Protein AF-A0A815AXB2-F1 (afdb_monomer)

Secondary structure (DSSP, 8-state):
-HHHHHHHHHHHHHHHS---TT---SHHHHHHHHHHHHHHHHH-TTS-HHHHHHHHHHHHHGGGS-GGGHHHHHHHHHHHSTT---PPPP-HHHHHHHHHHHHHH-S---HHHHHHHHHHHHHHHH-SEEEEES-TTSS-----SS-EEEEE-TTTS-TTTS--------S-EEEEEES---HHHHHHHHHHHSTT-EEE-TTS-EEEPPTTEEEEEEE--SS----THHHHHHHHHHT-S-HHHHHHHHHHHHHHHHHHHHHHHT-EETTEE-PPPPBSS---HHHHHHHHHHHHHHHHHHHHS-SSPPPHHHHHHHHHHHHHHHTTTTB-HHHHHHHHHHHHHHHT------------HHHHHHHHHHHHHHHHHTT------S-TTSSHHHHHHHHHTTS-TTTEEEEEEEE-TT--HHHHHHHHHHHSEEEETTEEESSTT-EEEEEEEE--HHHHHHHHTTS---SHHHHHS---TTSTT----HHHHHHHHHHHHT--TTT--SHHHHHHHHHHHHIIIIITT--SHHHHHHHHHHHHHHHHTS---HHHHHHHH-S---EE--TTTT-TTS----EE--SHHHHHTTHHHHHHHHHHSS-------TT-

Structure (mmCIF, N/CA/C/O backbone):
data_AF-A0A815AXB2-F1
#
_entry.id   AF-A0A815AXB2-F1
#
loop_
_atom_site.group_PDB
_atom_site.id
_atom_site.type_symbol
_atom_site.label_atom_id
_atom_site.label_alt_id
_atom_site.label_comp_id
_atom_site.label_asym_id
_atom_site.label_entity_id
_atom_site.label_seq_id
_atom_site.pdbx_PDB_ins_code
_atom_site.Cartn_x
_atom_site.Cartn_y
_atom_site.Cartn_z
_atom_site.occupancy
_atom_site.B_iso_or_equiv
_atom_site.auth_seq_id
_atom_site.auth_comp_id
_atom_site.auth_asym_id
_atom_site.auth_atom_id
_atom_site.pdbx_PDB_model_num
ATOM 1 N N . MET A 1 1 ? -34.261 25.890 31.839 1.00 73.88 1 MET A N 1
ATOM 2 C CA . MET A 1 1 ? -32.844 26.081 32.242 1.00 73.88 1 MET A CA 1
ATOM 3 C C . MET A 1 1 ? -31.914 25.102 31.520 1.00 73.88 1 MET A C 1
ATOM 5 O O . MET A 1 1 ? -30.954 25.550 30.906 1.00 73.88 1 MET A O 1
ATOM 9 N N . LEU A 1 2 ? -32.239 23.803 31.500 1.00 84.81 2 LEU A N 1
ATOM 10 C CA . LEU A 1 2 ? -31.461 22.742 30.835 1.00 84.81 2 LEU A CA 1
ATOM 11 C C . LEU A 1 2 ? -31.264 22.936 29.321 1.00 84.81 2 LEU A C 1
ATOM 13 O O . LEU A 1 2 ? -30.147 22.811 28.832 1.00 84.81 2 LEU A O 1
ATOM 17 N N . ALA A 1 3 ? -32.306 23.352 28.594 1.00 85.06 3 ALA A N 1
ATOM 18 C CA . ALA A 1 3 ? -32.197 23.638 27.160 1.00 85.06 3 ALA A CA 1
ATOM 19 C C . ALA A 1 3 ? -31.128 24.702 26.844 1.00 85.06 3 ALA A C 1
ATOM 21 O O . ALA A 1 3 ? -30.351 24.528 25.912 1.00 85.06 3 ALA A O 1
ATOM 22 N N . LYS A 1 4 ? -31.024 25.763 27.666 1.00 87.69 4 LYS A N 1
ATOM 23 C CA . LYS A 1 4 ? -29.979 26.790 27.512 1.00 87.69 4 LYS A CA 1
ATOM 24 C C . LYS A 1 4 ? -28.586 26.185 27.696 1.00 87.69 4 LYS A C 1
ATOM 26 O O . LYS A 1 4 ? -27.727 26.422 26.853 1.00 87.69 4 LYS A O 1
ATOM 31 N N . LYS A 1 5 ? -28.386 25.363 28.736 1.00 87.44 5 LYS A N 1
ATOM 32 C CA . LYS A 1 5 ? -27.112 24.660 28.977 1.00 87.44 5 LYS A CA 1
ATOM 33 C C . LYS A 1 5 ? -26.714 23.795 27.779 1.00 87.44 5 LYS A C 1
ATOM 35 O O . LYS A 1 5 ? -25.599 23.909 27.294 1.00 87.44 5 LYS A O 1
ATOM 40 N N . MET A 1 6 ? -27.650 23.017 27.242 1.00 87.06 6 MET A N 1
ATOM 41 C CA . MET A 1 6 ? -27.425 22.153 26.080 1.00 87.06 6 MET A CA 1
ATOM 42 C C . MET A 1 6 ? -27.113 22.941 24.796 1.00 87.06 6 MET A C 1
ATOM 44 O O . MET A 1 6 ? -26.194 22.588 24.063 1.00 87.06 6 MET A O 1
ATOM 48 N N . THR A 1 7 ? -27.817 24.045 24.528 1.00 87.75 7 THR A N 1
ATOM 49 C CA . THR A 1 7 ? -27.507 24.895 23.363 1.00 87.75 7 THR A CA 1
ATOM 50 C C . THR A 1 7 ? -26.158 25.601 23.491 1.00 87.75 7 THR A C 1
ATOM 52 O O . THR A 1 7 ? -25.432 25.714 22.505 1.00 87.75 7 THR A O 1
ATOM 55 N N . VAL A 1 8 ? -25.800 26.049 24.700 1.00 89.94 8 VAL A N 1
ATOM 56 C CA . VAL A 1 8 ? -24.498 26.672 24.979 1.00 89.94 8 VAL A CA 1
ATOM 57 C C . VAL A 1 8 ? -23.384 25.638 24.846 1.00 89.94 8 VAL A C 1
ATOM 59 O O . VAL A 1 8 ? -22.384 25.929 24.202 1.00 89.94 8 VAL A O 1
ATOM 62 N N . PHE A 1 9 ? -23.592 24.420 25.350 1.00 90.44 9 PHE A N 1
ATOM 63 C CA . PHE A 1 9 ? -22.663 23.301 25.210 1.00 90.44 9 PHE A CA 1
ATOM 64 C C . PHE A 1 9 ? -22.271 23.057 23.747 1.00 90.44 9 PHE A C 1
ATOM 66 O O . PHE A 1 9 ? -21.090 23.075 23.405 1.00 90.44 9 PHE A O 1
ATOM 73 N N . TYR A 1 10 ? -23.260 22.894 22.864 1.00 90.69 10 TYR A N 1
ATOM 74 C CA . TYR A 1 10 ? -23.002 22.647 21.445 1.00 90.69 10 TYR A CA 1
ATOM 75 C C . TYR A 1 10 ? -22.410 23.860 20.720 1.00 90.69 10 TYR A C 1
ATOM 77 O O . TYR A 1 10 ? -21.593 23.692 19.814 1.00 90.69 10 TYR A O 1
ATOM 85 N N . LYS A 1 11 ? -22.776 25.081 21.129 1.00 89.94 11 LYS A N 1
ATOM 86 C CA . LYS A 1 11 ? -22.159 26.302 20.603 1.00 89.94 11 LYS A CA 1
ATOM 87 C C . LYS A 1 11 ? -20.668 26.365 20.955 1.00 89.94 11 LYS A C 1
ATOM 89 O O . LYS A 1 11 ? -19.858 26.531 20.050 1.00 89.94 11 LYS A O 1
ATOM 94 N N . LEU A 1 12 ? -20.324 26.186 22.232 1.00 91.12 12 LEU A N 1
ATOM 95 C CA . LEU A 1 12 ? -18.940 26.218 22.713 1.00 91.12 12 LEU A CA 1
ATOM 96 C C . LEU A 1 12 ? -18.115 25.071 22.129 1.00 91.12 12 LEU A C 1
ATOM 98 O O . LEU A 1 12 ? -17.002 25.302 21.675 1.00 91.12 12 LEU A O 1
ATOM 102 N N . SER A 1 13 ? -18.684 23.866 22.046 1.00 90.25 13 SER A N 1
ATOM 103 C CA . SER A 1 13 ? -18.014 22.712 21.431 1.00 90.25 13 SER A CA 1
ATOM 104 C C . SER A 1 13 ? -17.645 22.981 19.971 1.00 90.25 13 SER A C 1
ATOM 106 O O . SER A 1 13 ? -16.549 22.652 19.539 1.00 90.25 13 SER A O 1
ATOM 108 N N . ARG A 1 14 ? -18.524 23.649 19.212 1.00 88.12 14 ARG A N 1
ATOM 109 C CA . ARG A 1 14 ? -18.251 24.032 17.819 1.00 88.12 14 ARG A CA 1
ATOM 110 C C . ARG A 1 14 ? -17.184 25.125 17.683 1.00 88.12 14 ARG A C 1
ATOM 112 O O . ARG A 1 14 ? -16.558 25.225 16.633 1.00 88.12 14 ARG A O 1
ATOM 119 N N . GLU A 1 15 ? -17.037 25.980 18.690 1.00 90.12 15 GLU A N 1
ATOM 120 C CA . GLU A 1 15 ? -16.106 27.116 18.679 1.00 90.12 15 GLU A CA 1
ATOM 121 C C . GLU A 1 15 ? -14.716 26.748 19.222 1.00 90.12 15 GLU A C 1
ATOM 123 O O . GLU A 1 15 ? -13.731 27.316 18.757 1.00 90.12 15 GLU A O 1
ATOM 128 N N . GLN A 1 16 ? -14.635 25.817 20.179 1.00 90.56 16 GLN A N 1
ATOM 129 C CA . GLN A 1 16 ? -13.403 25.501 20.913 1.00 90.56 16 GLN A CA 1
ATOM 130 C C . GLN A 1 16 ? -12.750 24.171 20.526 1.00 90.56 16 GLN A C 1
ATOM 132 O O . GLN A 1 16 ? -11.535 24.055 20.657 1.00 90.56 16 GLN A O 1
ATOM 137 N N . LEU A 1 17 ? -13.520 23.173 20.079 1.00 89.50 17 LEU A N 1
ATOM 138 C CA . LEU A 1 17 ? -12.947 21.891 19.656 1.00 89.50 17 LEU A CA 1
ATOM 139 C C . LEU A 1 17 ? -12.358 21.994 18.246 1.00 89.50 17 LEU A C 1
ATOM 141 O O . LEU A 1 17 ? -12.715 22.884 17.462 1.00 89.50 17 LEU A O 1
ATOM 145 N N . SER A 1 18 ? -11.469 21.061 17.906 1.00 86.94 18 SER A N 1
ATOM 146 C CA . SER A 1 18 ? -10.884 21.003 16.570 1.00 86.94 18 SER A CA 1
ATOM 147 C C . SER A 1 18 ? -11.952 20.809 15.479 1.00 86.94 18 SER A C 1
ATOM 149 O O . SER A 1 18 ? -13.034 20.256 15.691 1.00 86.94 18 SER A O 1
ATOM 151 N N . LYS A 1 19 ? -11.671 21.304 14.268 1.00 82.12 19 LYS A N 1
ATOM 152 C CA . LYS A 1 19 ? -12.599 21.190 13.136 1.00 82.12 19 LYS A CA 1
ATOM 153 C C . LYS A 1 19 ? -12.444 19.830 12.469 1.00 82.12 19 LYS A C 1
ATOM 155 O O . LYS A 1 19 ? -11.664 19.697 11.530 1.00 82.12 19 LYS A O 1
ATOM 160 N N . GLN A 1 20 ? -13.220 18.855 12.927 1.00 78.62 20 GLN A N 1
ATOM 161 C CA . GLN A 1 20 ? -13.267 17.526 12.323 1.00 78.62 20 GLN A CA 1
ATOM 162 C C . GLN A 1 20 ? -14.526 17.332 11.461 1.00 78.62 20 GLN A C 1
ATOM 164 O O . GLN A 1 20 ? -15.608 17.776 11.854 1.00 78.62 20 GLN A O 1
ATOM 169 N N . PRO A 1 21 ? -14.448 16.624 10.317 1.00 70.12 21 PRO A N 1
ATOM 170 C CA . PRO A 1 21 ? -15.610 16.415 9.443 1.00 70.12 21 PRO A CA 1
ATOM 171 C C . PRO A 1 21 ? -16.724 15.569 10.073 1.00 70.12 21 PRO A C 1
ATOM 173 O O . PRO A 1 21 ? -17.886 15.705 9.704 1.00 70.12 21 PRO A O 1
ATOM 176 N N . HIS A 1 22 ? -16.377 14.702 11.027 1.00 76.00 22 HIS A N 1
ATOM 177 C CA . HIS A 1 22 ? -17.322 13.825 11.720 1.00 76.00 22 HIS A CA 1
ATOM 178 C C . HIS A 1 22 ? -17.972 14.479 12.951 1.00 76.00 22 HIS A C 1
ATOM 180 O O . HIS A 1 22 ? -18.881 13.896 13.545 1.00 76.00 22 HIS A O 1
ATOM 186 N N . TYR A 1 23 ? -17.558 15.690 13.344 1.00 82.81 23 TYR A N 1
ATOM 187 C CA . TYR A 1 23 ? -18.155 16.377 14.488 1.00 82.81 23 TYR A CA 1
ATOM 188 C C . TYR A 1 23 ? -19.562 16.868 14.148 1.00 82.81 23 TYR A C 1
ATOM 190 O O . TYR A 1 23 ? -19.768 17.777 13.342 1.00 82.81 23 TYR A O 1
ATOM 198 N N . ALA A 1 24 ? -20.555 16.265 14.801 1.00 75.31 24 ALA A N 1
ATOM 199 C CA . ALA A 1 24 ? -21.962 16.538 14.558 1.00 75.31 24 ALA A CA 1
ATOM 200 C C . ALA A 1 24 ? -22.583 17.339 15.712 1.00 75.31 24 ALA A C 1
ATOM 202 O O . ALA A 1 24 ? -22.971 16.789 16.739 1.00 75.31 24 ALA A O 1
ATOM 203 N N . PHE A 1 25 ? -22.763 18.644 15.503 1.00 83.00 25 PHE A N 1
ATOM 204 C CA . PHE A 1 25 ? -23.399 19.554 16.472 1.00 83.00 25 PHE A CA 1
ATOM 205 C C . PHE A 1 25 ? -24.795 20.042 16.028 1.00 83.00 25 PHE A C 1
ATOM 207 O O . PHE A 1 25 ? -25.294 21.063 16.498 1.00 83.00 25 PHE A O 1
ATOM 214 N N . GLY A 1 26 ? -25.417 19.346 15.069 1.00 78.44 26 GLY A N 1
ATOM 215 C CA . GLY A 1 26 ? -26.718 19.705 14.490 1.00 78.44 26 GLY A CA 1
ATOM 216 C C . GLY A 1 26 ? -27.934 19.132 15.234 1.00 78.44 26 GLY A C 1
ATOM 217 O O . GLY A 1 26 ? -27.819 18.382 16.202 1.00 78.44 26 GLY A O 1
ATOM 218 N N . LEU A 1 27 ? -29.137 19.420 14.720 1.00 78.12 27 LEU A N 1
ATOM 219 C CA . LEU A 1 27 ? -30.420 19.001 15.317 1.00 78.12 27 LEU A CA 1
ATOM 220 C C . LEU A 1 27 ? -30.579 17.478 15.482 1.00 78.12 27 LEU A C 1
ATOM 222 O O . LEU A 1 27 ? -31.227 17.028 16.424 1.00 78.12 27 LEU A O 1
ATOM 226 N N . ARG A 1 28 ? -29.966 16.666 14.611 1.00 74.12 28 ARG A N 1
ATOM 227 C CA . ARG A 1 28 ? -30.000 15.195 14.731 1.00 74.12 28 ARG A CA 1
ATOM 228 C C . ARG A 1 28 ? -29.199 14.682 15.932 1.00 74.12 28 ARG A C 1
ATOM 230 O O . ARG A 1 28 ? -29.639 13.750 16.607 1.00 74.12 28 ARG A O 1
ATOM 237 N N . ALA A 1 29 ? -28.060 15.310 16.227 1.00 75.88 29 ALA A N 1
ATOM 238 C CA . ALA A 1 29 ? -27.267 14.993 17.413 1.00 75.88 29 ALA A CA 1
ATOM 239 C C . ALA A 1 29 ? -28.039 15.372 18.685 1.00 75.88 29 ALA A C 1
ATOM 241 O O . ALA A 1 29 ? -28.182 14.548 19.584 1.00 75.88 29 ALA A O 1
ATOM 242 N N . LEU A 1 30 ? -28.661 16.558 18.689 1.00 82.75 30 LEU A N 1
ATOM 243 C CA . LEU A 1 30 ? -29.539 17.007 19.775 1.00 82.75 30 LEU A CA 1
ATOM 244 C C . LEU A 1 30 ? -30.690 16.019 20.032 1.00 82.75 30 LEU A C 1
ATOM 246 O O . LEU A 1 30 ? -30.922 15.645 21.179 1.00 82.75 30 LEU A O 1
ATOM 250 N N . LYS A 1 31 ? -31.377 15.543 18.981 1.00 82.38 31 LYS A N 1
ATOM 251 C CA . LYS A 1 31 ? -32.434 14.521 19.106 1.00 82.38 31 LYS A CA 1
ATOM 252 C C . LYS A 1 31 ? -31.901 13.235 19.748 1.00 82.38 31 LYS A C 1
ATOM 254 O O . LYS A 1 31 ? -32.555 12.696 20.632 1.00 82.38 31 LYS A O 1
ATOM 259 N N . SER A 1 32 ? -30.718 12.773 19.338 1.00 80.94 32 SER A N 1
ATOM 260 C CA . SER A 1 32 ? -30.103 11.552 19.886 1.00 80.94 32 SER A CA 1
ATOM 261 C C . SER A 1 32 ? -29.843 11.672 21.390 1.00 80.94 32 SER A C 1
ATOM 263 O O . SER A 1 32 ? -30.155 10.751 22.139 1.00 80.94 32 SER A O 1
ATOM 265 N N . VAL A 1 33 ? -29.339 12.830 21.837 1.00 86.19 33 VAL A N 1
ATOM 266 C CA . VAL A 1 33 ? -29.108 13.114 23.264 1.00 86.19 33 VAL A CA 1
ATOM 267 C C . VAL A 1 33 ? -30.401 13.062 24.063 1.00 86.19 33 VAL A C 1
ATOM 269 O O . VAL A 1 33 ? -30.428 12.464 25.134 1.00 86.19 33 VAL A O 1
ATOM 272 N N . LEU A 1 34 ? -31.482 13.641 23.541 1.00 87.38 34 LEU A N 1
ATOM 273 C CA . LEU A 1 34 ? -32.773 13.637 24.232 1.00 87.38 34 LEU A CA 1
ATOM 274 C C . LEU A 1 34 ? -33.382 12.238 24.329 1.00 87.38 34 LEU A C 1
ATOM 276 O O . LEU A 1 34 ? -33.945 11.904 25.365 1.00 87.38 34 LEU A O 1
ATOM 280 N N . VAL A 1 35 ? -33.250 11.421 23.281 1.00 83.88 35 VAL A N 1
ATOM 281 C CA . VAL A 1 35 ? -33.740 10.034 23.292 1.00 83.88 35 VAL A CA 1
ATOM 282 C C . VAL A 1 35 ? -32.999 9.209 24.347 1.00 83.88 35 VAL A C 1
ATOM 284 O O . VAL A 1 35 ? -33.642 8.526 25.139 1.00 83.88 35 VAL A O 1
ATOM 287 N N . MET A 1 36 ? -31.669 9.327 24.423 1.00 82.19 36 MET A N 1
ATOM 288 C CA . MET A 1 36 ? -30.889 8.637 25.457 1.00 82.19 36 MET A CA 1
ATOM 289 C C . MET A 1 36 ? -31.200 9.165 26.861 1.00 82.19 36 MET A C 1
ATOM 291 O O . MET A 1 36 ? -31.308 8.381 27.799 1.00 82.19 36 MET A O 1
ATOM 295 N N . ALA A 1 37 ? -31.370 10.480 27.022 1.00 86.69 37 ALA A N 1
ATOM 296 C CA . ALA A 1 37 ? -31.748 11.068 28.303 1.00 86.69 37 ALA A CA 1
ATOM 297 C C . ALA A 1 37 ? -33.120 10.561 28.785 1.00 86.69 37 ALA A C 1
ATOM 299 O O . ALA A 1 37 ? -33.270 10.263 29.968 1.00 86.69 37 ALA A O 1
ATOM 300 N N . ASP A 1 38 ? -34.101 10.420 27.886 1.00 85.75 38 ASP A N 1
ATOM 301 C CA . ASP A 1 38 ? -35.414 9.840 28.204 1.00 85.75 38 ASP A CA 1
ATOM 302 C C . ASP A 1 38 ? -35.285 8.371 28.636 1.00 85.75 38 ASP A C 1
ATOM 304 O O . ASP A 1 38 ? -35.817 7.980 29.673 1.00 85.75 38 ASP A O 1
ATOM 308 N N . GLU A 1 39 ? -34.509 7.562 27.910 1.00 81.69 39 GLU A N 1
ATOM 309 C CA . GLU A 1 39 ? -34.268 6.160 28.272 1.00 81.69 39 GLU A CA 1
ATOM 310 C C . GLU A 1 39 ? -33.572 6.021 29.637 1.00 81.69 39 GLU A C 1
ATOM 312 O O . GLU A 1 39 ? -34.043 5.269 30.493 1.00 81.69 39 GLU A O 1
ATOM 317 N N . LEU A 1 40 ? -32.526 6.817 29.890 1.00 82.31 40 LEU A N 1
ATOM 318 C CA . LEU A 1 40 ? -31.821 6.864 31.176 1.00 82.31 40 LEU A CA 1
ATOM 319 C C . LEU A 1 40 ? -32.738 7.308 32.324 1.00 82.31 40 LEU A C 1
ATOM 321 O O . LEU A 1 40 ? -32.665 6.768 33.431 1.00 82.31 40 LEU A O 1
ATOM 325 N N . LYS A 1 41 ? -33.624 8.280 32.076 1.00 86.00 41 LYS A N 1
ATOM 326 C CA . LYS A 1 41 ? -34.592 8.746 33.077 1.00 86.00 41 LYS A CA 1
ATOM 327 C C . LYS A 1 41 ? -35.649 7.684 33.373 1.00 86.00 41 LYS A C 1
ATOM 329 O O . LYS A 1 41 ? -36.051 7.544 34.526 1.00 86.00 41 LYS A O 1
ATOM 334 N N . ARG A 1 42 ? -36.066 6.904 32.370 1.00 84.75 42 ARG A N 1
ATOM 335 C CA . ARG A 1 42 ? -36.996 5.776 32.548 1.00 84.75 42 ARG A CA 1
ATOM 336 C C . ARG A 1 42 ? -36.359 4.610 33.302 1.00 84.75 42 ARG A C 1
ATOM 338 O O . ARG A 1 42 ? -37.032 4.010 34.134 1.00 84.75 42 ARG A O 1
ATOM 345 N N . SER A 1 43 ? -35.086 4.300 33.048 1.00 78.44 43 SER A N 1
ATOM 346 C CA . SER A 1 43 ? -34.367 3.237 33.769 1.00 78.44 43 SER A CA 1
ATOM 347 C C . SER A 1 43 ? -34.001 3.625 35.202 1.00 78.44 43 SER A C 1
ATOM 349 O O . SER A 1 43 ? -33.773 2.759 36.044 1.00 78.44 43 SER A O 1
ATOM 351 N N . SER A 1 44 ? -33.897 4.923 35.488 1.00 80.94 44 SER A N 1
ATOM 352 C CA . SER A 1 44 ? -33.436 5.442 36.777 1.00 80.94 44 SER A CA 1
ATOM 353 C C . SER A 1 44 ? -34.211 6.704 37.154 1.00 80.94 44 SER A C 1
ATOM 355 O O . SER A 1 44 ? -33.695 7.822 37.106 1.00 80.94 44 SER A O 1
ATOM 357 N N . ALA A 1 45 ? -35.475 6.511 37.543 1.00 81.44 45 ALA A N 1
ATOM 358 C CA . ALA A 1 45 ? -36.419 7.596 37.818 1.00 81.44 45 ALA A CA 1
ATOM 359 C C . ALA A 1 45 ? -35.948 8.565 38.919 1.00 81.44 45 ALA A C 1
ATOM 361 O O . ALA A 1 45 ? -36.261 9.756 38.859 1.00 81.44 45 ALA A O 1
ATOM 362 N N . GLU A 1 46 ? -35.156 8.083 39.879 1.00 85.19 46 GLU A N 1
ATOM 363 C CA . GLU A 1 46 ? -34.664 8.861 41.025 1.00 85.19 46 GLU A CA 1
ATOM 364 C C . GLU A 1 46 ? -33.516 9.824 40.682 1.00 85.19 46 GLU A C 1
ATOM 366 O O . GLU A 1 46 ? -33.235 10.741 41.453 1.00 85.19 46 GLU A O 1
ATOM 371 N N . LEU A 1 47 ? -32.862 9.670 39.523 1.00 83.75 47 LEU A N 1
ATOM 372 C CA . LEU A 1 47 ? -31.738 10.532 39.157 1.00 83.75 47 LEU A CA 1
ATOM 373 C C . LEU A 1 47 ? -32.207 11.959 38.817 1.00 83.75 47 LEU A C 1
ATOM 375 O O . LEU A 1 47 ? -33.170 12.121 38.057 1.00 83.75 47 LEU A O 1
ATOM 379 N N . PRO A 1 48 ? -31.514 13.004 39.302 1.00 88.12 48 PRO A N 1
ATOM 380 C CA . PRO A 1 48 ? -31.764 14.386 38.897 1.00 88.12 48 PRO A CA 1
ATOM 381 C C . PRO A 1 48 ? -31.681 14.578 37.373 1.00 88.12 48 PRO A C 1
ATOM 383 O O . PRO A 1 48 ? -30.812 14.011 36.710 1.00 88.12 48 PRO A O 1
ATOM 386 N N . GLU A 1 49 ? -32.585 15.375 36.794 1.00 88.44 49 GLU A N 1
ATOM 387 C CA . GLU A 1 49 ? -32.658 15.578 35.333 1.00 88.44 49 GLU A CA 1
ATOM 388 C C . GLU A 1 49 ? -31.396 16.225 34.746 1.00 88.44 49 GLU A C 1
ATOM 390 O O . GLU A 1 49 ? -31.017 15.945 33.609 1.00 88.44 49 GLU A O 1
ATOM 395 N N . ASP A 1 50 ? -30.730 17.086 35.513 1.00 88.31 50 ASP A N 1
ATOM 396 C CA . ASP A 1 50 ? -29.459 17.705 35.143 1.00 88.31 50 ASP A CA 1
ATOM 397 C C . ASP A 1 50 ? -28.313 16.690 35.093 1.00 88.31 50 ASP A C 1
ATOM 399 O O . ASP A 1 50 ? -27.516 16.737 34.155 1.00 88.31 50 ASP A O 1
ATOM 403 N N . LEU A 1 51 ? -28.271 15.739 36.028 1.00 87.94 51 LEU A N 1
ATOM 404 C CA . LEU A 1 51 ? -27.320 14.627 36.012 1.00 87.94 51 LEU A CA 1
ATOM 405 C C . LEU A 1 51 ? -27.589 13.672 34.839 1.00 87.94 51 LEU A C 1
ATOM 407 O O . LEU A 1 51 ? -26.647 13.249 34.166 1.00 87.94 51 LEU A O 1
ATOM 411 N N . VAL A 1 52 ? -28.861 13.374 34.549 1.00 88.50 52 VAL A N 1
ATOM 412 C CA . VAL A 1 52 ? -29.252 12.561 33.383 1.00 88.50 52 VAL A CA 1
ATOM 413 C C . VAL A 1 52 ? -28.843 13.245 32.078 1.00 88.50 52 VAL A C 1
ATOM 415 O O . VAL A 1 52 ? -28.265 12.601 31.201 1.00 88.50 52 VAL A O 1
ATOM 418 N N . LEU A 1 53 ? -29.075 14.555 31.954 1.00 89.19 53 LEU A N 1
ATOM 419 C CA . LEU A 1 53 ? -28.688 15.312 30.764 1.00 89.19 53 LEU A CA 1
ATOM 420 C C . LEU A 1 53 ? -27.167 15.407 30.607 1.00 89.19 53 LEU A C 1
ATOM 422 O O . LEU A 1 53 ? -26.660 15.198 29.506 1.00 89.19 53 LEU A O 1
ATOM 426 N N . MET A 1 54 ? -26.441 15.715 31.685 1.00 88.88 54 MET A N 1
ATOM 427 C CA . MET A 1 54 ? -24.974 15.745 31.693 1.00 88.88 54 MET A CA 1
ATOM 428 C C . MET A 1 54 ? -24.412 14.405 31.214 1.00 88.88 54 MET A C 1
ATOM 430 O O . MET A 1 54 ? -23.506 14.367 30.380 1.00 88.88 54 MET A O 1
ATOM 434 N N . ARG A 1 55 ? -24.991 13.305 31.702 1.00 86.44 55 ARG A N 1
ATOM 435 C CA . ARG A 1 55 ? -24.598 11.953 31.328 1.00 86.44 55 ARG A CA 1
ATOM 436 C C . ARG A 1 55 ? -24.881 11.645 29.860 1.00 86.44 55 ARG A C 1
ATOM 438 O O . ARG A 1 55 ? -23.971 11.228 29.155 1.00 86.44 55 ARG A O 1
ATOM 445 N N . ALA A 1 56 ? -26.094 11.915 29.381 1.00 87.44 56 ALA A N 1
ATOM 446 C CA . ALA A 1 56 ? -26.450 11.703 27.978 1.00 87.44 56 ALA A CA 1
ATOM 447 C C . ALA A 1 56 ? -25.571 12.537 27.027 1.00 87.44 56 ALA A C 1
ATOM 449 O O . ALA A 1 56 ? -25.143 12.047 25.983 1.00 87.44 56 ALA A O 1
ATOM 450 N N . LEU A 1 57 ? -25.249 13.785 27.397 1.00 88.50 57 LEU A N 1
ATOM 451 C CA . LEU A 1 57 ? -24.319 14.633 26.644 1.00 88.50 57 LEU A CA 1
ATOM 452 C C . LEU A 1 57 ? -22.905 14.050 26.618 1.00 88.50 57 LEU A C 1
ATOM 454 O O . LEU A 1 57 ? -22.266 14.065 25.565 1.00 88.50 57 LEU A O 1
ATOM 458 N N . ARG A 1 58 ? -22.419 13.534 27.750 1.00 87.56 58 ARG A N 1
ATOM 459 C CA . ARG A 1 58 ? -21.104 12.897 27.836 1.00 87.56 58 ARG A CA 1
ATOM 460 C C . ARG A 1 58 ? -21.033 11.653 26.954 1.00 87.56 58 ARG A C 1
ATOM 462 O O . ARG A 1 58 ? -20.176 11.580 26.077 1.00 87.56 58 ARG A O 1
ATOM 469 N N . ASP A 1 59 ? -21.940 10.712 27.179 1.00 83.44 59 ASP A N 1
ATOM 470 C CA . ASP A 1 59 ? -21.848 9.351 26.648 1.00 83.44 59 ASP A CA 1
ATOM 471 C C . ASP A 1 59 ? -22.094 9.315 25.121 1.00 83.44 59 ASP A C 1
ATOM 473 O O . ASP A 1 59 ? -21.449 8.542 24.419 1.00 83.44 59 ASP A O 1
ATOM 477 N N . ILE A 1 60 ? -22.929 10.210 24.565 1.00 83.00 60 ILE A N 1
ATOM 478 C CA . ILE A 1 60 ? -23.149 10.300 23.103 1.00 83.00 60 ILE A CA 1
ATOM 479 C C . ILE A 1 60 ? -22.017 10.997 22.354 1.00 83.00 60 ILE A C 1
ATOM 481 O O . ILE A 1 60 ? -21.734 10.643 21.209 1.00 83.00 60 ILE A O 1
ATOM 485 N N . ASN A 1 61 ? -21.415 12.033 22.939 1.00 85.25 61 ASN A N 1
ATOM 486 C CA . ASN A 1 61 ? -20.454 12.856 22.205 1.00 85.25 61 ASN A CA 1
ATOM 487 C C . ASN A 1 61 ? -19.012 12.359 22.386 1.00 85.25 61 ASN A C 1
ATOM 489 O O . ASN A 1 61 ? -18.251 12.394 21.425 1.00 85.25 61 ASN A O 1
ATOM 493 N N . MET A 1 62 ? -18.650 11.833 23.563 1.00 84.44 62 MET A N 1
ATOM 494 C CA . MET A 1 62 ? -17.278 11.404 23.872 1.00 84.44 62 MET A CA 1
ATOM 495 C C . MET A 1 62 ? -16.693 10.358 22.900 1.00 84.44 62 MET A C 1
ATOM 497 O O . MET A 1 62 ? -15.533 10.520 22.520 1.00 84.44 62 MET A O 1
ATOM 501 N N . PRO A 1 63 ? -17.446 9.348 22.412 1.00 81.06 63 PRO A N 1
ATOM 502 C CA . PRO A 1 63 ? -16.919 8.389 21.437 1.00 81.06 63 PRO A CA 1
ATOM 503 C C . PRO A 1 63 ? -16.552 9.006 20.079 1.00 81.06 63 PRO A C 1
ATOM 505 O O . PRO A 1 63 ? -15.762 8.410 19.351 1.00 81.06 63 PRO A O 1
ATOM 508 N N . ASN A 1 64 ? -17.114 10.175 19.744 1.00 81.00 64 ASN A N 1
ATOM 509 C CA . ASN A 1 64 ? -16.924 10.842 18.454 1.00 81.00 64 ASN A CA 1
ATOM 510 C C . ASN A 1 64 ? -15.746 11.828 18.437 1.00 81.00 64 ASN A C 1
ATOM 512 O O . ASN A 1 64 ? -15.481 12.386 17.380 1.00 81.00 64 ASN A O 1
ATOM 516 N N . PHE A 1 65 ? -15.088 12.103 19.568 1.00 84.50 65 PHE A N 1
ATOM 517 C CA . PHE A 1 65 ? -14.006 13.090 19.629 1.00 84.50 65 PHE A CA 1
ATOM 518 C C . PHE A 1 65 ? -12.622 12.464 19.471 1.00 84.50 65 PHE A C 1
ATOM 520 O O . PHE A 1 65 ? -12.375 11.343 19.928 1.00 84.50 65 PHE A O 1
ATOM 527 N N . VAL A 1 66 ? -11.708 13.223 18.859 1.00 81.12 66 VAL A N 1
ATOM 528 C CA . VAL A 1 66 ? -10.281 12.880 18.834 1.00 81.12 66 VAL A CA 1
ATOM 529 C C . VAL A 1 66 ? -9.685 13.008 20.234 1.00 81.12 66 VAL A C 1
ATOM 531 O O . VAL A 1 66 ? -10.196 13.751 21.075 1.00 81.12 66 VAL A O 1
ATOM 534 N N . TYR A 1 67 ? -8.601 12.278 20.492 1.00 80.25 67 TYR A N 1
ATOM 535 C CA . TYR A 1 67 ? -7.999 12.172 21.823 1.00 80.25 67 TYR A CA 1
ATOM 536 C C . TYR A 1 67 ? -7.615 13.541 22.412 1.00 80.25 67 TYR A C 1
ATOM 538 O O . TYR A 1 67 ? -7.839 13.788 23.597 1.00 80.25 67 TYR A O 1
ATOM 546 N N . GLU A 1 68 ? -7.107 14.448 21.579 1.00 81.62 68 GLU A N 1
ATOM 547 C CA . GLU A 1 68 ? -6.651 15.788 21.961 1.00 81.62 68 GLU A CA 1
ATOM 548 C C . GLU A 1 68 ? -7.794 16.707 22.421 1.00 81.62 68 GLU A C 1
ATOM 550 O O . GLU A 1 68 ? -7.582 17.588 23.252 1.00 81.62 68 GLU A O 1
ATOM 555 N N . ASP A 1 69 ? -9.010 16.484 21.918 1.00 88.06 69 ASP A N 1
ATOM 556 C CA . ASP A 1 69 ? -10.193 17.297 22.221 1.00 88.06 69 ASP A CA 1
ATOM 557 C C . ASP A 1 69 ? -10.941 16.813 23.478 1.00 88.06 69 ASP A C 1
ATOM 559 O O . ASP A 1 69 ? -11.731 17.563 24.062 1.00 88.06 69 ASP A O 1
ATOM 563 N N . VAL A 1 70 ? -10.694 15.575 23.933 1.00 87.25 70 VAL A N 1
ATOM 564 C CA . VAL A 1 70 ? -11.372 14.984 25.104 1.00 87.25 70 VAL A CA 1
ATOM 565 C C . VAL A 1 70 ? -11.191 15.826 26.379 1.00 87.25 70 VAL A C 1
ATOM 567 O O . VAL A 1 70 ? -12.197 16.061 27.058 1.00 87.25 70 VAL A O 1
ATOM 570 N N . PRO A 1 71 ? -9.986 16.328 26.727 1.00 88.50 71 PRO A N 1
ATOM 571 C CA . PRO A 1 71 ? -9.810 17.173 27.908 1.00 88.50 71 PRO A CA 1
ATOM 572 C C . PRO A 1 71 ? -10.591 18.491 27.826 1.00 88.50 71 PRO A C 1
ATOM 574 O O . PRO A 1 71 ? -11.214 18.892 28.810 1.00 88.50 71 PRO A O 1
ATOM 577 N N . LEU A 1 72 ? -10.620 19.141 26.653 1.00 90.44 72 LEU A N 1
ATOM 578 C CA . LEU A 1 72 ? -11.396 20.372 26.449 1.00 90.44 72 LEU A CA 1
ATOM 579 C C . LEU A 1 72 ? -12.895 20.106 26.609 1.00 90.44 72 LEU A C 1
ATOM 581 O O . LEU A 1 72 ? -13.591 20.846 27.305 1.00 90.44 72 LEU A O 1
ATOM 585 N N . PHE A 1 73 ? -13.390 19.020 26.016 1.00 90.81 73 PHE A N 1
ATOM 586 C CA . PHE A 1 73 ? -14.782 18.601 26.153 1.00 90.81 73 PHE A CA 1
ATOM 587 C C . PHE A 1 73 ? -15.179 18.350 27.615 1.00 90.81 73 PHE A C 1
ATOM 589 O O . PHE A 1 73 ? -16.242 18.797 28.055 1.00 90.81 73 PHE A O 1
ATOM 596 N N . GLN A 1 74 ? -14.331 17.665 28.386 1.00 89.19 74 GLN A N 1
ATOM 597 C CA . GLN A 1 74 ? -14.576 17.431 29.811 1.00 89.19 74 GLN A CA 1
ATOM 598 C C . GLN A 1 74 ? -14.598 18.740 30.612 1.00 89.19 74 GLN A C 1
ATOM 600 O O . GLN A 1 74 ? -15.459 18.893 31.480 1.00 89.19 74 GLN A O 1
ATOM 605 N N . GLY A 1 75 ? -13.720 19.694 30.282 1.00 89.62 75 GLY A N 1
ATOM 606 C CA . GLY A 1 75 ? -13.736 21.045 30.851 1.00 89.62 75 GLY A CA 1
ATOM 607 C C . GLY A 1 75 ? -15.057 21.772 30.586 1.00 89.62 75 GLY A C 1
ATOM 608 O O . GLY A 1 75 ? -15.703 22.237 31.522 1.00 89.62 75 GLY A O 1
ATOM 609 N N . LEU A 1 76 ? -15.535 21.758 29.336 1.00 91.19 76 LEU A N 1
ATOM 610 C CA . LEU A 1 76 ? -16.825 22.353 28.963 1.00 91.19 76 LEU A CA 1
ATOM 611 C C . LEU A 1 76 ? -18.001 21.743 29.740 1.00 91.19 76 LEU A C 1
ATOM 613 O O . LEU A 1 76 ? -18.899 22.463 30.183 1.00 91.19 76 LEU A O 1
ATOM 617 N N . ILE A 1 77 ? -18.013 20.419 29.916 1.00 89.75 77 ILE A N 1
ATOM 618 C CA . ILE A 1 77 ? -19.041 19.734 30.710 1.00 89.75 77 ILE A CA 1
ATOM 619 C C . ILE A 1 77 ? -18.974 20.169 32.180 1.00 89.75 77 ILE A C 1
ATOM 621 O O . ILE A 1 77 ? -20.020 20.459 32.766 1.00 89.75 77 ILE A O 1
ATOM 625 N N . ALA A 1 78 ? -17.776 20.250 32.763 1.00 88.81 78 ALA A N 1
ATOM 626 C CA . ALA A 1 78 ? -17.588 20.667 34.151 1.00 88.81 78 ALA A CA 1
ATOM 627 C C . ALA A 1 78 ? -18.057 22.113 34.396 1.00 88.81 78 ALA A C 1
ATOM 629 O O . ALA A 1 78 ? -18.728 22.372 35.397 1.00 88.81 78 ALA A O 1
ATOM 630 N N . ASP A 1 79 ? -17.799 23.025 33.456 1.00 89.81 79 ASP A N 1
ATOM 631 C CA . ASP A 1 79 ? -18.225 24.429 33.539 1.00 89.81 79 ASP A CA 1
ATOM 632 C C . ASP A 1 79 ? -19.755 24.587 33.465 1.00 89.81 79 ASP A C 1
ATOM 634 O O . ASP A 1 79 ? -20.354 25.428 34.140 1.00 89.81 79 ASP A O 1
ATOM 638 N N . LEU A 1 80 ? -20.422 23.760 32.655 1.00 88.75 80 LEU A N 1
ATOM 639 C CA . LEU A 1 80 ? -21.881 23.783 32.485 1.00 88.75 80 LEU A CA 1
ATOM 640 C C . LEU A 1 80 ? -22.642 23.070 33.616 1.00 88.75 80 LEU A C 1
ATOM 642 O O . LEU A 1 80 ? -23.810 23.399 33.894 1.00 88.75 80 LEU A O 1
ATOM 646 N N . PHE A 1 81 ? -21.998 22.105 34.271 1.00 88.69 81 PHE A N 1
ATOM 647 C CA . PHE A 1 81 ? -22.558 21.253 35.322 1.00 88.69 81 PHE A CA 1
ATOM 648 C C . PHE A 1 81 ? -21.639 21.213 36.562 1.00 88.69 81 PHE A C 1
ATOM 650 O O . PHE A 1 81 ? -21.152 20.145 36.940 1.00 88.69 81 PHE A O 1
ATOM 657 N N . PRO A 1 82 ? -21.400 22.361 37.225 1.00 85.94 82 PRO A N 1
ATOM 658 C CA . PRO A 1 82 ? -20.458 22.438 38.336 1.00 85.94 82 PRO A CA 1
ATOM 659 C C . PRO A 1 82 ? -20.937 21.608 39.534 1.00 85.94 82 PRO A C 1
ATOM 661 O O . PRO A 1 82 ? -22.108 21.652 39.908 1.00 85.94 82 PRO A O 1
ATOM 664 N N . GLY A 1 83 ? -20.019 20.861 40.152 1.00 80.69 83 GLY A N 1
ATOM 665 C CA . GLY A 1 83 ? -20.286 20.063 41.357 1.00 80.69 83 GLY A CA 1
ATOM 666 C C . GLY A 1 83 ? -20.987 18.719 41.121 1.00 80.69 83 GLY A C 1
ATOM 667 O O . GLY A 1 83 ? -21.122 17.943 42.065 1.00 80.69 83 GLY A O 1
ATOM 668 N N . LEU A 1 84 ? -21.382 18.402 39.884 1.00 82.00 84 LEU A N 1
ATOM 669 C CA . LEU A 1 84 ? -21.957 17.105 39.531 1.00 82.00 84 LEU A CA 1
ATOM 670 C C . LEU A 1 84 ? -20.846 16.121 39.146 1.00 82.00 84 LEU A C 1
ATOM 672 O O . LEU A 1 84 ? -20.072 16.360 38.220 1.00 82.00 84 LEU A O 1
ATOM 676 N N . LYS A 1 85 ? -20.766 14.988 39.851 1.00 73.38 85 LYS A N 1
ATOM 677 C CA . LYS A 1 85 ? -19.887 13.874 39.479 1.00 73.38 85 LYS A CA 1
ATOM 678 C C . LYS A 1 85 ? -20.700 12.838 38.724 1.00 73.38 85 LYS A C 1
ATOM 680 O O . LYS A 1 85 ? -21.644 12.268 39.259 1.00 73.38 85 LYS A O 1
ATOM 685 N N . CYS A 1 86 ? -20.330 12.598 37.473 1.00 68.00 86 CYS A N 1
ATOM 686 C CA . CYS A 1 86 ? -20.977 11.585 36.659 1.00 68.00 86 CYS A CA 1
ATOM 687 C C . CYS A 1 86 ? -20.198 10.273 36.780 1.00 68.00 86 CYS A C 1
ATOM 689 O O . CYS A 1 86 ? -19.183 10.082 36.107 1.00 68.00 86 CYS A O 1
ATOM 691 N N . GLU A 1 87 ? -20.655 9.377 37.650 1.00 68.50 87 GLU A N 1
ATOM 692 C CA . GLU A 1 87 ? -20.086 8.033 37.746 1.00 68.50 87 GLU A CA 1
ATOM 693 C C . GLU A 1 87 ? -20.306 7.271 36.433 1.00 68.50 87 GLU A C 1
ATOM 695 O O . GLU A 1 87 ? -21.324 7.423 35.748 1.00 68.50 87 GLU A O 1
ATOM 700 N N . ARG A 1 88 ? -19.301 6.495 36.029 1.00 68.06 88 ARG A N 1
ATOM 701 C CA . ARG A 1 88 ? -19.399 5.651 34.841 1.00 68.06 88 ARG A CA 1
ATOM 702 C C . ARG A 1 88 ? -20.192 4.403 35.205 1.00 68.06 88 ARG A C 1
ATOM 704 O O . ARG A 1 88 ? -19.928 3.797 36.239 1.00 68.06 88 ARG A O 1
ATOM 711 N N . VAL A 1 89 ? -21.147 4.014 34.363 1.00 68.00 89 VAL A N 1
ATOM 712 C CA . VAL A 1 89 ? -21.835 2.737 34.567 1.00 68.00 89 VAL A CA 1
ATOM 713 C C . VAL A 1 89 ? -20.886 1.601 34.244 1.00 68.00 89 VAL A C 1
ATOM 715 O O . VAL A 1 89 ? -20.232 1.592 33.205 1.00 68.00 89 VAL A O 1
ATOM 718 N N . THR A 1 90 ? -20.797 0.666 35.180 1.00 67.06 90 THR A N 1
ATOM 719 C CA . THR A 1 90 ? -19.998 -0.542 35.050 1.00 67.06 90 THR A CA 1
ATOM 720 C C . THR A 1 90 ? -20.883 -1.669 34.543 1.00 67.06 90 THR A C 1
ATOM 722 O O . THR A 1 90 ? -21.971 -1.916 35.068 1.00 67.06 90 THR A O 1
ATOM 725 N N . TYR A 1 91 ? -20.413 -2.384 33.524 1.00 76.06 91 TYR A N 1
ATOM 726 C CA . TYR A 1 91 ? -21.102 -3.558 33.000 1.00 76.06 91 TYR A CA 1
ATOM 727 C C . TYR A 1 91 ? -20.327 -4.797 33.424 1.00 76.06 91 TYR A C 1
ATOM 729 O O . TYR A 1 91 ? -19.716 -5.464 32.604 1.00 76.06 91 TYR A O 1
ATOM 737 N N . SER A 1 92 ? -20.346 -5.125 34.717 1.00 75.50 92 SER A N 1
ATOM 738 C CA . SER A 1 92 ? -19.453 -6.136 35.311 1.0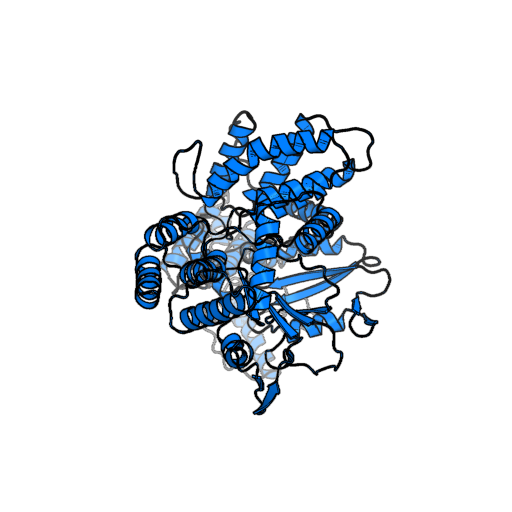0 75.50 92 SER A CA 1
ATOM 739 C C . SER A 1 92 ? -19.418 -7.484 34.573 1.00 75.50 92 SER A C 1
ATOM 741 O O . SER A 1 92 ? -18.351 -8.072 34.409 1.00 75.50 92 SER A O 1
ATOM 743 N N . GLN A 1 93 ? -20.566 -7.971 34.090 1.00 76.12 93 GLN A N 1
ATOM 744 C CA . GLN A 1 93 ? -20.643 -9.210 33.305 1.00 76.12 93 GLN A CA 1
ATOM 745 C C . GLN A 1 93 ? -20.088 -9.046 31.881 1.00 76.12 93 GLN A C 1
ATOM 747 O O . GLN A 1 93 ? -19.407 -9.942 31.386 1.00 76.12 93 GLN A O 1
ATOM 752 N N . PHE A 1 94 ? -20.360 -7.910 31.233 1.00 76.06 94 PHE A N 1
ATOM 753 C CA . PHE A 1 94 ? -19.878 -7.611 29.885 1.00 76.06 94 PHE A CA 1
ATOM 754 C C . PHE A 1 94 ? -18.375 -7.326 29.891 1.00 76.06 94 PHE A C 1
ATOM 756 O O . PHE A 1 94 ? -17.649 -7.931 29.114 1.00 76.06 94 PHE A O 1
ATOM 763 N N . ASP A 1 95 ? -17.892 -6.512 30.829 1.00 78.94 95 ASP A N 1
ATOM 764 C CA . ASP A 1 95 ? -16.473 -6.204 31.020 1.00 78.94 95 ASP A CA 1
ATOM 765 C C . ASP A 1 95 ? -15.665 -7.482 31.251 1.00 78.94 95 ASP A C 1
ATOM 767 O O . ASP A 1 95 ? -14.601 -7.661 30.659 1.00 78.94 95 ASP A O 1
ATOM 771 N N . LYS A 1 96 ? -16.189 -8.410 32.063 1.00 80.38 96 LYS A N 1
ATOM 772 C CA . LYS A 1 96 ? -15.570 -9.723 32.260 1.00 80.38 96 LYS A CA 1
ATOM 773 C C . LYS A 1 96 ? -15.520 -10.521 30.954 1.00 80.38 96 LYS A C 1
ATOM 775 O O . LYS A 1 96 ? -14.454 -10.996 30.584 1.00 80.38 96 LYS A O 1
ATOM 780 N N . ALA A 1 97 ? -16.633 -10.616 30.226 1.00 76.94 97 ALA A N 1
ATOM 781 C CA . ALA A 1 97 ? -16.682 -11.338 28.954 1.00 76.94 97 ALA A CA 1
ATOM 782 C C . ALA A 1 97 ? -15.748 -10.734 27.887 1.00 76.94 97 ALA A C 1
ATOM 784 O O . ALA A 1 97 ? -15.101 -11.471 27.141 1.00 76.94 97 ALA A O 1
ATOM 785 N N . VAL A 1 98 ? -15.641 -9.403 27.829 1.00 76.00 98 VAL A N 1
ATOM 786 C CA . VAL A 1 98 ? -14.720 -8.683 26.939 1.00 76.00 98 VAL A CA 1
ATOM 787 C C . VAL A 1 98 ? -13.274 -8.976 27.325 1.00 76.00 98 VAL A C 1
ATOM 789 O O . VAL A 1 98 ? -12.484 -9.323 26.452 1.00 76.00 98 VAL A O 1
ATOM 792 N N . ARG A 1 99 ? -12.926 -8.919 28.616 1.00 80.56 99 ARG A N 1
ATOM 793 C CA . ARG A 1 99 ? -11.581 -9.262 29.114 1.00 80.56 99 ARG A CA 1
ATOM 794 C C . ARG A 1 99 ? -11.205 -10.706 28.812 1.00 80.56 99 ARG A C 1
ATOM 796 O O . ARG A 1 99 ? -10.105 -10.944 28.320 1.00 80.56 99 ARG A O 1
ATOM 803 N N . ASP A 1 100 ? -12.110 -11.647 29.054 1.00 78.12 100 ASP A N 1
ATOM 804 C CA . ASP A 1 100 ? -11.894 -13.069 28.771 1.00 78.12 100 ASP A CA 1
ATOM 805 C C . ASP A 1 100 ? -11.695 -13.292 27.260 1.00 78.12 100 ASP A C 1
ATOM 807 O O . ASP A 1 100 ? -10.770 -13.988 26.838 1.00 78.12 100 ASP A O 1
ATOM 811 N N . THR A 1 101 ? -12.502 -12.623 26.428 1.00 72.25 101 THR A N 1
ATOM 812 C CA . THR A 1 101 ? -12.393 -12.682 24.962 1.00 72.25 101 THR A CA 1
ATOM 813 C C . THR A 1 101 ? -11.080 -12.088 24.467 1.00 72.25 101 THR A C 1
ATOM 815 O O . THR A 1 101 ? -10.376 -12.741 23.696 1.00 72.25 101 THR A O 1
ATOM 818 N N . ILE A 1 102 ? -10.728 -10.879 24.916 1.00 70.56 102 ILE A N 1
ATOM 819 C CA . ILE A 1 102 ? -9.475 -10.219 24.538 1.00 70.56 102 ILE A CA 1
ATOM 820 C C . ILE A 1 102 ? -8.314 -11.115 24.932 1.00 70.56 102 ILE A C 1
ATOM 822 O O . ILE A 1 102 ? -7.505 -11.406 24.068 1.00 70.56 102 ILE A O 1
ATOM 826 N N . THR A 1 103 ? -8.306 -11.647 26.156 1.00 72.69 103 THR A N 1
ATOM 827 C CA . THR A 1 103 ? -7.258 -12.552 26.648 1.00 72.69 103 THR A CA 1
ATOM 828 C C . THR A 1 103 ? -7.151 -13.824 25.803 1.00 72.69 103 THR A C 1
ATOM 830 O O . THR A 1 103 ? -6.049 -14.275 25.506 1.00 72.69 103 THR A O 1
ATOM 833 N N . SER A 1 104 ? -8.283 -14.395 25.372 1.00 69.19 104 SER A N 1
ATOM 834 C CA . SER A 1 104 ? -8.302 -15.584 24.505 1.00 69.19 104 SER A CA 1
ATOM 835 C C . SER A 1 104 ? -7.787 -15.315 23.084 1.00 69.19 104 SER A C 1
ATOM 837 O O . SER A 1 104 ? -7.222 -16.204 22.451 1.00 69.19 104 SER A O 1
ATOM 839 N N . MET A 1 105 ? -7.973 -14.095 22.569 1.00 58.78 105 MET A N 1
ATOM 840 C CA . MET A 1 105 ? -7.555 -13.709 21.217 1.00 58.78 105 MET A CA 1
ATOM 841 C C . MET A 1 105 ? -6.136 -13.134 21.192 1.00 58.78 105 MET A C 1
ATOM 843 O O . MET A 1 105 ? -5.391 -13.318 20.224 1.00 58.78 105 MET A O 1
ATOM 847 N N . HIS A 1 106 ? -5.784 -12.372 22.221 1.00 60.06 106 HIS A N 1
ATOM 848 C CA . HIS A 1 106 ? -4.600 -11.541 22.369 1.00 60.06 106 HIS A CA 1
ATOM 849 C C . HIS A 1 106 ? -4.130 -11.663 23.828 1.00 60.06 106 HIS A C 1
ATOM 851 O O . HIS A 1 106 ? -4.842 -11.288 24.748 1.00 60.06 106 HIS A O 1
ATOM 857 N N . ASN A 1 107 ? -2.906 -12.136 24.071 1.00 53.91 107 ASN A N 1
ATOM 858 C CA . ASN A 1 107 ? -2.367 -12.329 25.431 1.00 53.91 107 ASN A CA 1
ATOM 859 C C . ASN A 1 107 ? -2.152 -11.019 26.235 1.00 53.91 107 ASN A C 1
ATOM 861 O O . ASN A 1 107 ? -1.455 -11.031 27.249 1.00 53.91 107 ASN A O 1
ATOM 865 N N . VAL A 1 108 ? -2.683 -9.878 25.777 1.00 62.84 108 VAL A N 1
ATOM 866 C CA . VAL A 1 108 ? -2.489 -8.552 26.374 1.00 62.84 108 VAL A CA 1
ATOM 867 C C . VAL A 1 108 ? -3.805 -7.788 26.388 1.00 62.84 108 VAL A C 1
ATOM 869 O O . VAL A 1 108 ? -4.460 -7.644 25.358 1.00 62.84 108 VAL A O 1
ATOM 872 N N . ILE A 1 109 ? -4.158 -7.286 27.570 1.00 67.12 109 ILE A N 1
ATOM 873 C CA . ILE A 1 109 ? -5.338 -6.460 27.806 1.00 67.12 109 ILE A CA 1
ATOM 874 C C . ILE A 1 109 ? -4.924 -4.987 27.753 1.00 67.12 109 ILE A C 1
ATOM 876 O O . ILE A 1 109 ? -4.036 -4.572 28.496 1.00 67.12 109 ILE A O 1
ATOM 880 N N . ASP A 1 110 ? -5.589 -4.207 26.904 1.00 71.38 110 ASP A N 1
ATOM 881 C CA . ASP A 1 110 ? -5.519 -2.745 26.902 1.00 71.38 110 ASP A CA 1
ATOM 882 C C . ASP A 1 110 ? -6.837 -2.178 27.455 1.00 71.38 110 ASP A C 1
ATOM 884 O O . ASP A 1 110 ? -7.912 -2.410 26.899 1.00 71.38 110 ASP A O 1
ATOM 888 N N . GLU A 1 111 ? -6.767 -1.442 28.565 1.00 76.44 111 GLU A N 1
ATOM 889 C CA . GLU A 1 111 ? -7.939 -0.821 29.200 1.00 76.44 111 GLU A CA 1
ATOM 890 C C . GLU A 1 111 ? -8.622 0.194 28.272 1.00 76.44 111 GLU A C 1
ATOM 892 O O . GLU A 1 111 ? -9.849 0.291 28.255 1.00 76.44 111 GLU A O 1
ATOM 897 N N . VAL A 1 112 ? -7.853 0.886 27.423 1.00 74.62 112 VAL A N 1
ATOM 898 C CA . VAL A 1 112 ? -8.406 1.815 26.426 1.00 74.62 112 VAL A CA 1
ATOM 899 C C . VAL A 1 112 ? -9.227 1.053 25.386 1.00 74.62 112 VAL A C 1
ATOM 901 O O . VAL A 1 112 ? -10.280 1.518 24.945 1.00 74.62 112 VAL A O 1
ATOM 904 N N . GLN A 1 113 ? -8.780 -0.148 25.014 1.00 73.25 113 GLN A N 1
ATOM 905 C CA . GLN A 1 113 ? -9.503 -1.011 24.085 1.00 73.25 113 GLN A CA 1
ATOM 906 C C . GLN A 1 113 ? -10.811 -1.521 24.696 1.00 73.25 113 GLN A C 1
ATOM 908 O O . GLN A 1 113 ? -11.841 -1.496 24.021 1.00 73.25 113 GLN A O 1
ATOM 913 N N . ILE A 1 114 ? -10.801 -1.927 25.970 1.00 76.75 114 ILE A N 1
ATOM 914 C CA . ILE A 1 114 ? -12.027 -2.310 26.691 1.00 76.75 114 ILE A CA 1
ATOM 915 C C . ILE A 1 114 ? -13.006 -1.137 26.710 1.00 76.75 114 ILE A C 1
ATOM 917 O O . ILE A 1 114 ? -14.177 -1.303 26.366 1.00 76.75 114 ILE A O 1
ATOM 921 N N . ASP A 1 115 ? -12.519 0.061 27.025 1.00 78.38 115 ASP A N 1
ATOM 922 C CA . ASP A 1 115 ? -13.341 1.265 27.056 1.00 78.38 115 ASP A CA 1
ATOM 923 C C . ASP A 1 115 ? -13.998 1.563 25.712 1.00 78.38 115 ASP A C 1
ATOM 925 O O . ASP A 1 115 ? -15.182 1.906 25.669 1.00 78.38 115 ASP A O 1
ATOM 929 N N . LYS A 1 116 ? -13.275 1.370 24.606 1.00 77.88 116 LYS A N 1
ATOM 930 C CA . LYS A 1 116 ? -13.824 1.521 23.254 1.00 77.88 116 LYS A CA 1
ATOM 931 C C . LYS A 1 116 ? -14.860 0.451 22.909 1.00 77.88 116 LYS A C 1
ATOM 933 O O . LYS A 1 116 ? -15.862 0.777 22.273 1.00 77.88 116 LYS A O 1
ATOM 938 N N . VAL A 1 117 ? -14.680 -0.792 23.357 1.00 77.50 117 VAL A N 1
ATOM 939 C CA . VAL A 1 117 ? -15.683 -1.859 23.174 1.00 77.50 117 VAL A CA 1
ATOM 940 C C . VAL A 1 117 ? -16.959 -1.554 23.963 1.00 77.50 117 VAL A C 1
ATOM 942 O O . VAL A 1 117 ? -18.059 -1.729 23.437 1.00 77.50 117 VAL A O 1
ATOM 945 N N . VAL A 1 118 ? -16.838 -1.031 25.186 1.00 78.81 118 VAL A N 1
ATOM 946 C CA . VAL A 1 118 ? -17.990 -0.578 25.985 1.00 78.81 118 VAL A CA 1
ATOM 947 C C . VAL A 1 118 ? -18.695 0.600 25.308 1.00 78.81 118 VAL A C 1
ATOM 949 O O . VAL A 1 118 ? -19.912 0.563 25.148 1.00 78.81 118 VAL A O 1
ATOM 952 N N . GLN A 1 119 ? -17.952 1.599 24.817 1.00 78.81 119 GLN A N 1
ATOM 953 C CA . GLN A 1 119 ? -18.525 2.726 24.063 1.00 78.81 119 GLN A CA 1
ATOM 954 C C . GLN A 1 119 ? -19.279 2.258 22.812 1.00 78.81 119 GLN A C 1
ATOM 956 O O . GLN A 1 119 ? -20.367 2.757 22.505 1.00 78.81 119 GLN A O 1
ATOM 961 N N . LEU A 1 120 ? -18.726 1.278 22.090 1.00 78.81 120 LEU A N 1
ATOM 962 C CA . LEU A 1 120 ? -19.390 0.674 20.940 1.00 78.81 120 LEU A CA 1
ATOM 963 C C . LEU A 1 120 ? -20.684 -0.030 21.365 1.00 78.81 120 LEU A C 1
ATOM 965 O O . LEU A 1 120 ? -21.723 0.184 20.741 1.00 78.81 120 LEU A O 1
ATOM 969 N N . TYR A 1 121 ? -20.642 -0.818 22.441 1.00 77.12 121 TYR A N 1
ATOM 970 C CA . TYR A 1 121 ? -21.816 -1.494 22.988 1.00 77.12 121 TYR A CA 1
ATOM 971 C C . TYR A 1 121 ? -22.931 -0.498 23.338 1.00 77.12 121 TYR A C 1
ATOM 973 O O . TYR A 1 121 ? -24.043 -0.636 22.826 1.00 77.12 121 TYR A O 1
ATOM 981 N N . GLU A 1 122 ? -22.624 0.557 24.095 1.00 75.62 122 GLU A N 1
ATOM 982 C CA . GLU A 1 122 ? -23.578 1.613 24.466 1.00 75.62 122 GLU A CA 1
ATOM 983 C C . GLU A 1 122 ? -24.158 2.327 23.237 1.00 75.62 122 GLU A C 1
ATOM 985 O O . GLU A 1 122 ? -25.369 2.549 23.135 1.00 75.62 122 GLU A O 1
ATOM 990 N N . THR A 1 123 ? -23.317 2.608 22.240 1.00 77.19 123 THR A N 1
ATOM 991 C CA . THR A 1 123 ? -23.766 3.198 20.972 1.00 77.19 123 THR A CA 1
ATOM 992 C C . THR A 1 123 ? -24.732 2.262 20.241 1.00 77.19 123 THR A C 1
ATOM 994 O O . THR A 1 123 ? -25.748 2.715 19.716 1.00 77.19 123 THR A O 1
ATOM 997 N N . THR A 1 124 ? -24.484 0.947 20.255 1.00 72.56 124 THR A N 1
ATOM 998 C CA . THR A 1 124 ? -25.378 -0.043 19.623 1.00 72.56 124 THR A CA 1
ATOM 999 C C . THR A 1 124 ? -26.687 -0.294 20.379 1.00 72.56 124 THR A C 1
ATOM 1001 O O . THR A 1 124 ? -27.579 -0.963 19.845 1.00 72.56 124 THR A O 1
ATOM 1004 N N . MET A 1 125 ? -26.826 0.202 21.613 1.00 70.19 125 MET A N 1
ATOM 1005 C CA . MET A 1 125 ? -28.110 0.203 22.322 1.00 70.19 125 MET A CA 1
ATOM 1006 C C . MET A 1 125 ? -29.028 1.308 21.790 1.00 70.19 125 MET A C 1
ATOM 1008 O O . MET A 1 125 ? -30.220 1.076 21.615 1.00 70.19 125 MET A O 1
ATOM 1012 N N . THR A 1 126 ? -28.464 2.474 21.461 1.00 69.88 126 THR A N 1
ATOM 1013 C CA . THR A 1 126 ? -29.232 3.642 20.994 1.00 69.88 126 THR A CA 1
ATOM 1014 C C . THR A 1 126 ? -29.379 3.710 19.473 1.00 69.88 126 THR A C 1
ATOM 1016 O O . THR A 1 126 ? -30.363 4.258 18.974 1.00 69.88 126 THR A O 1
ATOM 1019 N N . ARG A 1 127 ? -28.428 3.153 18.713 1.00 74.62 127 ARG A N 1
ATOM 1020 C CA . ARG A 1 127 ? -28.413 3.178 17.242 1.00 74.62 127 ARG A CA 1
ATOM 1021 C C . ARG A 1 127 ? -28.220 1.779 16.669 1.00 74.62 127 ARG A C 1
ATOM 1023 O O . ARG A 1 127 ? -27.392 1.008 17.139 1.00 74.62 127 ARG A O 1
ATOM 1030 N N . HIS A 1 128 ? -28.956 1.452 15.605 1.00 77.81 128 HIS A N 1
ATOM 1031 C CA . HIS A 1 128 ? -28.766 0.189 14.875 1.00 77.81 128 HIS A CA 1
ATOM 1032 C C . HIS A 1 128 ? -27.674 0.272 13.805 1.00 77.81 128 HIS A C 1
ATOM 1034 O O . HIS A 1 128 ? -27.308 -0.760 13.255 1.00 77.81 128 HIS A O 1
ATOM 1040 N N . SER A 1 129 ? -27.183 1.470 13.490 1.00 79.94 129 SER A N 1
ATOM 1041 C CA . SER A 1 129 ? -26.127 1.712 12.510 1.00 79.94 129 SER A CA 1
ATOM 1042 C C . SER A 1 129 ? -24.982 2.463 13.179 1.00 79.94 129 SER A C 1
ATOM 1044 O O . SER A 1 129 ? -25.179 3.590 13.641 1.00 79.94 129 SER A O 1
ATOM 1046 N N . THR A 1 130 ? -23.800 1.851 13.222 1.00 79.12 130 THR A N 1
ATOM 1047 C CA . THR A 1 130 ? -22.621 2.407 13.900 1.00 79.12 130 THR A CA 1
ATOM 1048 C C . THR A 1 130 ? -21.401 2.337 12.994 1.00 79.12 130 THR A C 1
ATOM 1050 O O . THR A 1 130 ? -21.231 1.381 12.243 1.00 79.12 130 THR A O 1
ATOM 1053 N N . MET A 1 131 ? -20.539 3.346 13.071 1.00 76.81 131 MET A N 1
ATOM 1054 C CA . MET A 1 131 ? -19.294 3.409 12.316 1.00 76.81 131 MET A CA 1
ATOM 1055 C C . MET A 1 131 ? -18.116 3.413 13.287 1.00 76.81 131 MET A C 1
ATOM 1057 O O . MET A 1 131 ? -18.094 4.196 14.234 1.00 76.81 131 MET A O 1
ATOM 1061 N N . VAL A 1 132 ? -17.162 2.521 13.055 1.00 75.81 132 VAL A N 1
ATOM 1062 C CA . VAL A 1 132 ? -15.871 2.468 13.733 1.00 75.81 132 VAL A CA 1
ATOM 1063 C C . VAL A 1 132 ? -14.864 3.083 12.775 1.00 75.81 132 VAL A C 1
ATOM 1065 O O . VAL A 1 132 ? -14.521 2.495 11.749 1.00 75.81 132 VAL A O 1
ATOM 1068 N N . VAL A 1 133 ? -14.446 4.304 13.095 1.00 72.00 133 VAL A N 1
ATOM 1069 C CA . VAL A 1 133 ? -13.494 5.071 12.292 1.00 72.00 133 VAL A CA 1
ATOM 1070 C C . VAL A 1 133 ? -12.122 4.942 12.930 1.00 72.00 133 VAL A C 1
ATOM 1072 O O . VAL A 1 133 ? -11.942 5.264 14.105 1.00 72.00 133 VAL A O 1
ATOM 1075 N N . GLY A 1 134 ? -11.157 4.451 12.165 1.00 64.44 134 GLY A N 1
ATOM 1076 C CA . GLY A 1 134 ? -9.796 4.265 12.641 1.00 64.44 134 GLY A CA 1
ATOM 1077 C C . GLY A 1 134 ? -8.931 3.542 11.614 1.00 64.44 134 GLY A C 1
ATOM 1078 O O . GLY A 1 134 ? -9.445 2.951 10.667 1.00 64.44 134 GLY A O 1
ATOM 1079 N N . PRO A 1 135 ? -7.607 3.548 11.804 1.00 54.34 135 PRO A N 1
ATOM 1080 C CA . PRO A 1 135 ? -6.691 2.982 10.839 1.00 54.34 135 PRO A CA 1
ATOM 1081 C C . PRO A 1 135 ? -6.897 1.467 10.806 1.00 54.34 135 PRO A C 1
ATOM 1083 O O . PRO A 1 135 ? -6.959 0.803 11.850 1.00 54.34 135 PRO A O 1
ATOM 1086 N N . THR A 1 136 ? -6.994 0.912 9.600 1.00 50.47 136 THR A N 1
ATOM 1087 C CA . THR A 1 136 ? -7.214 -0.520 9.391 1.00 50.47 136 THR A CA 1
ATOM 1088 C C . THR A 1 136 ? -6.168 -1.343 10.144 1.00 50.47 136 THR A C 1
ATOM 1090 O O . THR A 1 136 ? -4.966 -1.152 9.961 1.00 50.47 136 THR A O 1
ATOM 1093 N N . GLY A 1 137 ? -6.620 -2.280 10.982 1.00 49.66 137 GLY A N 1
ATOM 1094 C CA . GLY A 1 137 ? -5.744 -3.147 11.780 1.00 49.66 137 GLY A CA 1
ATOM 1095 C C . GLY A 1 137 ? -5.488 -2.689 13.223 1.00 49.66 137 GLY A C 1
ATOM 1096 O O . GLY A 1 137 ? -4.809 -3.406 13.956 1.00 49.66 137 GLY A O 1
ATOM 1097 N N . GLY A 1 138 ? -6.076 -1.573 13.673 1.00 50.03 138 GLY A N 1
ATOM 1098 C CA . GLY A 1 138 ? -6.018 -1.094 15.066 1.00 50.03 138 GLY A CA 1
ATOM 1099 C C . GLY A 1 138 ? -6.766 -1.945 16.111 1.00 50.03 138 GLY A C 1
ATOM 1100 O O . GLY A 1 138 ? -6.883 -1.527 17.256 1.00 50.03 138 GLY A O 1
ATOM 1101 N N . GLY A 1 139 ? -7.264 -3.136 15.749 1.00 49.78 139 GLY A N 1
ATOM 1102 C CA . GLY A 1 139 ? -7.952 -4.046 16.677 1.00 49.78 139 GLY A CA 1
ATOM 1103 C C . GLY A 1 139 ? -9.487 -4.000 16.647 1.00 49.78 139 GLY A C 1
ATOM 1104 O O . GLY A 1 139 ? -10.114 -4.480 17.584 1.00 49.78 139 GLY A O 1
ATOM 1105 N N . ASN A 1 140 ? -10.103 -3.496 15.574 1.00 48.19 140 ASN A N 1
ATOM 1106 C CA . ASN A 1 140 ? -11.561 -3.301 15.446 1.00 48.19 140 ASN A CA 1
ATOM 1107 C C . ASN A 1 140 ? -12.422 -4.590 15.405 1.00 48.19 140 ASN A C 1
ATOM 1109 O O . ASN A 1 140 ? -13.648 -4.511 15.371 1.00 48.19 140 ASN A O 1
ATOM 1113 N N . ARG A 1 141 ? -11.827 -5.793 15.430 1.00 45.91 141 ARG A N 1
ATOM 1114 C CA . ARG A 1 141 ? -12.542 -7.084 15.309 1.00 45.91 141 ARG A CA 1
ATOM 1115 C C . ARG A 1 141 ? -12.802 -7.765 16.658 1.00 45.91 141 ARG A C 1
ATOM 1117 O O . ARG A 1 141 ? -12.404 -8.909 16.857 1.00 45.91 141 ARG A O 1
ATOM 1124 N N . LEU A 1 142 ? -13.462 -7.077 17.588 1.00 46.50 142 LEU A N 1
ATOM 1125 C CA . LEU A 1 142 ? -13.704 -7.590 18.946 1.00 46.50 142 LEU A CA 1
ATOM 1126 C C . LEU A 1 142 ? -15.173 -7.488 19.368 1.00 46.50 142 LEU A C 1
ATOM 1128 O O . LEU A 1 142 ? -15.519 -6.712 20.251 1.00 46.50 142 LEU A O 1
ATOM 1132 N N . MET A 1 143 ? -16.043 -8.317 18.783 1.00 43.12 143 MET A N 1
ATOM 1133 C CA . MET A 1 143 ? -17.341 -8.637 19.393 1.00 43.12 143 MET A CA 1
ATOM 1134 C C . MET A 1 143 ? -17.609 -10.141 19.294 1.00 43.12 143 MET A C 1
ATOM 1136 O O . MET A 1 143 ? -17.908 -10.649 18.218 1.00 43.12 143 MET A O 1
ATOM 1140 N N . ASN A 1 144 ? -17.495 -10.848 20.424 1.00 34.88 144 ASN A N 1
ATOM 1141 C CA . ASN A 1 144 ? -17.658 -12.304 20.526 1.00 34.88 144 ASN A CA 1
ATOM 1142 C C . ASN A 1 144 ? -18.833 -12.683 21.453 1.00 34.88 144 ASN A C 1
ATOM 1144 O O . ASN A 1 144 ? -18.730 -13.543 22.323 1.00 34.88 144 ASN A O 1
ATOM 1148 N N . LEU A 1 145 ? -19.972 -12.010 21.279 1.00 39.03 145 LEU A N 1
ATOM 1149 C CA . LEU A 1 145 ? -21.267 -12.545 21.717 1.00 39.03 145 LEU A CA 1
ATOM 1150 C C . LEU A 1 145 ? -21.758 -13.563 20.665 1.00 39.03 145 LEU A C 1
ATOM 1152 O O . LEU A 1 145 ? -21.320 -13.461 19.515 1.00 39.03 145 LEU A O 1
ATOM 1156 N N . PRO A 1 146 ? -22.665 -14.513 20.985 1.00 39.41 146 PRO A N 1
ATOM 1157 C CA . PRO A 1 146 ? -23.256 -15.438 20.011 1.00 39.41 146 PRO A CA 1
ATOM 1158 C C . PRO A 1 146 ? -24.092 -14.666 18.980 1.00 39.41 146 PRO A C 1
ATOM 1160 O O . PRO A 1 146 ? -25.311 -14.531 19.083 1.00 39.41 146 PRO A O 1
ATOM 1163 N N . THR A 1 147 ? -23.401 -14.117 17.990 1.00 51.00 147 THR A N 1
ATOM 1164 C CA . THR A 1 147 ? -23.927 -13.164 17.023 1.00 51.00 147 THR A CA 1
ATOM 1165 C C . THR A 1 147 ? -23.413 -13.557 15.657 1.00 51.00 147 THR A C 1
ATOM 1167 O O . THR A 1 147 ? -22.217 -13.769 15.470 1.00 51.00 147 THR A O 1
ATOM 1170 N N . LYS A 1 148 ? -24.316 -13.676 14.684 1.00 49.50 148 LYS A N 1
ATOM 1171 C CA . LYS A 1 148 ? -23.909 -13.940 13.302 1.00 49.50 148 LYS A CA 1
ATOM 1172 C C . LYS A 1 148 ? -23.417 -12.635 12.684 1.00 49.50 148 LYS A C 1
ATOM 1174 O O . LYS A 1 148 ? -24.200 -11.691 12.550 1.00 49.50 148 LYS A O 1
ATOM 1179 N N . LEU A 1 149 ? -22.131 -12.602 12.348 1.00 53.22 149 LEU A N 1
ATOM 1180 C CA . LEU A 1 149 ? -21.462 -11.503 11.661 1.00 53.22 149 LEU A CA 1
ATOM 1181 C C . LEU A 1 149 ? -21.362 -11.826 10.167 1.00 53.22 149 LEU A C 1
ATOM 1183 O O . LEU A 1 149 ? -20.830 -12.872 9.799 1.00 53.22 149 LEU A O 1
ATOM 1187 N N . TYR A 1 150 ? -21.858 -10.929 9.320 1.00 57.41 150 TYR A N 1
ATOM 1188 C CA . TYR A 1 150 ? -21.688 -10.998 7.870 1.00 57.41 150 TYR A CA 1
ATOM 1189 C C . TYR A 1 150 ? -20.743 -9.879 7.440 1.00 57.41 150 TYR A C 1
ATOM 1191 O O . TYR A 1 150 ? -21.146 -8.719 7.450 1.00 57.41 150 TYR A O 1
ATOM 1199 N N . THR A 1 151 ? -19.495 -10.216 7.111 1.00 51.81 151 THR A N 1
ATOM 1200 C CA . THR A 1 151 ? -18.504 -9.249 6.617 1.00 51.81 151 THR A CA 1
ATOM 1201 C C . THR A 1 151 ? -18.645 -9.091 5.108 1.00 51.81 151 THR A C 1
ATOM 1203 O O . THR A 1 151 ? -18.578 -10.073 4.372 1.00 51.81 151 THR A O 1
ATOM 1206 N N . LEU A 1 152 ? -18.836 -7.857 4.659 1.00 58.06 152 LEU A N 1
ATOM 1207 C CA . LEU A 1 152 ? -18.950 -7.463 3.262 1.00 58.06 152 LEU A CA 1
ATOM 1208 C C . LEU A 1 152 ? -17.993 -6.300 3.022 1.00 58.06 152 LEU A C 1
ATOM 1210 O O . LEU A 1 152 ? -17.986 -5.350 3.795 1.00 58.06 152 LEU A O 1
ATOM 1214 N N . ASN A 1 153 ? -17.227 -6.332 1.941 1.00 56.41 153 ASN A N 1
ATOM 1215 C CA . ASN A 1 153 ? -16.547 -5.134 1.470 1.00 56.41 153 ASN A CA 1
ATOM 1216 C C . ASN A 1 153 ? -17.418 -4.498 0.376 1.00 56.41 153 ASN A C 1
ATOM 1218 O O . ASN A 1 153 ? -17.623 -5.117 -0.672 1.00 56.41 153 ASN A O 1
ATOM 1222 N N . PRO A 1 154 ? -17.952 -3.281 0.588 1.00 52.62 154 PRO A N 1
ATOM 1223 C CA . PRO A 1 154 ? -18.854 -2.644 -0.369 1.00 52.62 154 PRO A CA 1
ATOM 1224 C C . PRO A 1 154 ? -18.180 -2.305 -1.709 1.00 52.62 154 PRO A C 1
ATOM 1226 O O . PRO A 1 154 ? -18.886 -2.016 -2.671 1.00 52.62 154 PRO A O 1
ATOM 1229 N N . ARG A 1 155 ? -16.839 -2.344 -1.791 1.00 50.75 155 ARG A N 1
ATOM 1230 C CA . ARG A 1 155 ? -16.069 -2.109 -3.025 1.00 50.75 155 ARG A CA 1
ATOM 1231 C C . ARG A 1 155 ? -15.734 -3.382 -3.808 1.00 50.75 155 ARG A C 1
ATOM 1233 O O . ARG A 1 155 ? -15.338 -3.273 -4.966 1.00 50.75 155 ARG A O 1
ATOM 1240 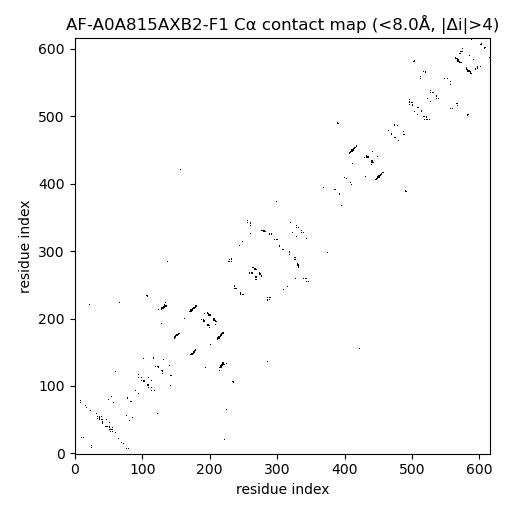N N . ASP A 1 156 ? -15.896 -4.563 -3.210 1.00 45.81 156 ASP A N 1
ATOM 1241 C CA . ASP A 1 156 ? -15.541 -5.835 -3.861 1.00 45.81 156 ASP A CA 1
ATOM 1242 C C . ASP A 1 156 ? -16.615 -6.308 -4.855 1.00 45.81 156 ASP A C 1
ATOM 1244 O O . ASP A 1 156 ? -16.332 -7.112 -5.740 1.00 45.81 156 ASP A O 1
ATOM 1248 N N . CYS A 1 157 ? -17.838 -5.784 -4.742 1.00 51.81 157 CYS A N 1
ATOM 1249 C CA . CYS A 1 157 ? -18.992 -6.155 -5.561 1.00 51.81 157 CYS A CA 1
ATOM 1250 C C . CYS A 1 157 ? -19.575 -4.914 -6.249 1.00 51.81 157 CYS A C 1
ATOM 1252 O O . CYS A 1 157 ? -19.418 -3.790 -5.767 1.00 51.81 157 CYS A O 1
ATOM 1254 N N . SER A 1 158 ? -20.301 -5.094 -7.353 1.00 50.28 158 SER A N 1
ATOM 1255 C CA . SER A 1 158 ? -21.083 -3.988 -7.917 1.00 50.28 158 SER A CA 1
ATOM 1256 C C . SER A 1 158 ? -22.207 -3.562 -6.954 1.00 50.28 158 SER A C 1
ATOM 1258 O O . SER A 1 158 ? -22.740 -4.381 -6.203 1.00 50.28 158 SER A O 1
ATOM 1260 N N . VAL A 1 159 ? -22.635 -2.290 -7.005 1.00 45.81 159 VAL A N 1
ATOM 1261 C CA . VAL A 1 159 ? -23.746 -1.768 -6.170 1.00 45.81 159 VAL A CA 1
ATOM 1262 C C . VAL A 1 159 ? -25.030 -2.599 -6.340 1.00 45.81 159 VAL A C 1
ATOM 1264 O O . VAL A 1 159 ? -25.846 -2.677 -5.430 1.00 45.81 159 VAL A O 1
ATOM 1267 N N . ILE A 1 160 ? -25.205 -3.254 -7.491 1.00 44.97 160 ILE A N 1
ATOM 1268 C CA . ILE A 1 160 ? -26.381 -4.070 -7.815 1.00 44.97 160 ILE A CA 1
ATOM 1269 C C . ILE A 1 160 ? -26.339 -5.436 -7.102 1.00 44.97 160 ILE A C 1
ATOM 1271 O O . ILE A 1 160 ? -27.386 -5.929 -6.687 1.00 44.97 160 ILE A O 1
ATOM 1275 N N . GLU A 1 161 ? -25.156 -6.029 -6.915 1.00 46.56 161 GLU A N 1
ATOM 1276 C CA . GLU A 1 161 ? -24.973 -7.349 -6.282 1.00 46.56 161 GLU A CA 1
ATOM 1277 C C . GLU A 1 161 ? -24.915 -7.293 -4.751 1.00 46.56 161 GLU A C 1
ATOM 1279 O O . GLU A 1 161 ? -25.200 -8.292 -4.092 1.00 46.56 161 GLU A O 1
ATOM 1284 N N . LEU A 1 162 ? -24.606 -6.126 -4.173 1.00 49.34 162 LEU A N 1
ATOM 1285 C CA . LEU A 1 162 ? -24.550 -5.927 -2.718 1.00 49.34 162 LEU A CA 1
ATOM 1286 C C . LEU A 1 162 ? -25.897 -6.232 -2.023 1.00 49.34 162 LEU A C 1
ATOM 1288 O O . LEU A 1 162 ? -25.944 -6.554 -0.835 1.00 49.34 162 LEU A O 1
ATOM 1292 N N . TYR A 1 163 ? -27.010 -6.157 -2.757 1.00 49.88 163 TYR A N 1
ATOM 1293 C CA . TYR A 1 163 ? -28.360 -6.331 -2.226 1.00 49.88 163 TYR A CA 1
ATOM 1294 C C . TYR A 1 163 ? -28.877 -7.772 -2.419 1.00 49.88 163 TYR A C 1
ATOM 1296 O O . TYR A 1 163 ? -29.512 -8.098 -3.419 1.00 49.88 163 TYR A O 1
ATOM 1304 N N . GLY A 1 164 ? -28.609 -8.642 -1.437 1.00 46.62 164 GLY A N 1
ATOM 1305 C CA . GLY A 1 164 ? -29.034 -10.054 -1.409 1.00 46.62 164 GLY A CA 1
ATOM 1306 C C . GLY A 1 164 ? -30.447 -10.338 -0.849 1.00 46.62 164 GLY A C 1
ATOM 1307 O O . GLY A 1 164 ? -31.281 -9.446 -0.690 1.00 46.62 164 GLY A O 1
ATOM 1308 N N . PHE A 1 165 ? -30.722 -11.616 -0.535 1.00 38.28 165 PHE A N 1
ATOM 1309 C CA . PHE A 1 165 ? -32.018 -12.124 -0.039 1.00 38.28 165 PHE A CA 1
ATOM 1310 C C . PHE A 1 165 ? -32.063 -12.301 1.493 1.00 38.28 165 PHE A C 1
ATOM 1312 O O . PHE A 1 165 ? -31.054 -12.593 2.129 1.00 38.28 165 PHE A O 1
ATOM 1319 N N . LEU A 1 166 ? -33.258 -12.149 2.082 1.00 38.22 166 LEU A N 1
ATOM 1320 C CA . LEU A 1 166 ? -33.496 -12.198 3.531 1.00 38.22 166 LEU A CA 1
ATOM 1321 C C . LEU A 1 166 ? -33.801 -13.630 4.018 1.00 38.22 166 LEU A C 1
ATOM 1323 O O . LEU A 1 166 ? -34.631 -14.312 3.426 1.00 38.22 166 LEU A O 1
ATOM 1327 N N . ASP A 1 167 ? -33.192 -14.037 5.134 1.00 39.41 167 ASP A N 1
ATOM 1328 C CA . ASP A 1 167 ? -33.449 -15.299 5.850 1.00 39.41 167 ASP A CA 1
ATOM 1329 C C . ASP A 1 167 ? -33.992 -15.014 7.271 1.00 39.41 167 ASP A C 1
ATOM 1331 O O . ASP A 1 167 ? -33.610 -14.022 7.896 1.00 39.41 167 ASP A O 1
ATOM 1335 N N . THR A 1 168 ? -34.900 -15.850 7.784 1.00 41.38 168 THR A N 1
ATOM 1336 C CA . THR A 1 168 ? -35.933 -15.471 8.778 1.00 41.38 168 THR A CA 1
ATOM 1337 C C . THR A 1 168 ? -35.654 -15.844 10.247 1.00 41.38 168 THR A C 1
ATOM 1339 O O . THR A 1 168 ? -36.593 -15.995 11.026 1.00 41.38 168 THR A O 1
ATOM 1342 N N . THR A 1 169 ? -34.402 -16.009 10.690 1.00 47.97 169 THR A N 1
ATOM 1343 C CA . THR A 1 169 ? -34.133 -16.421 12.095 1.00 47.97 169 THR A CA 1
ATOM 1344 C C . THR A 1 169 ? -34.067 -15.250 13.088 1.00 47.97 169 THR A C 1
ATOM 1346 O O . THR A 1 169 ? -33.545 -14.195 12.751 1.00 47.97 169 THR A O 1
ATOM 1349 N N . THR A 1 170 ? -34.414 -15.487 14.357 1.00 47.03 170 THR A N 1
ATOM 1350 C CA . THR A 1 170 ? -34.620 -14.482 15.425 1.00 47.03 170 THR A CA 1
ATOM 1351 C C . THR A 1 170 ? -33.390 -14.047 16.252 1.00 47.03 170 THR A C 1
ATOM 1353 O O . THR A 1 170 ? -33.549 -13.299 17.215 1.00 47.03 170 THR A O 1
ATOM 1356 N N . GLN A 1 171 ? -32.165 -14.477 15.927 1.00 53.69 171 GLN A N 1
ATOM 1357 C CA . GLN A 1 171 ? -30.942 -14.049 16.639 1.00 53.69 171 GLN A CA 1
ATOM 1358 C C . GLN A 1 171 ? -30.489 -12.636 16.229 1.00 53.69 171 GLN A C 1
ATOM 1360 O O . GLN A 1 171 ? -30.726 -12.221 15.096 1.00 53.69 171 GLN A O 1
ATOM 1365 N N . ARG A 1 172 ? -29.792 -11.908 17.121 1.00 59.50 172 ARG A N 1
ATOM 1366 C CA . ARG A 1 172 ? -29.174 -10.611 16.783 1.00 59.50 172 ARG A CA 1
ATOM 1367 C C . ARG A 1 172 ? -28.120 -10.829 15.686 1.00 59.50 172 ARG A C 1
ATOM 1369 O O . ARG A 1 172 ? -27.317 -11.758 15.776 1.00 59.50 172 ARG A O 1
ATOM 1376 N N . ARG A 1 173 ? -28.160 -10.025 14.621 1.00 68.38 173 ARG A N 1
ATOM 1377 C CA . ARG A 1 173 ? -27.292 -10.156 13.434 1.00 68.38 173 ARG A CA 1
ATOM 1378 C C . ARG A 1 173 ? -26.568 -8.838 13.179 1.00 68.38 173 ARG A C 1
ATOM 1380 O O . ARG A 1 173 ? -27.213 -7.791 13.161 1.00 68.38 173 ARG A O 1
ATOM 1387 N N . TYR A 1 174 ? -25.260 -8.901 12.951 1.00 70.06 174 TYR A N 1
ATOM 1388 C CA . TYR A 1 174 ? -24.459 -7.751 12.531 1.00 70.06 174 TYR A CA 1
ATOM 1389 C C . TYR A 1 174 ? -24.067 -7.905 11.062 1.00 70.06 174 TYR A C 1
ATOM 1391 O O . TYR A 1 174 ? -23.556 -8.949 10.653 1.00 70.06 174 TYR A O 1
ATOM 1399 N N . ILE A 1 175 ? -24.303 -6.860 10.276 1.00 73.19 175 ILE A N 1
ATOM 1400 C CA . ILE A 1 175 ? -23.777 -6.718 8.917 1.00 73.19 175 ILE A CA 1
ATOM 1401 C C . ILE A 1 175 ? -22.592 -5.762 9.020 1.00 73.19 175 ILE A C 1
ATOM 1403 O O . ILE A 1 175 ? -22.789 -4.586 9.321 1.00 73.19 175 ILE A O 1
ATOM 1407 N N . LEU A 1 176 ? -21.380 -6.279 8.843 1.00 67.31 176 LEU A N 1
ATOM 1408 C CA . LEU A 1 176 ? -20.143 -5.508 8.890 1.00 67.31 176 LEU A CA 1
ATOM 1409 C C . LEU A 1 176 ? -19.726 -5.131 7.471 1.00 67.31 176 LEU A C 1
ATOM 1411 O O . LEU A 1 176 ? -19.444 -6.009 6.662 1.00 67.31 176 LEU A O 1
ATOM 1415 N N . TYR A 1 177 ? -19.655 -3.836 7.201 1.00 67.75 177 TYR A N 1
ATOM 1416 C CA . TYR A 1 177 ? -19.084 -3.269 5.991 1.00 67.75 177 TYR A CA 1
ATOM 1417 C C . TYR A 1 177 ? -17.618 -2.910 6.261 1.00 67.75 177 TYR A C 1
ATOM 1419 O O . TYR A 1 177 ? -17.354 -1.936 6.961 1.00 67.75 177 TYR A O 1
ATOM 1427 N N . ASP A 1 178 ? -16.688 -3.722 5.759 1.00 59.66 178 ASP A N 1
ATOM 1428 C CA . ASP A 1 178 ? -15.233 -3.564 5.916 1.00 59.66 178 ASP A CA 1
ATOM 1429 C C . ASP A 1 178 ? -14.675 -2.889 4.655 1.00 59.66 178 ASP A C 1
ATOM 1431 O O . ASP A 1 178 ? -14.525 -3.535 3.615 1.00 59.66 178 ASP A O 1
ATOM 1435 N N . GLY A 1 179 ? -14.472 -1.568 4.709 1.00 60.06 179 GLY A N 1
ATOM 1436 C CA . GLY A 1 179 ? -13.954 -0.798 3.581 1.00 60.06 179 GLY A CA 1
ATOM 1437 C C . GLY A 1 179 ? -14.376 0.670 3.570 1.00 60.06 179 GLY A C 1
ATOM 1438 O O . GLY A 1 179 ? -15.398 1.067 4.131 1.00 60.06 179 GLY A O 1
ATOM 1439 N N . ASP A 1 180 ? -13.585 1.487 2.874 1.00 60.00 180 ASP A N 1
ATOM 1440 C CA . ASP A 1 180 ? -13.818 2.925 2.801 1.00 60.00 180 ASP A CA 1
ATOM 1441 C C . ASP A 1 180 ? -15.138 3.280 2.123 1.00 60.00 180 ASP A C 1
ATOM 1443 O O . ASP A 1 180 ? -15.531 2.737 1.079 1.00 60.00 180 ASP A O 1
ATOM 1447 N N . VAL A 1 181 ? -15.778 4.289 2.698 1.00 63.31 181 VAL A N 1
ATOM 1448 C CA . VAL A 1 181 ? -17.104 4.715 2.299 1.00 63.31 181 VAL A CA 1
ATOM 1449 C C . VAL A 1 181 ? -17.056 5.735 1.171 1.00 63.31 181 VAL A C 1
ATOM 1451 O O . VAL A 1 181 ? -16.254 6.661 1.189 1.00 63.31 181 VAL A O 1
ATOM 1454 N N . ASP A 1 182 ? -17.923 5.547 0.178 1.00 59.75 182 ASP A N 1
ATOM 1455 C CA . ASP A 1 182 ? -18.104 6.451 -0.956 1.00 59.75 182 ASP A CA 1
ATOM 1456 C C . ASP A 1 182 ? -19.495 7.096 -0.866 1.00 59.75 182 ASP A C 1
ATOM 1458 O O . ASP A 1 182 ? -20.469 6.452 -0.455 1.00 59.75 182 ASP A O 1
ATOM 1462 N N . ALA A 1 183 ? -19.586 8.367 -1.260 1.00 58.16 183 ALA A N 1
ATOM 1463 C CA . ALA A 1 183 ? -20.829 9.127 -1.301 1.00 58.16 183 ALA A CA 1
ATOM 1464 C C . ALA A 1 183 ? -21.921 8.412 -2.117 1.00 58.16 183 ALA A C 1
ATOM 1466 O O . ALA A 1 183 ? -23.079 8.391 -1.698 1.00 58.16 183 ALA A O 1
ATOM 1467 N N . LEU A 1 184 ? -21.555 7.753 -3.223 1.00 59.12 184 LEU A N 1
ATOM 1468 C CA . LEU A 1 184 ? -22.519 7.158 -4.154 1.00 59.12 184 LEU A CA 1
ATOM 1469 C C . LEU A 1 184 ? -23.369 6.042 -3.525 1.00 59.12 184 LEU A C 1
ATOM 1471 O O . LEU A 1 184 ? -24.563 5.928 -3.809 1.00 59.12 184 LEU A O 1
ATOM 1475 N N . TRP A 1 185 ? -22.776 5.196 -2.678 1.00 63.56 185 TRP A N 1
ATOM 1476 C CA . TRP A 1 185 ? -23.511 4.099 -2.043 1.00 63.56 185 TRP A CA 1
ATOM 1477 C C . TRP A 1 185 ? -24.067 4.482 -0.669 1.00 63.56 185 TRP A C 1
ATOM 1479 O O . TRP A 1 185 ? -25.129 3.974 -0.296 1.00 63.56 185 TRP A O 1
ATOM 1489 N N . ILE A 1 186 ? -23.435 5.415 0.059 1.00 67.00 186 ILE A N 1
ATOM 1490 C CA . ILE A 1 186 ? -23.997 5.915 1.323 1.00 67.00 186 ILE A CA 1
ATOM 1491 C C . ILE A 1 186 ? -25.325 6.639 1.104 1.00 67.00 186 ILE A C 1
ATOM 1493 O O . ILE A 1 186 ? -26.242 6.480 1.913 1.00 67.00 186 ILE A O 1
ATOM 1497 N N . GLU A 1 187 ? -25.462 7.397 0.012 1.00 66.75 187 GLU A N 1
ATOM 1498 C CA . GLU A 1 187 ? -26.687 8.151 -0.272 1.00 66.75 187 GLU A CA 1
ATOM 1499 C C . GLU A 1 187 ? -27.913 7.236 -0.349 1.00 66.75 187 GLU A C 1
ATOM 1501 O O . GLU A 1 187 ? -28.950 7.524 0.257 1.00 66.75 187 GLU A O 1
ATOM 1506 N N . ASN A 1 188 ? -27.752 6.076 -0.988 1.00 64.06 188 ASN A N 1
ATOM 1507 C CA . ASN A 1 188 ? -28.789 5.050 -1.093 1.00 64.06 188 ASN A CA 1
ATOM 1508 C C . ASN A 1 188 ? -29.054 4.320 0.240 1.00 64.06 188 ASN A C 1
ATOM 1510 O O . ASN A 1 188 ? -30.136 3.762 0.441 1.00 64.06 188 ASN A O 1
ATOM 1514 N N . MET A 1 189 ? -28.100 4.349 1.176 1.00 70.19 189 MET A N 1
ATOM 1515 C CA . MET A 1 189 ? -28.191 3.694 2.486 1.00 70.19 189 MET A CA 1
ATOM 1516 C C . MET A 1 189 ? -28.738 4.604 3.597 1.00 70.19 189 MET A C 1
ATOM 1518 O O . MET A 1 189 ? -29.176 4.101 4.632 1.00 70.19 189 MET A O 1
ATOM 1522 N N . ASN A 1 190 ? -28.793 5.926 3.404 1.00 71.19 190 ASN A N 1
ATOM 1523 C CA . ASN A 1 190 ? -29.237 6.875 4.438 1.00 71.19 190 ASN A CA 1
ATOM 1524 C C . ASN A 1 190 ? -30.610 6.523 5.038 1.00 71.19 190 ASN A C 1
ATOM 1526 O O . ASN A 1 190 ? -30.783 6.532 6.254 1.00 71.19 190 ASN A O 1
ATOM 1530 N N . SER A 1 191 ? -31.567 6.109 4.202 1.00 74.69 191 SER A N 1
ATOM 1531 C CA . SER A 1 191 ? -32.924 5.757 4.659 1.00 74.69 191 SER A CA 1
ATOM 1532 C C . SER A 1 191 ? -32.979 4.502 5.543 1.00 74.69 191 SER A C 1
ATOM 1534 O O . SER A 1 191 ? -33.883 4.374 6.374 1.00 74.69 191 SER A O 1
ATOM 1536 N N . VAL A 1 192 ? -32.028 3.573 5.382 1.00 79.31 192 VAL A N 1
ATOM 1537 C CA . VAL A 1 192 ? -31.923 2.379 6.235 1.00 79.31 192 VAL A CA 1
ATOM 1538 C C . VAL A 1 192 ? -31.050 2.625 7.464 1.00 79.31 192 VAL A C 1
ATOM 1540 O O . VAL A 1 192 ? -31.259 1.966 8.481 1.00 79.31 192 VAL A O 1
ATOM 1543 N N . MET A 1 193 ? -30.111 3.573 7.402 1.00 77.00 193 MET A N 1
ATOM 1544 C CA . MET A 1 193 ? -29.278 3.984 8.539 1.00 77.00 193 MET A CA 1
ATOM 1545 C C . MET A 1 193 ? -30.034 4.867 9.542 1.00 77.00 193 MET A C 1
ATOM 1547 O O . MET A 1 193 ? -29.778 4.771 10.739 1.00 77.00 193 MET A O 1
ATOM 1551 N N . ASP A 1 194 ? -30.982 5.677 9.071 1.00 72.81 194 ASP A N 1
ATOM 1552 C CA . ASP A 1 194 ? -31.855 6.498 9.914 1.00 72.81 194 ASP A CA 1
ATOM 1553 C C . ASP A 1 194 ? -32.946 5.661 10.626 1.00 72.81 194 ASP A C 1
ATOM 1555 O O . ASP A 1 194 ? -33.165 4.481 10.329 1.00 72.81 194 ASP A O 1
ATOM 1559 N N . ASP A 1 195 ? -33.696 6.295 11.539 1.00 69.69 195 ASP A N 1
ATOM 1560 C CA . ASP A 1 195 ? -34.794 5.696 12.330 1.00 69.69 195 ASP A CA 1
ATOM 1561 C C . ASP A 1 195 ? -35.845 4.948 11.480 1.00 69.69 195 ASP A C 1
ATOM 1563 O O . ASP A 1 195 ? -36.556 4.068 11.972 1.00 69.69 195 ASP A O 1
ATOM 1567 N N . ASN A 1 196 ? -35.941 5.283 10.189 1.00 72.56 196 ASN A N 1
ATOM 1568 C CA . ASN A 1 196 ? -36.875 4.674 9.245 1.00 72.56 196 ASN A CA 1
ATOM 1569 C C . ASN A 1 196 ? -36.581 3.189 8.986 1.00 72.56 196 ASN A C 1
ATOM 1571 O O . ASN A 1 196 ? -37.513 2.444 8.659 1.00 72.56 196 ASN A O 1
ATOM 1575 N N . LYS A 1 197 ? -35.320 2.744 9.141 1.00 80.81 197 LYS A N 1
ATOM 1576 C CA . LYS A 1 197 ? -34.885 1.351 8.923 1.00 80.81 197 LYS A CA 1
ATOM 1577 C C . LYS A 1 197 ? -35.386 0.776 7.592 1.00 80.81 197 LYS A C 1
ATOM 1579 O O . LYS A 1 197 ? -35.743 -0.400 7.516 1.00 80.81 197 LYS A O 1
ATOM 1584 N N . LEU A 1 198 ? -35.472 1.600 6.546 1.00 83.38 198 LEU A N 1
ATOM 1585 C CA . LEU A 1 198 ? -36.089 1.234 5.273 1.00 83.38 198 LEU A CA 1
ATOM 1586 C C . LEU A 1 198 ? -35.092 1.397 4.131 1.00 83.38 198 LEU A C 1
ATOM 1588 O O . LEU A 1 198 ? -34.715 2.508 3.770 1.00 83.38 198 LEU A O 1
ATOM 1592 N N . LEU A 1 199 ? -34.700 0.277 3.535 1.00 81.25 199 LEU A N 1
ATOM 1593 C CA . LEU A 1 199 ? -33.863 0.245 2.348 1.00 81.25 199 LEU A CA 1
ATOM 1594 C C . LEU A 1 199 ? -34.743 0.299 1.098 1.00 81.25 199 LEU A C 1
ATOM 1596 O O . LEU A 1 199 ? -35.666 -0.506 0.955 1.00 81.25 199 LEU A O 1
ATOM 1600 N N . THR A 1 200 ? -34.446 1.222 0.186 1.00 78.19 200 THR A N 1
ATOM 1601 C CA . THR A 1 200 ? -35.118 1.314 -1.116 1.00 78.19 200 THR A CA 1
ATOM 1602 C C . THR A 1 200 ? -34.149 0.858 -2.195 1.00 78.19 200 THR A C 1
ATOM 1604 O O . THR A 1 200 ? -33.104 1.468 -2.387 1.00 78.19 200 THR A O 1
ATOM 1607 N N . LEU A 1 201 ? -34.482 -0.236 -2.874 1.00 74.69 201 LEU A N 1
ATOM 1608 C CA . LEU A 1 201 ? -33.683 -0.776 -3.969 1.00 74.69 201 LEU A CA 1
ATOM 1609 C C . LEU A 1 201 ? -33.935 0.004 -5.268 1.00 74.69 201 LEU A C 1
ATOM 1611 O O . LEU A 1 201 ? -35.000 0.597 -5.445 1.00 74.69 201 LEU A O 1
ATOM 1615 N N . ALA A 1 202 ? -32.995 -0.065 -6.215 1.00 67.50 202 ALA A N 1
ATOM 1616 C CA . ALA A 1 202 ? -33.097 0.606 -7.520 1.00 67.50 202 ALA A CA 1
ATOM 1617 C C . ALA A 1 202 ? -34.333 0.180 -8.341 1.00 67.50 202 ALA A C 1
ATOM 1619 O O . ALA A 1 202 ? -34.845 0.947 -9.148 1.00 67.50 202 ALA A O 1
ATOM 1620 N N . ASN A 1 203 ? -34.857 -1.026 -8.099 1.00 76.25 203 ASN A N 1
ATOM 1621 C CA . ASN A 1 203 ? -36.101 -1.521 -8.699 1.00 76.25 203 ASN A CA 1
ATOM 1622 C C . ASN A 1 203 ? -37.379 -1.030 -7.980 1.00 76.25 203 ASN A C 1
ATOM 1624 O O . ASN A 1 203 ? -38.470 -1.518 -8.265 1.00 76.25 203 ASN A O 1
ATOM 1628 N N . GLY A 1 204 ? -37.255 -0.121 -7.009 1.00 75.75 204 GLY A N 1
ATOM 1629 C CA . GLY A 1 204 ? -38.359 0.424 -6.218 1.00 75.75 204 GLY A CA 1
ATOM 1630 C C . GLY A 1 204 ? -38.830 -0.466 -5.063 1.00 75.75 204 GLY A C 1
ATOM 1631 O O . GLY A 1 204 ? -39.688 -0.045 -4.282 1.00 75.75 204 GLY A O 1
ATOM 1632 N N . LYS A 1 205 ? -38.278 -1.678 -4.898 1.00 79.44 205 LYS A N 1
ATOM 1633 C CA . LYS A 1 205 ? -38.629 -2.566 -3.782 1.00 79.44 205 LYS A CA 1
ATOM 1634 C C . LYS A 1 205 ? -38.127 -1.977 -2.467 1.00 79.44 205 LYS A C 1
ATOM 1636 O O . LYS A 1 205 ? -36.975 -1.570 -2.344 1.00 79.44 205 LYS A O 1
ATOM 1641 N N . ARG A 1 206 ? -39.000 -1.979 -1.461 1.00 81.88 206 ARG A N 1
ATOM 1642 C CA . ARG A 1 206 ? -38.712 -1.462 -0.122 1.00 81.88 206 ARG A CA 1
ATOM 1643 C C . ARG A 1 206 ? -38.531 -2.619 0.852 1.00 81.88 206 ARG A C 1
ATOM 1645 O O . ARG A 1 206 ? -39.419 -3.460 0.979 1.00 81.88 206 ARG A O 1
ATOM 1652 N N . ILE A 1 207 ? -37.390 -2.666 1.528 1.00 81.56 207 ILE A N 1
ATOM 1653 C CA . ILE A 1 207 ? -37.043 -3.700 2.506 1.00 81.56 207 ILE A CA 1
ATOM 1654 C C . ILE A 1 207 ? -36.871 -3.029 3.862 1.00 81.56 207 ILE A C 1
ATOM 1656 O O . ILE A 1 207 ? -36.027 -2.151 4.026 1.00 81.56 207 ILE A O 1
ATOM 1660 N N . ARG A 1 208 ? -37.673 -3.441 4.846 1.00 82.75 208 ARG A N 1
ATOM 1661 C CA . ARG A 1 208 ? -37.557 -2.934 6.213 1.00 82.75 208 ARG A CA 1
ATOM 1662 C C . ARG A 1 208 ? -36.592 -3.800 7.013 1.00 82.75 208 ARG A C 1
ATOM 1664 O O . ARG A 1 208 ? -36.789 -5.011 7.123 1.00 82.75 208 ARG A O 1
ATOM 1671 N N . LEU A 1 209 ? -35.570 -3.171 7.577 1.00 81.62 209 LEU A N 1
ATOM 1672 C CA . LEU A 1 209 ? -34.610 -3.811 8.460 1.00 81.62 209 LEU A CA 1
ATOM 1673 C C . LEU A 1 209 ? -35.299 -4.170 9.783 1.00 81.62 209 LEU A C 1
ATOM 1675 O O . LEU A 1 209 ? -35.976 -3.345 10.400 1.00 81.62 209 LEU A O 1
ATOM 1679 N N . GLN A 1 210 ? -35.145 -5.423 10.203 1.00 79.31 210 GLN A N 1
ATOM 1680 C CA . GLN A 1 210 ? -35.716 -5.925 11.450 1.00 79.31 210 GLN A CA 1
ATOM 1681 C C . GLN A 1 210 ? -34.947 -5.384 12.661 1.00 79.31 210 GLN A C 1
ATOM 1683 O O . GLN A 1 210 ? -33.753 -5.112 12.580 1.00 79.31 210 GLN A O 1
ATOM 1688 N N . ASN A 1 211 ? -35.610 -5.276 13.816 1.00 76.00 211 ASN A N 1
ATOM 1689 C CA . ASN A 1 211 ? -35.005 -4.696 15.024 1.00 76.00 211 ASN A CA 1
ATOM 1690 C C . ASN A 1 211 ? -33.812 -5.489 15.583 1.00 76.00 211 ASN A C 1
ATOM 1692 O O . ASN A 1 211 ? -33.007 -4.921 16.311 1.00 76.00 211 ASN A O 1
ATOM 1696 N N . HIS A 1 212 ? -33.690 -6.773 15.243 1.00 75.19 212 HIS A N 1
ATOM 1697 C CA . HIS A 1 212 ? -32.562 -7.612 15.650 1.00 75.19 212 HIS A CA 1
ATOM 1698 C C . HIS A 1 212 ? -31.344 -7.492 14.714 1.00 75.19 212 HIS A C 1
ATOM 1700 O O . HIS A 1 212 ? -30.305 -8.084 15.003 1.00 75.19 212 HIS A O 1
ATOM 1706 N N . CYS A 1 213 ? -31.445 -6.750 13.607 1.00 75.81 213 CYS A N 1
ATOM 1707 C CA . CYS A 1 213 ? -30.332 -6.509 12.693 1.00 75.81 213 CYS A CA 1
ATOM 1708 C C . CYS A 1 213 ? -29.662 -5.164 12.999 1.00 75.81 213 CYS A C 1
ATOM 1710 O O . CYS A 1 213 ? -30.340 -4.146 13.150 1.00 75.81 213 CYS A O 1
ATOM 1712 N N . ALA A 1 214 ? -28.333 -5.160 13.032 1.00 76.38 214 ALA A N 1
ATOM 1713 C CA . ALA A 1 214 ? -27.506 -3.969 13.166 1.00 76.38 214 ALA A CA 1
ATOM 1714 C C . ALA A 1 214 ? -26.471 -3.903 12.033 1.00 76.38 214 ALA A C 1
ATOM 1716 O O . ALA A 1 214 ? -26.046 -4.931 11.503 1.00 76.38 214 ALA A O 1
ATOM 1717 N N . MET A 1 215 ? -26.077 -2.691 11.662 1.00 77.69 215 MET A N 1
ATOM 1718 C CA . MET A 1 215 ? -25.062 -2.410 10.651 1.00 77.69 215 MET A CA 1
ATOM 1719 C C . MET A 1 215 ? -23.839 -1.797 11.330 1.00 77.69 215 MET A C 1
ATOM 1721 O O . MET A 1 215 ? -23.968 -0.882 12.145 1.00 77.69 215 MET A O 1
ATOM 1725 N N . LEU A 1 216 ? -22.664 -2.315 10.997 1.00 75.62 216 LEU A N 1
ATOM 1726 C CA . LEU A 1 216 ? -21.376 -1.837 11.473 1.00 75.62 216 LEU A CA 1
ATOM 1727 C C . LEU A 1 216 ? -20.531 -1.455 10.260 1.00 75.62 216 LEU A C 1
ATOM 1729 O O . LEU A 1 216 ? -20.471 -2.219 9.304 1.00 75.62 216 LEU A O 1
ATOM 1733 N N . PHE A 1 217 ? -19.891 -0.295 10.289 1.00 73.94 217 PHE A N 1
ATOM 1734 C CA . PHE A 1 217 ? -19.006 0.169 9.221 1.00 73.94 217 PHE A CA 1
ATOM 1735 C C . PHE A 1 217 ? -17.594 0.310 9.778 1.00 73.94 217 PHE A C 1
ATOM 1737 O O . PHE A 1 217 ? -17.409 1.037 10.749 1.00 73.94 217 PHE A O 1
ATOM 1744 N N . GLU A 1 218 ? -16.617 -0.369 9.189 1.00 69.69 218 GLU A N 1
ATOM 1745 C CA . GLU A 1 218 ? -15.194 -0.189 9.478 1.00 69.69 218 GLU A CA 1
ATOM 1746 C C . GLU A 1 218 ? -14.582 0.669 8.366 1.00 69.69 218 GLU A C 1
ATOM 1748 O O . GLU A 1 218 ? -14.594 0.278 7.198 1.00 69.69 218 GLU A O 1
ATOM 1753 N N . VAL A 1 219 ? -14.098 1.861 8.727 1.00 65.50 219 VAL A N 1
ATOM 1754 C CA . VAL A 1 219 ? -13.646 2.886 7.770 1.00 65.50 219 VAL A CA 1
ATOM 1755 C C . VAL A 1 219 ? -12.249 3.359 8.143 1.00 65.50 219 VAL A C 1
ATOM 1757 O O . VAL A 1 219 ? -12.004 3.696 9.305 1.00 65.50 219 VAL A O 1
ATOM 1760 N N . GLY A 1 220 ? -11.349 3.387 7.157 1.00 56.81 220 GLY A N 1
ATOM 1761 C CA . GLY A 1 220 ? -9.921 3.600 7.370 1.00 56.81 220 GLY A CA 1
ATOM 1762 C C . GLY A 1 220 ? -9.516 5.043 7.676 1.00 56.81 220 GLY A C 1
ATOM 1763 O O . GLY A 1 220 ? -8.488 5.232 8.328 1.00 56.81 220 GLY A O 1
ATOM 1764 N N . ASP A 1 221 ? -10.285 6.052 7.234 1.00 55.94 221 ASP A N 1
ATOM 1765 C CA . ASP A 1 221 ? -9.842 7.453 7.299 1.00 55.94 221 ASP A CA 1
ATOM 1766 C C . ASP A 1 221 ? -10.875 8.473 7.819 1.00 55.94 221 ASP A C 1
ATOM 1768 O O . ASP A 1 221 ? -12.006 8.565 7.337 1.00 55.94 221 ASP A O 1
ATOM 1772 N N . LEU A 1 222 ? -10.399 9.284 8.774 1.00 50.88 222 LEU A N 1
ATOM 1773 C CA . LEU A 1 222 ? -10.671 10.716 8.947 1.00 50.88 222 LEU A CA 1
ATOM 1774 C C . LEU A 1 222 ? -9.509 11.345 9.752 1.00 50.88 222 LEU A C 1
ATOM 1776 O O . LEU A 1 222 ? -9.645 11.714 10.914 1.00 50.88 222 LEU A O 1
ATOM 1780 N N . GLN A 1 223 ? -8.347 11.402 9.097 1.00 42.78 223 GLN A N 1
ATOM 1781 C CA . GLN A 1 223 ? -7.119 12.193 9.301 1.00 42.78 223 GLN A CA 1
ATOM 1782 C C . GLN A 1 223 ? -6.380 12.147 10.647 1.00 42.78 223 GLN A C 1
ATOM 1784 O O . GLN A 1 223 ? -5.210 12.526 10.681 1.00 42.78 223 GLN A O 1
ATOM 1789 N N . PHE A 1 224 ? -6.970 11.639 11.727 1.00 41.00 224 PHE A N 1
ATOM 1790 C CA . PHE A 1 224 ? -6.330 11.627 13.046 1.00 41.00 224 PHE A CA 1
ATOM 1791 C C . PHE A 1 224 ? -6.667 10.346 13.804 1.00 41.00 224 PHE A C 1
ATOM 1793 O O . PHE A 1 224 ? -7.646 10.259 14.540 1.00 41.00 224 PHE A O 1
ATOM 1800 N N . ALA A 1 225 ? -5.833 9.329 13.612 1.00 33.38 225 ALA A N 1
ATOM 1801 C CA . ALA A 1 225 ? -5.890 8.095 14.375 1.00 33.38 225 ALA A CA 1
ATOM 1802 C C . ALA A 1 225 ? -4.732 8.012 15.376 1.00 33.38 225 ALA A C 1
ATOM 1804 O O . ALA A 1 225 ? -3.568 8.145 14.996 1.00 33.38 225 ALA A O 1
ATOM 1805 N N . SER A 1 226 ? -5.054 7.736 16.643 1.00 38.34 226 SER A N 1
ATOM 1806 C CA . SER A 1 226 ? -4.087 7.542 17.730 1.00 38.34 226 SER A CA 1
ATOM 1807 C C . SER A 1 226 ? -3.139 6.356 17.486 1.00 38.34 226 SER A C 1
ATOM 1809 O O . SER A 1 226 ? -3.467 5.405 16.772 1.00 38.34 226 SER A O 1
ATOM 1811 N N . SER A 1 227 ? -1.965 6.387 18.122 1.00 39.00 227 SER A N 1
ATOM 1812 C CA . SER A 1 227 ? -0.827 5.484 17.901 1.00 39.00 227 SER A CA 1
ATOM 1813 C C . SER A 1 227 ? -1.081 4.006 18.272 1.00 39.00 227 SER A C 1
ATOM 1815 O O . SER A 1 227 ? -0.615 3.494 19.287 1.00 39.00 227 SER A O 1
ATOM 1817 N N . ALA A 1 228 ? -1.712 3.241 17.374 1.00 45.28 228 ALA A N 1
ATOM 1818 C CA . ALA A 1 228 ? -1.844 1.772 17.471 1.00 45.28 228 ALA A CA 1
ATOM 1819 C C . ALA A 1 228 ? -0.506 0.995 17.319 1.00 45.28 228 ALA A C 1
ATOM 1821 O O . ALA A 1 228 ? -0.481 -0.231 17.203 1.00 45.28 228 ALA A O 1
ATOM 1822 N N . THR A 1 229 ? 0.622 1.707 17.330 1.00 52.09 229 THR A N 1
ATOM 1823 C CA . THR A 1 229 ? 1.993 1.232 17.110 1.00 52.09 229 THR A CA 1
ATOM 1824 C C . THR A 1 229 ? 2.435 0.200 18.156 1.00 52.09 229 THR A C 1
ATOM 1826 O O . THR A 1 229 ? 2.866 -0.901 17.813 1.00 52.09 229 THR A O 1
ATOM 1829 N N . LYS A 1 230 ? 2.314 0.536 19.447 1.00 57.62 230 LYS A N 1
ATOM 1830 C CA . LYS A 1 230 ? 2.807 -0.301 20.554 1.00 57.62 230 LYS A CA 1
ATOM 1831 C C . LYS A 1 230 ? 1.963 -1.569 20.780 1.00 57.62 230 LYS A C 1
ATOM 1833 O O . LYS A 1 230 ? 2.567 -2.629 20.952 1.00 57.62 230 LYS A O 1
ATOM 1838 N N . PRO A 1 231 ? 0.616 -1.527 20.705 1.00 60.97 231 PRO A N 1
ATOM 1839 C CA . PRO A 1 231 ? -0.216 -2.723 20.854 1.00 60.97 231 PRO A CA 1
ATOM 1840 C C . PRO A 1 231 ? 0.084 -3.828 19.830 1.00 60.97 231 PRO A C 1
ATOM 1842 O O . PRO A 1 231 ? 0.136 -5.002 20.198 1.00 60.97 231 PRO A O 1
ATOM 1845 N N . TYR A 1 232 ? 0.340 -3.477 18.562 1.00 69.69 232 TYR A N 1
ATOM 1846 C CA . TYR A 1 232 ? 0.639 -4.472 17.524 1.00 69.69 232 TYR A CA 1
ATOM 1847 C C . TYR A 1 232 ? 1.974 -5.188 17.775 1.00 69.69 232 TYR A C 1
ATOM 1849 O O . TYR A 1 232 ? 2.031 -6.419 17.741 1.00 69.69 232 TYR A O 1
ATOM 1857 N N . TRP A 1 233 ? 3.034 -4.430 18.080 1.00 79.69 233 TRP A N 1
ATOM 1858 C CA . TRP A 1 233 ? 4.344 -5.000 18.408 1.00 79.69 233 TRP A CA 1
ATOM 1859 C C . TRP A 1 233 ? 4.271 -5.927 19.621 1.00 79.69 233 TRP A C 1
ATOM 1861 O O . TRP A 1 233 ? 4.769 -7.050 19.581 1.00 79.69 233 TRP A O 1
ATOM 1871 N N . VAL A 1 234 ? 3.615 -5.474 20.690 1.00 73.50 234 VAL A N 1
ATOM 1872 C CA . VAL A 1 234 ? 3.463 -6.242 21.930 1.00 73.50 234 VAL A CA 1
ATOM 1873 C C . VAL A 1 234 ? 2.690 -7.541 21.680 1.00 73.50 234 VAL A C 1
ATOM 1875 O O . VAL A 1 234 ? 3.080 -8.606 22.165 1.00 73.50 234 VAL A O 1
ATOM 1878 N N . LYS A 1 235 ? 1.628 -7.496 20.870 1.00 74.44 235 LYS A N 1
ATOM 1879 C CA . LYS A 1 235 ? 0.897 -8.699 20.454 1.00 74.44 235 LYS A CA 1
ATOM 1880 C C . LYS A 1 235 ? 1.796 -9.676 19.695 1.00 74.44 235 LYS A C 1
ATOM 1882 O O . LYS A 1 235 ? 1.778 -10.866 19.985 1.00 74.44 235 LYS A O 1
ATOM 1887 N N . TRP A 1 236 ? 2.584 -9.196 18.740 1.00 84.25 236 TRP A N 1
ATOM 1888 C CA . TRP A 1 236 ? 3.483 -10.058 17.975 1.00 84.25 236 TRP A CA 1
ATOM 1889 C C . TRP A 1 236 ? 4.620 -10.624 18.840 1.00 84.25 236 TRP A C 1
ATOM 1891 O O . TRP A 1 236 ? 4.916 -11.815 18.774 1.00 84.25 236 TRP A O 1
ATOM 1901 N N . SER A 1 237 ? 5.223 -9.812 19.712 1.00 83.94 237 SER A N 1
ATOM 1902 C CA . SER A 1 237 ? 6.336 -10.251 20.559 1.00 83.94 237 SER A CA 1
ATOM 1903 C C . SER A 1 237 ? 5.892 -11.250 21.628 1.00 83.94 237 SER A C 1
ATOM 1905 O O . SER A 1 237 ? 6.658 -12.140 21.987 1.00 83.94 237 SER A O 1
ATOM 1907 N N . THR A 1 238 ? 4.648 -11.166 22.108 1.00 80.12 238 THR A N 1
ATOM 1908 C CA . THR A 1 238 ? 4.079 -12.137 23.061 1.00 80.12 238 THR A CA 1
ATOM 1909 C C . THR A 1 238 ? 3.745 -13.492 22.441 1.00 80.12 238 THR A C 1
ATOM 1911 O O . THR A 1 238 ? 3.690 -14.468 23.185 1.00 80.12 238 THR A O 1
ATOM 1914 N N . MET A 1 239 ? 3.584 -13.577 21.116 1.00 79.94 239 MET A N 1
ATOM 1915 C CA . MET A 1 239 ? 3.431 -14.851 20.398 1.00 79.94 239 MET A CA 1
ATOM 1916 C C . MET A 1 239 ? 4.747 -15.638 20.288 1.00 79.94 239 MET A C 1
ATOM 1918 O O . MET A 1 239 ? 4.717 -16.821 19.967 1.00 79.94 239 MET A O 1
ATOM 1922 N N . ARG A 1 240 ? 5.899 -15.012 20.569 1.00 80.75 240 ARG A N 1
ATOM 1923 C CA . ARG A 1 240 ? 7.206 -15.685 20.591 1.00 80.75 240 ARG A CA 1
ATOM 1924 C C . ARG A 1 240 ? 7.338 -16.564 21.838 1.00 80.75 240 ARG A C 1
ATOM 1926 O O . ARG A 1 240 ? 7.156 -16.083 22.959 1.00 80.75 240 ARG A O 1
ATOM 1933 N N . GLU A 1 241 ? 7.728 -17.823 21.648 1.00 78.94 241 GLU A N 1
ATOM 1934 C CA . GLU A 1 241 ? 7.892 -18.800 22.737 1.00 78.94 241 GLU A CA 1
ATOM 1935 C C . GLU A 1 241 ? 9.122 -18.508 23.616 1.00 78.94 241 GLU A C 1
ATOM 1937 O O . GLU A 1 241 ? 9.066 -18.592 24.846 1.00 78.94 241 GLU A O 1
ATOM 1942 N N . LYS A 1 242 ? 10.244 -18.116 22.997 1.00 83.00 242 LYS A N 1
ATOM 1943 C CA . LYS A 1 242 ? 11.530 -17.903 23.676 1.00 83.00 242 LYS A CA 1
ATOM 1944 C C . LYS A 1 242 ? 11.544 -16.570 24.439 1.00 83.00 242 LYS A C 1
ATOM 1946 O O . LYS A 1 242 ? 11.523 -15.484 23.857 1.00 83.00 242 LYS A O 1
ATOM 1951 N N . LYS A 1 243 ? 11.633 -16.638 25.773 1.00 83.00 243 LYS A N 1
ATOM 1952 C CA . LYS A 1 243 ? 11.621 -15.453 26.657 1.00 83.00 243 LYS A CA 1
ATOM 1953 C C . LYS A 1 243 ? 12.826 -14.527 26.442 1.00 83.00 243 LYS A C 1
ATOM 1955 O O . LYS A 1 243 ? 12.654 -13.310 26.481 1.00 83.00 243 LYS A O 1
ATOM 1960 N N . GLU A 1 244 ? 14.013 -15.093 26.231 1.00 82.19 244 GLU A N 1
ATOM 1961 C CA . GLU A 1 244 ? 15.258 -14.345 25.992 1.00 82.19 244 GLU A CA 1
ATOM 1962 C C . GLU A 1 244 ? 15.201 -13.572 24.673 1.00 82.19 244 GLU A C 1
ATOM 1964 O O . GLU A 1 244 ? 15.445 -12.368 24.650 1.00 82.19 244 GLU A O 1
ATOM 1969 N N . GLU A 1 245 ? 14.764 -14.240 23.600 1.00 86.25 245 GLU A N 1
ATOM 1970 C CA . GLU A 1 245 ? 14.519 -13.622 22.295 1.00 86.25 245 GLU A CA 1
ATOM 1971 C C . GLU A 1 245 ? 13.541 -12.451 22.423 1.00 86.25 245 GLU A C 1
ATOM 1973 O O . GLU A 1 245 ? 13.832 -11.338 21.985 1.00 86.25 245 GLU A O 1
ATOM 1978 N N . ARG A 1 246 ? 12.402 -12.666 23.093 1.00 87.50 246 ARG A N 1
ATOM 1979 C CA . ARG A 1 246 ? 11.402 -11.617 23.318 1.00 87.50 246 ARG A CA 1
ATOM 1980 C C . ARG A 1 246 ? 11.979 -10.416 24.070 1.00 87.50 246 ARG A C 1
ATOM 1982 O O . ARG A 1 246 ? 11.682 -9.276 23.716 1.00 87.50 246 ARG A O 1
ATOM 1989 N N . ALA A 1 247 ? 12.788 -10.651 25.103 1.00 88.06 247 ALA A N 1
ATOM 1990 C CA . ALA A 1 247 ? 13.429 -9.578 25.861 1.00 88.06 247 ALA A CA 1
ATOM 1991 C C . ALA A 1 247 ? 14.423 -8.787 24.993 1.00 88.06 247 ALA A C 1
ATOM 1993 O O . ALA A 1 247 ? 14.405 -7.554 25.012 1.00 88.06 247 ALA A O 1
ATOM 1994 N N . CYS A 1 248 ? 15.235 -9.483 24.192 1.00 90.06 248 CYS A N 1
ATOM 1995 C CA . CYS A 1 248 ? 16.192 -8.860 23.282 1.00 90.06 248 CYS A CA 1
ATOM 1996 C C . CYS A 1 248 ? 15.487 -8.028 22.198 1.00 90.06 248 CYS A C 1
ATOM 1998 O O . CYS A 1 248 ? 15.776 -6.839 22.050 1.00 90.06 248 CYS A O 1
ATOM 2000 N N . LEU A 1 249 ? 14.487 -8.601 21.520 1.00 91.56 249 LEU A N 1
ATOM 2001 C CA . LEU A 1 249 ? 13.704 -7.911 20.492 1.00 91.56 249 LEU A CA 1
ATOM 2002 C C . LEU A 1 249 ? 12.978 -6.678 21.043 1.00 91.56 249 LEU A C 1
ATOM 2004 O O . LEU A 1 249 ? 12.957 -5.648 20.377 1.00 91.56 249 LEU A O 1
ATOM 2008 N N . ASN A 1 250 ? 12.420 -6.739 22.257 1.00 91.62 250 ASN A N 1
ATOM 2009 C CA . ASN A 1 250 ? 11.775 -5.577 22.879 1.00 91.62 250 ASN A CA 1
ATOM 2010 C C . ASN A 1 250 ? 12.769 -4.442 23.165 1.00 91.62 250 ASN A C 1
ATOM 2012 O O . ASN A 1 250 ? 12.444 -3.277 22.946 1.00 91.62 250 ASN A O 1
ATOM 2016 N N . ARG A 1 251 ? 13.991 -4.767 23.606 1.00 92.81 251 ARG A N 1
ATOM 2017 C CA . ARG A 1 251 ? 15.053 -3.769 23.799 1.00 92.81 251 ARG A CA 1
ATOM 2018 C C . ARG A 1 251 ? 15.467 -3.124 22.474 1.00 92.81 251 ARG A C 1
ATOM 2020 O O . ARG A 1 251 ? 15.626 -1.909 22.420 1.00 92.81 251 ARG A O 1
ATOM 2027 N N . LEU A 1 252 ? 15.615 -3.919 21.411 1.00 93.69 252 LEU A N 1
ATOM 2028 C CA . LEU A 1 252 ? 15.924 -3.411 20.070 1.00 93.69 252 LEU A CA 1
ATOM 2029 C C . LEU A 1 252 ? 14.780 -2.544 19.524 1.00 93.69 252 LEU A C 1
ATOM 2031 O O . LEU A 1 252 ? 15.028 -1.482 18.960 1.00 93.69 252 LEU A O 1
ATOM 2035 N N . TYR A 1 253 ? 13.529 -2.939 19.751 1.00 93.50 253 TYR A N 1
ATOM 2036 C CA . TYR A 1 253 ? 12.368 -2.155 19.342 1.00 93.50 253 TYR A CA 1
ATOM 2037 C C . TYR A 1 253 ? 12.355 -0.764 19.975 1.00 93.50 253 TYR A C 1
ATOM 2039 O O . TYR A 1 253 ? 12.300 0.220 19.245 1.00 93.50 253 TYR A O 1
ATOM 2047 N N . GLU A 1 254 ? 12.468 -0.668 21.303 1.00 92.44 254 GLU A N 1
ATOM 2048 C CA . GLU A 1 254 ? 12.481 0.625 22.009 1.00 92.44 254 GLU A CA 1
ATOM 2049 C C . GLU A 1 254 ? 13.697 1.485 21.610 1.00 92.44 254 GLU A C 1
ATOM 2051 O O . GLU A 1 254 ? 13.597 2.708 21.555 1.00 92.44 254 GLU A O 1
ATOM 2056 N N . LYS A 1 255 ? 14.829 0.855 21.260 1.00 92.75 255 LYS A N 1
ATOM 2057 C CA . LYS A 1 255 ? 16.035 1.541 20.771 1.00 92.75 255 LYS A CA 1
ATOM 2058 C C . LYS A 1 255 ? 15.853 2.156 19.378 1.00 92.75 255 LYS A C 1
ATOM 2060 O O . LYS A 1 255 ? 16.290 3.281 19.155 1.00 92.75 255 LYS A O 1
ATOM 2065 N N . TYR A 1 256 ? 15.266 1.421 18.432 1.00 94.06 256 TYR A N 1
ATOM 2066 C CA . TYR A 1 256 ? 15.261 1.813 17.016 1.00 94.06 256 TYR A CA 1
ATOM 2067 C C . TYR A 1 256 ? 13.925 2.365 16.523 1.00 94.06 256 TYR A C 1
ATOM 2069 O O . TYR A 1 256 ? 13.900 3.349 15.789 1.00 94.06 256 TYR A O 1
ATOM 2077 N N . VAL A 1 257 ? 12.807 1.731 16.869 1.00 92.56 257 VAL A N 1
ATOM 2078 C CA . VAL A 1 257 ? 11.545 1.948 16.151 1.00 92.56 257 VAL A CA 1
ATOM 2079 C C . VAL A 1 257 ? 10.913 3.309 16.459 1.00 92.56 257 VAL A C 1
ATOM 2081 O O . VAL A 1 257 ? 10.623 4.020 15.495 1.00 92.56 257 VAL A O 1
ATOM 2084 N N . PRO A 1 258 ? 10.727 3.736 17.728 1.00 90.31 258 PRO A N 1
ATOM 2085 C CA . PRO A 1 258 ? 10.137 5.043 18.013 1.00 90.31 258 PRO A CA 1
ATOM 2086 C C . PRO A 1 258 ? 10.931 6.220 17.414 1.00 90.31 258 PRO A C 1
ATOM 2088 O O . PRO A 1 258 ? 10.316 7.020 16.707 1.00 90.31 258 PRO A O 1
ATOM 2091 N N . PRO A 1 259 ? 12.272 6.311 17.574 1.00 90.50 259 PRO A N 1
ATOM 2092 C CA . PRO A 1 259 ? 13.044 7.404 16.979 1.00 90.50 259 PRO A CA 1
ATOM 2093 C C . PRO A 1 259 ? 12.976 7.430 15.447 1.00 90.50 259 PRO A C 1
ATOM 2095 O O . PRO A 1 259 ? 12.843 8.497 14.851 1.00 90.50 259 PRO A O 1
ATOM 2098 N N . LEU A 1 260 ? 13.039 6.263 14.793 1.00 92.12 260 LEU A N 1
ATOM 2099 C CA . LEU A 1 260 ? 12.984 6.182 13.331 1.00 92.12 260 LEU A CA 1
ATOM 2100 C C . LEU A 1 260 ? 11.596 6.527 12.785 1.00 92.12 260 LEU A C 1
ATOM 2102 O O . LEU A 1 260 ? 11.495 7.179 11.749 1.00 92.12 260 LEU A O 1
ATOM 2106 N N . ILE A 1 261 ? 10.526 6.131 13.474 1.00 90.38 261 ILE A N 1
ATOM 2107 C CA . ILE A 1 261 ? 9.160 6.496 13.090 1.00 90.38 261 ILE A CA 1
ATOM 2108 C C . ILE A 1 261 ? 8.931 8.007 13.229 1.00 90.38 261 ILE A C 1
ATOM 2110 O O . ILE A 1 261 ? 8.419 8.618 12.288 1.00 90.38 261 ILE A O 1
ATOM 2114 N N . SER A 1 262 ? 9.342 8.618 14.346 1.00 88.69 262 SER A N 1
ATOM 2115 C CA . SER A 1 262 ? 9.247 10.075 14.526 1.00 88.69 262 SER A CA 1
ATOM 2116 C C . SER A 1 262 ? 10.065 10.826 13.476 1.00 88.69 262 SER A C 1
ATOM 2118 O O . SER A 1 262 ? 9.583 11.802 12.907 1.00 88.69 262 SER A O 1
ATOM 2120 N N . LEU A 1 263 ? 11.248 10.332 13.102 1.00 90.31 263 LEU A N 1
ATOM 2121 C CA . LEU A 1 263 ? 12.002 10.891 11.979 1.00 90.31 263 LEU A CA 1
ATOM 2122 C C . LEU A 1 263 ? 11.212 10.814 10.658 1.00 90.31 263 LEU A C 1
ATOM 2124 O O . LEU A 1 263 ? 11.134 11.796 9.919 1.00 90.31 263 LEU A O 1
ATOM 2128 N N . ILE A 1 264 ? 10.610 9.664 10.344 1.00 89.81 264 ILE A N 1
ATOM 2129 C CA . ILE A 1 264 ? 9.923 9.474 9.060 1.00 89.81 264 ILE A CA 1
ATOM 2130 C C . ILE A 1 264 ? 8.637 10.307 8.970 1.00 89.81 264 ILE A C 1
ATOM 2132 O O . ILE A 1 264 ? 8.408 10.953 7.945 1.00 89.81 264 ILE A O 1
ATOM 2136 N N . LEU A 1 265 ? 7.789 10.278 10.002 1.00 87.00 265 LEU A N 1
ATOM 2137 C CA . LEU A 1 265 ? 6.471 10.919 9.960 1.00 87.00 265 LEU A CA 1
ATOM 2138 C C . LEU A 1 265 ? 6.474 12.371 10.437 1.00 87.00 265 LEU A C 1
ATOM 2140 O O . LEU A 1 265 ? 5.797 13.206 9.836 1.00 87.00 265 LEU A O 1
ATOM 2144 N N . GLU A 1 266 ? 7.217 12.664 11.500 1.00 85.50 266 GLU A N 1
ATOM 2145 C CA . GLU A 1 266 ? 7.196 13.962 12.185 1.00 85.50 266 GLU A CA 1
ATOM 2146 C C . GLU A 1 266 ? 8.414 14.816 11.812 1.00 85.50 266 GLU A C 1
ATOM 2148 O O . GLU A 1 266 ? 8.365 16.035 11.946 1.00 85.50 266 GLU A O 1
ATOM 2153 N N . GLY A 1 267 ? 9.486 14.206 11.292 1.00 85.88 267 GLY A N 1
ATOM 2154 C CA . GLY A 1 267 ? 10.742 14.895 10.990 1.00 85.88 267 GLY A CA 1
ATOM 2155 C C . GLY A 1 267 ? 11.564 15.222 12.235 1.00 85.88 267 GLY A C 1
ATOM 2156 O O . GLY A 1 267 ? 12.430 16.091 12.180 1.00 85.88 267 GLY A O 1
ATOM 2157 N N . THR A 1 268 ? 11.291 14.580 13.372 1.00 83.75 268 THR A N 1
ATOM 2158 C CA . THR A 1 268 ? 11.928 14.913 14.651 1.00 83.75 268 THR A CA 1
ATOM 2159 C C . THR A 1 268 ? 13.163 14.045 14.901 1.00 83.75 268 THR A C 1
ATOM 2161 O O . THR A 1 268 ? 13.086 12.819 14.840 1.00 83.75 268 THR A O 1
ATOM 2164 N N . ILE A 1 269 ? 14.296 14.675 15.231 1.00 79.25 269 ILE A N 1
ATOM 2165 C CA . ILE A 1 269 ? 15.544 14.005 15.647 1.00 79.25 269 ILE A CA 1
ATOM 2166 C C . ILE A 1 269 ? 15.951 14.569 17.007 1.00 79.25 269 ILE A C 1
ATOM 2168 O O . ILE A 1 269 ? 16.163 15.774 17.126 1.00 79.25 269 ILE A O 1
ATOM 2172 N N . ASP A 1 270 ? 16.040 13.722 18.035 1.00 74.00 270 ASP A N 1
ATOM 2173 C CA . ASP A 1 270 ? 16.442 14.106 19.401 1.00 74.00 270 ASP A CA 1
ATOM 2174 C C . ASP A 1 270 ? 15.693 15.341 19.947 1.00 74.00 270 ASP A C 1
ATOM 2176 O O . ASP A 1 270 ? 16.266 16.232 20.574 1.00 74.00 270 ASP A O 1
ATOM 2180 N N . GLY A 1 271 ? 14.391 15.431 19.653 1.00 73.00 271 GLY A N 1
ATOM 2181 C CA . GLY A 1 271 ? 13.529 16.546 20.062 1.00 73.00 271 GLY A CA 1
ATOM 2182 C C . GLY A 1 271 ? 13.665 17.823 19.223 1.00 73.00 271 GLY A C 1
ATOM 2183 O O . GLY A 1 271 ? 12.955 18.793 19.481 1.00 73.00 271 GLY A O 1
ATOM 2184 N N . LYS A 1 272 ? 14.531 17.847 18.202 1.00 80.00 272 LYS A N 1
ATOM 2185 C CA . LYS A 1 272 ? 14.611 18.945 17.230 1.00 80.00 272 LYS A CA 1
ATOM 2186 C C . LYS A 1 272 ? 13.676 18.684 16.058 1.00 80.00 272 LYS A C 1
ATOM 2188 O O . LYS A 1 272 ? 13.725 17.620 15.445 1.00 80.00 272 LYS A O 1
ATOM 2193 N N . GLN A 1 273 ? 12.860 19.682 15.734 1.00 84.81 273 GLN A N 1
ATOM 2194 C CA . GLN A 1 273 ? 11.956 19.638 14.593 1.00 84.81 273 GLN A CA 1
ATOM 2195 C C . GLN A 1 273 ? 12.734 19.864 13.291 1.00 84.81 273 GLN A C 1
ATOM 2197 O O . GLN A 1 273 ? 13.318 20.929 13.089 1.00 84.81 273 GLN A O 1
ATOM 2202 N N . GLY A 1 274 ? 12.736 18.862 12.419 1.00 82.56 274 GLY A N 1
ATOM 2203 C CA . GLY A 1 274 ? 13.233 18.932 11.050 1.00 82.56 274 GLY A CA 1
ATOM 2204 C C . GLY A 1 274 ? 12.114 18.718 10.031 1.00 82.56 274 GLY A C 1
ATOM 2205 O O . GLY A 1 274 ? 10.925 18.845 10.335 1.00 82.56 274 GLY A O 1
ATOM 2206 N N . GLU A 1 275 ? 12.505 18.394 8.800 1.00 83.94 275 GLU A N 1
ATOM 2207 C CA . GLU A 1 275 ? 11.568 18.028 7.740 1.00 83.94 275 GLU A CA 1
ATOM 2208 C C . GLU A 1 275 ? 11.257 16.529 7.773 1.00 83.94 275 GLU A C 1
ATOM 2210 O O . GLU A 1 275 ? 12.148 15.693 7.929 1.00 83.94 275 GLU A O 1
ATOM 2215 N N . LYS A 1 276 ? 9.979 16.185 7.584 1.00 88.12 276 LYS A N 1
ATOM 2216 C CA . LYS A 1 276 ? 9.538 14.792 7.451 1.00 88.12 276 LYS A CA 1
ATOM 2217 C C . LYS A 1 276 ? 10.204 14.120 6.253 1.00 88.12 276 LYS A C 1
ATOM 2219 O O . LYS A 1 276 ? 10.327 14.718 5.178 1.00 88.12 276 LYS A O 1
ATOM 2224 N N . LEU A 1 277 ? 10.572 12.851 6.402 1.00 89.38 277 LEU A N 1
ATOM 2225 C CA . LEU A 1 277 ? 11.198 12.123 5.305 1.00 89.38 277 LEU A CA 1
ATOM 2226 C C . LEU A 1 277 ? 10.205 11.865 4.170 1.00 89.38 277 LEU A C 1
ATOM 2228 O O . LEU A 1 277 ? 9.076 11.406 4.364 1.00 89.38 277 LEU A O 1
ATOM 2232 N N . LYS A 1 278 ? 10.654 12.134 2.943 1.00 85.94 278 LYS A N 1
ATOM 2233 C CA . LYS A 1 278 ? 9.829 11.944 1.752 1.00 85.94 278 LYS A CA 1
ATOM 2234 C C . LYS A 1 278 ? 9.689 10.457 1.429 1.00 85.94 278 LYS A C 1
ATOM 2236 O O . LYS A 1 278 ? 10.676 9.774 1.134 1.00 85.94 278 LYS A O 1
ATOM 2241 N N . GLN A 1 279 ? 8.446 9.985 1.440 1.00 82.12 279 GLN A N 1
ATOM 2242 C CA . GLN A 1 279 ? 8.071 8.618 1.099 1.00 82.12 279 GLN A CA 1
ATOM 2243 C C . GLN A 1 279 ? 7.571 8.521 -0.347 1.00 82.12 279 GLN A C 1
ATOM 2245 O O . GLN A 1 279 ? 6.836 9.377 -0.836 1.00 82.12 279 GLN A O 1
ATOM 2250 N N . ILE A 1 280 ? 7.928 7.423 -1.007 1.00 80.56 280 ILE A N 1
ATOM 2251 C CA . ILE A 1 280 ? 7.383 6.964 -2.282 1.00 80.56 280 ILE A CA 1
ATOM 2252 C C . ILE A 1 280 ? 5.873 6.745 -2.111 1.00 80.56 280 ILE A C 1
ATOM 2254 O O . ILE A 1 280 ? 5.092 7.227 -2.928 1.00 80.56 280 ILE A O 1
ATOM 2258 N N . ILE A 1 281 ? 5.443 6.044 -1.065 1.00 74.69 281 ILE A N 1
ATOM 2259 C CA . ILE A 1 281 ? 4.025 5.870 -0.735 1.00 74.69 281 ILE A CA 1
ATOM 2260 C C . ILE A 1 281 ? 3.808 6.207 0.728 1.00 74.69 281 ILE A C 1
ATOM 2262 O O . ILE A 1 281 ? 4.621 5.781 1.547 1.00 74.69 281 ILE A O 1
ATOM 2266 N N . PRO A 1 282 ? 2.737 6.949 1.056 1.00 74.19 282 PRO A N 1
ATOM 2267 C CA . PRO A 1 282 ? 2.407 7.228 2.440 1.00 74.19 282 PRO A CA 1
ATOM 2268 C C . PRO A 1 282 ? 2.109 5.911 3.158 1.00 74.19 282 PRO A C 1
ATOM 2270 O O . PRO A 1 282 ? 1.147 5.219 2.828 1.00 74.19 282 PRO A O 1
ATOM 2273 N N . LEU A 1 283 ? 2.953 5.556 4.125 1.00 77.81 283 LEU A N 1
ATOM 2274 C CA . LEU A 1 283 ? 2.702 4.456 5.045 1.00 77.81 283 LEU A CA 1
ATOM 2275 C C . LEU A 1 283 ? 2.331 5.008 6.418 1.00 77.81 283 LEU A C 1
ATOM 2277 O O . LEU A 1 283 ? 2.919 5.980 6.893 1.00 77.81 283 LEU A O 1
ATOM 2281 N N . THR A 1 284 ? 1.374 4.354 7.070 1.00 76.75 284 THR A N 1
ATOM 2282 C CA . THR A 1 284 ? 1.066 4.626 8.476 1.00 76.75 284 THR A CA 1
ATOM 2283 C C . THR A 1 284 ? 2.078 3.938 9.392 1.00 76.75 284 THR A C 1
ATOM 2285 O O . THR A 1 284 ? 2.715 2.948 9.014 1.00 76.75 284 THR A O 1
ATOM 2288 N N . ASN A 1 285 ? 2.152 4.394 10.644 1.00 78.06 285 ASN A N 1
ATOM 2289 C CA . ASN A 1 285 ? 2.925 3.734 11.701 1.00 78.06 285 ASN A CA 1
ATOM 2290 C C . ASN A 1 285 ? 2.604 2.244 11.832 1.00 78.06 285 ASN A C 1
ATOM 2292 O O . ASN A 1 285 ? 3.499 1.417 12.010 1.00 78.06 285 ASN A O 1
ATOM 2296 N N . LEU A 1 286 ? 1.323 1.888 11.726 1.00 74.19 286 LEU A N 1
ATOM 2297 C CA . LEU A 1 286 ? 0.885 0.504 11.823 1.00 74.19 286 LEU A CA 1
ATOM 2298 C C . LEU A 1 286 ? 1.370 -0.324 10.628 1.00 74.19 286 LEU A C 1
ATOM 2300 O O . LEU A 1 286 ? 1.793 -1.464 10.818 1.00 74.19 286 LEU A O 1
ATOM 2304 N N . ASN A 1 287 ? 1.366 0.237 9.414 1.00 79.44 287 ASN A N 1
ATOM 2305 C CA . ASN A 1 287 ? 1.886 -0.466 8.240 1.00 79.44 287 ASN A CA 1
ATOM 2306 C C . ASN A 1 287 ? 3.390 -0.721 8.363 1.00 79.44 287 ASN A C 1
ATOM 2308 O O . ASN A 1 287 ? 3.824 -1.844 8.112 1.00 79.44 287 ASN A O 1
ATOM 2312 N N . MET A 1 288 ? 4.162 0.280 8.798 1.00 86.69 288 MET A N 1
ATOM 2313 C CA . MET A 1 288 ? 5.606 0.138 9.011 1.00 86.69 288 MET A CA 1
ATOM 2314 C C . MET A 1 288 ? 5.921 -0.948 10.049 1.00 86.69 288 MET A C 1
ATOM 2316 O O . MET A 1 288 ? 6.751 -1.819 9.796 1.00 86.69 288 MET A O 1
ATOM 2320 N N . ASN A 1 289 ? 5.201 -0.967 11.177 1.00 85.44 289 ASN A N 1
ATOM 2321 C CA . ASN A 1 289 ? 5.377 -2.003 12.202 1.00 85.44 289 ASN A CA 1
ATOM 2322 C C . ASN A 1 289 ? 4.924 -3.386 11.748 1.00 85.44 289 ASN A C 1
ATOM 2324 O O . ASN A 1 289 ? 5.601 -4.374 12.015 1.00 85.44 289 ASN A O 1
ATOM 2328 N N . SER A 1 290 ? 3.805 -3.466 11.029 1.00 82.81 290 SER A N 1
ATOM 2329 C CA . SER A 1 290 ? 3.331 -4.734 10.472 1.00 82.81 290 SER A CA 1
ATOM 2330 C C . SER A 1 290 ? 4.368 -5.328 9.522 1.00 82.81 290 SER A C 1
ATOM 2332 O O . SER A 1 290 ? 4.684 -6.512 9.621 1.00 82.81 290 SER A O 1
ATOM 2334 N N . GLN A 1 291 ? 4.947 -4.498 8.648 1.00 87.56 291 GLN A N 1
ATOM 2335 C CA . GLN A 1 291 ? 6.028 -4.904 7.750 1.00 87.56 291 GLN A CA 1
ATOM 2336 C C . GLN A 1 291 ? 7.277 -5.339 8.523 1.00 87.56 291 GLN A C 1
ATOM 2338 O O . GLN A 1 291 ? 7.842 -6.379 8.197 1.00 87.56 291 GLN A O 1
ATOM 2343 N N . LEU A 1 292 ? 7.676 -4.607 9.569 1.00 93.12 292 LEU A N 1
ATOM 2344 C CA . LEU A 1 292 ? 8.807 -4.983 10.422 1.00 93.12 292 LEU A CA 1
ATOM 2345 C C . LEU A 1 292 ? 8.604 -6.367 11.053 1.00 93.12 292 LEU A C 1
ATOM 2347 O O . LEU A 1 292 ? 9.496 -7.211 10.977 1.00 93.12 292 LEU A O 1
ATOM 2351 N N . CYS A 1 293 ? 7.424 -6.629 11.620 1.00 90.19 293 CYS A N 1
ATOM 2352 C CA . CYS A 1 293 ? 7.085 -7.926 12.203 1.00 90.19 293 CYS A CA 1
ATOM 2353 C C . CYS A 1 293 ? 7.140 -9.059 11.167 1.00 90.19 293 CYS A C 1
ATOM 2355 O O . CYS A 1 293 ? 7.727 -10.098 11.456 1.00 90.19 293 CYS A O 1
ATOM 2357 N N . TYR A 1 294 ? 6.599 -8.860 9.958 1.00 88.12 294 TYR A N 1
ATOM 2358 C CA . TYR A 1 294 ? 6.674 -9.867 8.889 1.00 88.12 294 TYR A CA 1
ATOM 2359 C C . TYR A 1 294 ? 8.110 -10.118 8.421 1.00 88.12 294 TYR A C 1
ATOM 2361 O O . TYR A 1 294 ? 8.490 -11.264 8.173 1.00 88.12 294 TYR A O 1
ATOM 2369 N N . MET A 1 295 ? 8.930 -9.069 8.331 1.00 92.44 295 MET A N 1
ATOM 2370 C CA . MET A 1 295 ? 10.340 -9.221 7.979 1.00 92.44 295 MET A CA 1
ATOM 2371 C C . MET A 1 295 ? 11.095 -10.001 9.055 1.00 92.44 295 MET A C 1
ATOM 2373 O O . MET A 1 295 ? 11.798 -10.955 8.725 1.00 92.44 295 MET A O 1
ATOM 2377 N N . LEU A 1 296 ? 10.903 -9.667 10.332 1.00 91.81 296 LEU A N 1
ATOM 2378 C CA . LEU A 1 296 ? 11.508 -10.395 11.449 1.00 91.81 296 LEU A CA 1
ATOM 2379 C C . LEU A 1 296 ? 11.039 -11.851 11.524 1.00 91.81 296 LEU A C 1
ATOM 2381 O O . LEU A 1 296 ? 11.859 -12.728 11.769 1.00 91.81 296 LEU A O 1
ATOM 2385 N N . GLU A 1 297 ? 9.753 -12.119 11.290 1.00 89.44 297 GLU A N 1
ATOM 2386 C CA . GLU A 1 297 ? 9.204 -13.480 11.194 1.00 89.44 297 GLU A CA 1
ATOM 2387 C C . GLU A 1 297 ? 9.927 -14.267 10.092 1.00 89.44 297 GLU A C 1
ATOM 2389 O O . GLU A 1 297 ? 10.437 -15.355 10.340 1.00 89.44 297 GLU A O 1
ATOM 2394 N N . SER A 1 298 ? 10.092 -13.684 8.900 1.00 89.12 298 SER A N 1
ATOM 2395 C C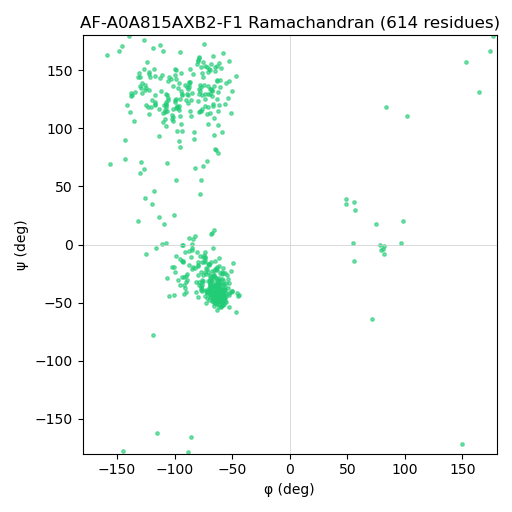A . SER A 1 298 ? 10.791 -14.358 7.796 1.00 89.12 298 SER A CA 1
ATOM 2396 C C . SER A 1 298 ? 12.278 -14.622 8.059 1.00 89.12 298 SER A C 1
ATOM 2398 O O . SER A 1 298 ? 12.800 -15.655 7.634 1.00 89.12 298 SER A O 1
ATOM 2400 N N . LEU A 1 299 ? 12.961 -13.700 8.745 1.00 89.62 299 LEU A N 1
ATOM 2401 C CA . LEU A 1 299 ? 14.397 -13.783 9.021 1.00 89.62 299 LEU A CA 1
ATOM 2402 C C . LEU A 1 299 ? 14.712 -14.733 10.176 1.00 89.62 299 LEU A C 1
ATOM 2404 O O . LEU A 1 299 ? 15.760 -15.377 10.160 1.00 89.62 299 LEU A O 1
ATOM 2408 N N . LEU A 1 300 ? 13.812 -14.826 11.157 1.00 87.19 300 LEU A N 1
ATOM 2409 C CA . LEU A 1 300 ? 13.993 -15.644 12.355 1.00 87.19 300 LEU A CA 1
ATOM 2410 C C . LEU A 1 300 ? 13.383 -17.047 12.226 1.00 87.19 300 LEU A C 1
ATOM 2412 O O . LEU A 1 300 ? 13.791 -17.929 12.977 1.00 87.19 300 LEU A O 1
ATOM 2416 N N . LEU A 1 301 ? 12.528 -17.295 11.223 1.00 82.56 301 LEU A N 1
ATOM 2417 C CA . LEU A 1 301 ? 11.956 -18.614 10.907 1.00 82.56 301 LEU A CA 1
ATOM 2418 C C . LEU A 1 301 ? 12.975 -19.778 10.938 1.00 82.56 301 LEU A C 1
ATOM 2420 O O . LEU A 1 301 ? 12.651 -20.826 11.494 1.00 82.56 301 LEU A O 1
ATOM 2424 N N . PRO A 1 302 ? 14.208 -19.655 10.394 1.00 77.88 302 PRO A N 1
ATOM 2425 C CA . PRO A 1 302 ? 15.190 -20.743 10.450 1.00 77.88 302 PRO A CA 1
ATOM 2426 C C . PRO A 1 302 ? 15.631 -21.133 11.871 1.00 77.88 302 PRO A C 1
ATOM 2428 O O . PRO A 1 302 ? 16.101 -22.251 12.066 1.00 77.88 302 PRO A O 1
ATOM 2431 N N . TYR A 1 303 ? 15.478 -20.234 12.846 1.00 76.06 303 TYR A N 1
ATOM 2432 C CA . TYR A 1 303 ? 15.938 -20.387 14.230 1.00 76.06 303 TYR A CA 1
ATOM 2433 C C . TYR A 1 303 ? 14.796 -20.630 15.229 1.00 76.06 303 TYR A C 1
ATOM 2435 O O . TYR A 1 303 ? 15.035 -20.775 16.432 1.00 76.06 303 TYR A O 1
ATOM 2443 N N . GLU A 1 304 ? 13.545 -20.696 14.763 1.00 69.88 304 GLU A N 1
ATOM 2444 C CA . GLU A 1 304 ? 12.408 -21.034 15.629 1.00 69.88 304 GLU A CA 1
ATOM 2445 C C . GLU A 1 304 ? 12.552 -22.457 16.189 1.00 69.88 304 GLU A C 1
ATOM 2447 O O . GLU A 1 304 ? 12.344 -22.672 17.379 1.00 69.88 304 GLU A O 1
ATOM 2452 N N . ASN A 1 305 ? 13.034 -23.398 15.367 1.00 64.75 305 ASN A N 1
ATOM 2453 C CA . ASN A 1 305 ? 13.173 -24.816 15.726 1.00 64.75 305 ASN A CA 1
ATOM 2454 C C . ASN A 1 305 ? 14.555 -25.206 16.285 1.00 64.75 305 ASN A C 1
ATOM 2456 O O . ASN A 1 305 ? 14.780 -26.378 16.584 1.00 64.75 305 ASN A O 1
ATOM 2460 N N . THR A 1 306 ? 15.503 -24.270 16.402 1.00 68.38 306 THR A N 1
ATOM 2461 C CA . THR A 1 306 ? 16.823 -24.554 16.987 1.00 68.38 306 THR A CA 1
ATOM 2462 C C . THR A 1 306 ? 16.786 -24.372 18.502 1.00 68.38 306 THR A C 1
ATOM 2464 O O . THR A 1 306 ? 16.183 -23.422 19.002 1.00 68.38 306 THR A O 1
ATOM 2467 N N . THR A 1 307 ? 17.448 -25.255 19.250 1.00 60.72 307 THR A N 1
ATOM 2468 C CA . THR A 1 307 ? 17.611 -25.110 20.710 1.00 60.72 307 THR A CA 1
ATOM 2469 C C . THR A 1 307 ? 18.483 -23.915 21.078 1.00 60.72 307 THR A C 1
ATOM 2471 O O . THR A 1 307 ? 18.295 -23.328 22.140 1.00 60.72 307 THR A O 1
ATOM 2474 N N . ASP A 1 308 ? 19.388 -23.522 20.183 1.00 62.34 308 ASP A N 1
ATOM 2475 C CA . ASP A 1 308 ? 20.323 -22.433 20.425 1.00 62.34 308 ASP A CA 1
ATOM 2476 C C . ASP A 1 308 ? 19.632 -21.081 20.215 1.00 62.34 308 ASP A C 1
ATOM 2478 O O . ASP A 1 308 ? 19.054 -20.807 19.154 1.00 62.34 308 ASP A O 1
ATOM 2482 N N . SER A 1 309 ? 19.667 -20.234 21.245 1.00 66.06 309 SER A N 1
ATOM 2483 C CA . SER A 1 309 ? 19.348 -18.817 21.121 1.00 66.06 309 SER A CA 1
ATOM 2484 C C . SER A 1 309 ? 20.508 -18.104 20.423 1.00 66.06 309 SER A C 1
ATOM 2486 O O . SER A 1 309 ? 21.681 -18.360 20.692 1.00 66.06 309 SER A O 1
ATOM 2488 N N . LEU A 1 310 ? 20.188 -17.210 19.486 1.00 74.75 310 LEU A N 1
ATOM 2489 C CA . LEU A 1 310 ? 21.205 -16.357 18.876 1.00 74.75 310 LEU A CA 1
ATOM 2490 C C . LEU A 1 310 ? 21.800 -15.426 19.940 1.00 74.75 310 LEU A C 1
ATOM 2492 O O . LEU A 1 310 ? 21.113 -15.006 20.870 1.00 74.75 310 LEU A O 1
ATOM 2496 N N . ILE A 1 311 ? 23.070 -15.062 19.782 1.00 79.12 311 ILE A N 1
ATOM 2497 C CA . ILE A 1 311 ? 23.674 -14.010 20.604 1.00 79.12 311 ILE A CA 1
ATOM 2498 C C . ILE A 1 311 ? 23.104 -12.638 20.218 1.00 79.12 311 ILE A C 1
ATOM 2500 O O . ILE A 1 311 ? 22.798 -12.384 19.050 1.00 79.12 311 ILE A O 1
ATOM 2504 N N . ASP A 1 312 ? 23.015 -11.733 21.193 1.00 79.12 312 ASP A N 1
ATOM 2505 C CA . ASP A 1 312 ? 22.462 -10.379 21.037 1.00 79.12 312 ASP A CA 1
ATOM 2506 C C . ASP A 1 312 ? 22.936 -9.610 19.785 1.00 79.12 312 ASP A C 1
ATOM 2508 O O . ASP A 1 312 ? 22.084 -9.043 19.096 1.00 79.12 312 ASP A O 1
ATOM 2512 N N . PRO A 1 313 ? 24.235 -9.612 19.412 1.00 84.44 313 PRO A N 1
ATOM 2513 C CA . PRO A 1 313 ? 24.692 -8.908 18.212 1.00 84.44 313 PRO A CA 1
ATOM 2514 C C . PRO A 1 313 ? 24.071 -9.442 16.917 1.00 84.44 313 PRO A C 1
ATOM 2516 O O . PRO A 1 313 ? 23.797 -8.674 15.999 1.00 84.44 313 PRO A O 1
ATOM 2519 N N . ILE A 1 314 ? 23.806 -10.751 16.836 1.00 86.19 314 ILE A N 1
ATOM 2520 C CA . ILE A 1 314 ? 23.198 -11.360 15.646 1.00 86.19 314 ILE A CA 1
ATOM 2521 C C . ILE A 1 314 ? 21.717 -10.974 15.555 1.00 86.19 314 ILE A C 1
ATOM 2523 O O . ILE A 1 314 ? 21.235 -10.661 14.463 1.00 86.19 314 ILE A O 1
ATOM 2527 N N . TYR A 1 315 ? 21.003 -10.928 16.687 1.00 88.31 315 TYR A N 1
ATOM 2528 C CA . TYR A 1 315 ? 19.640 -10.389 16.715 1.00 88.31 315 TYR A CA 1
ATOM 2529 C C . TYR A 1 315 ? 19.603 -8.939 16.246 1.00 88.31 315 TYR A C 1
ATOM 2531 O O . TYR A 1 315 ? 18.745 -8.589 15.439 1.00 88.31 315 TYR A O 1
ATOM 2539 N N . GLU A 1 316 ? 20.545 -8.111 16.696 1.00 90.94 316 GLU A N 1
ATOM 2540 C CA . GLU A 1 316 ? 20.643 -6.717 16.267 1.00 90.94 316 GLU A CA 1
ATOM 2541 C C . GLU A 1 316 ? 20.907 -6.600 14.758 1.00 90.94 316 GLU A C 1
ATOM 2543 O O . GLU A 1 316 ? 20.240 -5.809 14.091 1.00 90.94 316 GLU A O 1
ATOM 2548 N N . CYS A 1 317 ? 21.769 -7.444 14.177 1.00 90.56 317 CYS A N 1
ATOM 2549 C CA . CYS A 1 317 ? 21.975 -7.491 12.725 1.00 90.56 317 CYS A CA 1
ATOM 2550 C C . CYS A 1 317 ? 20.690 -7.836 11.955 1.00 90.56 317 CYS A C 1
ATOM 2552 O O . CYS A 1 317 ? 20.334 -7.130 11.006 1.00 90.56 317 CYS A O 1
ATOM 2554 N N . TYR A 1 318 ? 19.966 -8.889 12.357 1.00 91.81 318 TYR A N 1
ATOM 2555 C CA . TYR A 1 318 ? 18.690 -9.245 11.722 1.00 91.81 318 TYR A CA 1
ATOM 2556 C C . TYR A 1 318 ? 17.635 -8.154 11.906 1.00 91.81 318 TYR A C 1
ATOM 2558 O O . TYR A 1 318 ? 16.859 -7.885 10.986 1.00 91.81 318 TYR A O 1
ATOM 2566 N N . PHE A 1 319 ? 17.628 -7.493 13.062 1.00 94.44 319 PHE A N 1
ATOM 2567 C CA . PHE A 1 319 ? 16.713 -6.399 13.353 1.00 94.44 319 PHE A CA 1
ATOM 2568 C C . PHE A 1 319 ? 16.974 -5.192 12.453 1.00 94.44 319 PHE A C 1
ATOM 2570 O O . PHE A 1 319 ? 16.048 -4.689 11.820 1.00 94.44 319 PHE A O 1
ATOM 2577 N N . ILE A 1 320 ? 18.233 -4.777 12.315 1.00 94.12 320 ILE A N 1
ATOM 2578 C CA . ILE A 1 320 ? 18.634 -3.696 11.408 1.00 94.12 320 ILE A CA 1
ATOM 2579 C C . ILE A 1 320 ? 18.284 -4.051 9.960 1.00 94.12 320 ILE A C 1
ATOM 2581 O O . ILE A 1 320 ? 17.700 -3.234 9.246 1.00 94.12 320 ILE A O 1
ATOM 2585 N N . GLN A 1 321 ? 18.550 -5.288 9.531 1.00 92.38 321 GLN A N 1
ATOM 2586 C CA . GLN A 1 321 ? 18.167 -5.749 8.196 1.00 92.38 321 GLN A CA 1
ATOM 2587 C C . GLN A 1 321 ? 16.649 -5.659 7.973 1.00 92.38 321 GLN A C 1
ATOM 2589 O O . GLN A 1 321 ? 16.207 -5.236 6.900 1.00 92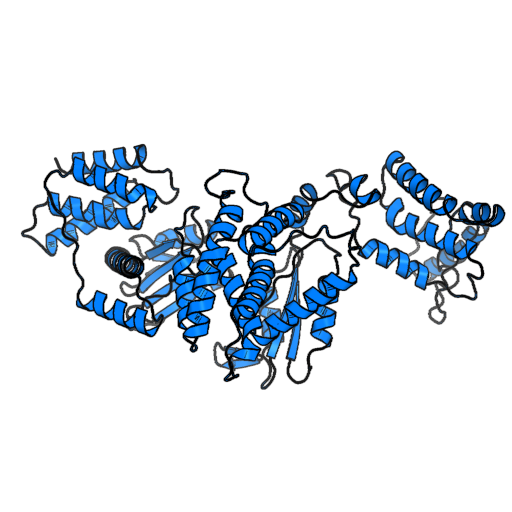.38 321 GLN A O 1
ATOM 2594 N N . ALA A 1 322 ? 15.852 -6.026 8.978 1.00 94.56 322 ALA A N 1
ATOM 2595 C CA . ALA A 1 322 ? 14.400 -5.920 8.930 1.00 94.56 322 ALA A CA 1
ATOM 2596 C C . ALA A 1 322 ? 13.928 -4.457 8.876 1.00 94.56 322 ALA A C 1
ATOM 2598 O O . ALA A 1 322 ? 12.988 -4.167 8.137 1.00 94.56 322 ALA A O 1
ATOM 2599 N N . LEU A 1 323 ? 14.590 -3.527 9.579 1.00 95.06 323 LEU A N 1
ATOM 2600 C CA . LEU A 1 323 ? 14.286 -2.087 9.531 1.00 95.06 323 LEU A CA 1
ATOM 2601 C C . LEU A 1 323 ? 14.451 -1.513 8.118 1.00 95.06 323 LEU A C 1
ATOM 2603 O O . LEU A 1 323 ? 13.565 -0.803 7.637 1.00 95.06 323 LEU A O 1
ATOM 2607 N N . TYR A 1 324 ? 15.533 -1.862 7.417 1.00 93.12 324 TYR A N 1
ATOM 2608 C CA . TYR A 1 324 ? 15.748 -1.412 6.035 1.00 93.12 324 TYR A CA 1
ATOM 2609 C C . TYR A 1 324 ? 14.669 -1.921 5.072 1.00 93.12 324 TYR A C 1
ATOM 2611 O O . TYR A 1 324 ? 14.203 -1.165 4.218 1.00 93.12 324 TYR A O 1
ATOM 2619 N N . TRP A 1 325 ? 14.235 -3.175 5.227 1.00 91.31 325 TRP A N 1
ATOM 2620 C CA . TRP A 1 325 ? 13.206 -3.790 4.377 1.00 91.31 325 TRP A CA 1
ATOM 2621 C C . TRP A 1 325 ? 11.761 -3.504 4.806 1.00 91.31 325 TRP A C 1
ATOM 2623 O O . TRP A 1 325 ? 10.835 -3.960 4.139 1.00 91.31 325 TRP A O 1
ATOM 2633 N N . SER A 1 326 ? 11.556 -2.741 5.881 1.00 92.44 326 SER A N 1
ATOM 2634 C CA . SER A 1 326 ? 10.233 -2.318 6.352 1.00 92.44 326 SER A CA 1
ATOM 2635 C C . SER A 1 326 ? 10.103 -0.795 6.336 1.00 92.44 326 SER A C 1
ATOM 2637 O O . SER A 1 326 ? 9.545 -0.232 5.402 1.00 92.44 326 SER A O 1
ATOM 2639 N N . LEU A 1 327 ? 10.677 -0.102 7.317 1.00 92.12 327 LEU A N 1
ATOM 2640 C CA . LEU A 1 327 ? 10.599 1.356 7.444 1.00 92.12 327 LEU A CA 1
ATOM 2641 C C . LEU A 1 327 ? 11.358 2.071 6.313 1.00 92.12 327 LEU A C 1
ATOM 2643 O O . LEU A 1 327 ? 10.887 3.077 5.788 1.00 92.12 327 LEU A O 1
ATOM 2647 N N . GLY A 1 328 ? 12.521 1.545 5.918 1.00 89.31 328 GLY A N 1
ATOM 2648 C CA . GLY A 1 328 ? 13.387 2.182 4.919 1.00 89.31 328 GLY A CA 1
ATOM 2649 C C . GLY A 1 328 ? 12.927 2.013 3.465 1.00 89.31 328 GLY A C 1
ATOM 2650 O O . GLY A 1 328 ? 13.271 2.827 2.601 1.00 89.31 328 GLY A O 1
ATOM 2651 N N . VAL A 1 329 ? 12.139 0.976 3.159 1.00 86.50 329 VAL A N 1
ATOM 2652 C CA . VAL A 1 329 ? 11.834 0.598 1.768 1.00 86.50 329 VAL A CA 1
ATOM 2653 C C . VAL A 1 329 ? 10.948 1.626 1.063 1.00 86.50 329 VAL A C 1
ATOM 2655 O O . VAL A 1 329 ? 11.130 1.878 -0.132 1.00 86.50 329 VAL A O 1
ATOM 2658 N N . SER A 1 330 ? 10.032 2.267 1.796 1.00 85.12 330 SER A N 1
ATOM 2659 C CA . SER A 1 330 ? 9.124 3.279 1.251 1.00 85.12 330 SER A CA 1
ATOM 2660 C C . SER A 1 330 ? 9.787 4.639 1.056 1.00 85.12 330 SER A C 1
ATOM 2662 O O . SER A 1 330 ? 9.187 5.502 0.424 1.00 85.12 330 SER A O 1
ATOM 2664 N N . LEU A 1 331 ? 11.002 4.855 1.558 1.00 88.50 331 LEU A N 1
ATOM 2665 C CA . LEU A 1 331 ? 11.689 6.140 1.468 1.00 88.50 331 LEU A CA 1
ATOM 2666 C C . LEU A 1 331 ? 12.261 6.388 0.068 1.00 88.50 331 LEU A C 1
ATOM 2668 O O . LEU A 1 331 ? 12.694 5.466 -0.630 1.00 88.50 331 LEU A O 1
ATOM 2672 N N . THR A 1 332 ? 12.278 7.660 -0.330 1.00 84.31 332 THR A N 1
ATOM 2673 C CA . THR A 1 332 ? 13.011 8.120 -1.520 1.00 84.31 332 THR A CA 1
ATOM 2674 C C . THR A 1 332 ? 14.520 7.974 -1.318 1.00 84.31 332 THR A C 1
ATOM 2676 O O . THR A 1 332 ? 14.991 7.852 -0.196 1.00 84.31 332 THR A O 1
ATOM 2679 N N . GLU A 1 333 ? 15.302 7.991 -2.397 1.00 80.75 333 GLU A N 1
ATOM 2680 C CA . GLU A 1 333 ? 16.758 7.774 -2.328 1.00 80.75 333 GLU A CA 1
ATOM 2681 C C . GLU A 1 333 ? 17.469 8.774 -1.403 1.00 80.75 333 GLU A C 1
ATOM 2683 O O . GLU A 1 333 ? 18.184 8.351 -0.504 1.00 80.75 333 GLU A O 1
ATOM 2688 N N . LEU A 1 334 ? 17.150 10.069 -1.512 1.00 82.56 334 LEU A N 1
ATOM 2689 C CA . LEU A 1 334 ? 17.682 11.101 -0.612 1.00 82.56 334 LEU A CA 1
ATOM 2690 C C . LEU A 1 334 ? 17.248 10.886 0.847 1.00 82.56 334 LEU A C 1
ATOM 2692 O O . LEU A 1 334 ? 18.033 11.054 1.774 1.00 82.56 334 LEU A O 1
ATOM 2696 N N . ALA A 1 335 ? 15.994 10.480 1.067 1.00 86.56 335 ALA A N 1
ATOM 2697 C CA . ALA A 1 335 ? 15.497 10.191 2.409 1.00 86.56 335 ALA A CA 1
ATOM 2698 C C . ALA A 1 335 ? 16.141 8.931 3.018 1.00 86.56 335 ALA A C 1
ATOM 2700 O O . ALA A 1 335 ? 16.323 8.872 4.234 1.00 86.56 335 ALA A O 1
ATOM 2701 N N . ARG A 1 336 ? 16.516 7.941 2.195 1.00 88.31 336 ARG A N 1
ATOM 2702 C CA . ARG A 1 336 ? 17.225 6.733 2.645 1.00 88.31 336 ARG A CA 1
ATOM 2703 C C . ARG A 1 336 ? 18.613 7.050 3.182 1.00 88.31 336 ARG A C 1
ATOM 2705 O O . ARG A 1 336 ? 19.010 6.411 4.145 1.00 88.31 336 ARG A O 1
ATOM 2712 N N . GLU A 1 337 ? 19.317 8.036 2.627 1.00 88.38 337 GLU A N 1
ATOM 2713 C CA . GLU A 1 337 ? 20.623 8.464 3.153 1.00 88.38 337 GLU A CA 1
ATOM 2714 C C . GLU A 1 337 ? 20.508 9.049 4.568 1.00 88.38 337 GLU A C 1
ATOM 2716 O O . GLU A 1 337 ? 21.325 8.757 5.440 1.00 88.38 337 GLU A O 1
ATOM 2721 N N . ILE A 1 338 ? 19.476 9.861 4.819 1.00 90.31 338 ILE A N 1
ATOM 2722 C CA . ILE A 1 338 ? 19.214 10.435 6.148 1.00 90.31 338 ILE A CA 1
ATOM 2723 C C . ILE A 1 338 ? 18.818 9.325 7.131 1.00 90.31 338 ILE A C 1
ATOM 2725 O O . ILE A 1 338 ? 19.322 9.275 8.252 1.00 90.31 338 ILE A O 1
ATOM 2729 N N . PHE A 1 339 ? 17.954 8.408 6.693 1.00 92.69 339 PHE A N 1
ATOM 2730 C CA . PHE A 1 339 ? 17.553 7.244 7.479 1.00 92.69 339 PHE A CA 1
ATOM 2731 C C . PHE A 1 339 ? 18.746 6.338 7.825 1.00 92.69 339 PHE A C 1
ATOM 2733 O O . PHE A 1 339 ? 18.902 5.963 8.985 1.00 92.69 339 PHE A O 1
ATOM 2740 N N . ASP A 1 340 ? 19.619 6.036 6.860 1.00 91.56 340 ASP A N 1
ATOM 2741 C CA . ASP A 1 340 ? 20.830 5.226 7.056 1.00 91.56 340 ASP A CA 1
ATOM 2742 C C . ASP A 1 340 ? 21.773 5.858 8.088 1.00 91.56 340 ASP A C 1
ATOM 2744 O O . ASP A 1 340 ? 22.223 5.176 9.010 1.00 91.56 340 ASP A O 1
ATOM 2748 N N . LYS A 1 341 ? 21.990 7.179 8.017 1.00 90.19 341 LYS A N 1
ATOM 2749 C CA . LYS A 1 341 ? 22.768 7.914 9.029 1.00 90.19 341 LYS A CA 1
ATOM 2750 C C . LYS A 1 341 ? 22.179 7.759 10.430 1.00 90.19 341 LYS A C 1
ATOM 2752 O O . LYS A 1 341 ? 22.929 7.505 11.371 1.00 90.19 341 LYS A O 1
ATOM 2757 N N . GLN A 1 342 ? 20.857 7.857 10.570 1.00 90.81 342 GLN A N 1
ATOM 2758 C CA . GLN A 1 342 ? 20.201 7.690 11.868 1.00 90.81 342 GLN A CA 1
ATOM 2759 C C . GLN A 1 342 ? 20.304 6.248 12.386 1.00 90.81 342 GLN A C 1
ATOM 2761 O O . GLN A 1 342 ? 20.581 6.037 13.565 1.00 90.81 342 GLN A O 1
ATOM 2766 N N . VAL A 1 343 ? 20.133 5.242 11.524 1.00 92.38 343 VAL A N 1
ATOM 2767 C CA . VAL A 1 343 ? 20.298 3.828 11.904 1.00 92.38 343 VAL A CA 1
ATOM 2768 C C . VAL A 1 343 ? 21.740 3.542 12.331 1.00 92.38 343 VAL A C 1
ATOM 2770 O O . VAL A 1 343 ? 21.955 2.888 13.354 1.00 92.38 343 VAL A O 1
ATOM 2773 N N . LYS A 1 344 ? 22.736 4.058 11.600 1.00 90.88 344 LYS A N 1
ATOM 2774 C CA . LYS A 1 344 ? 24.164 3.940 11.949 1.00 90.88 344 LYS A CA 1
ATOM 2775 C C . LYS A 1 344 ? 24.483 4.619 13.281 1.00 90.88 344 LYS A C 1
ATOM 2777 O O . LYS A 1 344 ? 25.163 4.022 14.113 1.00 90.88 344 LYS A O 1
ATOM 2782 N N . TYR A 1 345 ? 23.922 5.805 13.524 1.00 90.44 345 TYR A N 1
ATOM 2783 C CA . TYR A 1 345 ? 24.034 6.504 14.806 1.00 90.44 345 TYR A CA 1
ATOM 2784 C C . TYR A 1 345 ? 23.467 5.668 15.964 1.00 90.44 345 TYR A C 1
ATOM 2786 O O . TYR A 1 345 ? 24.177 5.388 16.930 1.00 90.44 345 TYR A O 1
ATOM 2794 N N . LEU A 1 346 ? 22.228 5.179 15.839 1.00 90.12 346 LEU A N 1
ATOM 2795 C CA . LEU A 1 346 ? 21.578 4.361 16.871 1.00 90.12 346 LEU A CA 1
ATOM 2796 C C . LEU A 1 346 ? 22.307 3.029 17.107 1.00 90.12 346 LEU A C 1
ATOM 2798 O O . LEU A 1 346 ? 22.409 2.567 18.243 1.00 90.12 346 LEU A O 1
ATOM 2802 N N . SER A 1 347 ? 22.843 2.413 16.054 1.00 90.06 347 SER A N 1
ATOM 2803 C CA . SER A 1 347 ? 23.598 1.155 16.140 1.00 90.06 347 SER A CA 1
ATOM 2804 C C . SER A 1 347 ? 25.048 1.320 16.582 1.00 90.06 347 SER A C 1
ATOM 2806 O O . SER A 1 347 ? 25.708 0.316 16.840 1.00 90.06 347 SER A O 1
ATOM 2808 N N . SER A 1 348 ? 25.539 2.558 16.722 1.00 87.19 348 SER A N 1
ATOM 2809 C CA . SER A 1 348 ? 26.953 2.845 17.000 1.00 87.19 348 SER A CA 1
ATOM 2810 C C . SER A 1 348 ? 27.904 2.235 15.955 1.00 87.19 348 SER A C 1
ATOM 2812 O O . SER A 1 348 ? 29.038 1.880 16.271 1.00 87.19 348 SER A O 1
ATOM 2814 N N . MET A 1 349 ? 27.448 2.093 14.704 1.00 78.75 349 MET A N 1
ATOM 2815 C CA . MET A 1 349 ? 28.291 1.635 13.598 1.00 78.75 349 MET A CA 1
ATOM 2816 C C . MET A 1 349 ? 29.193 2.770 13.112 1.00 78.75 349 MET A C 1
ATOM 2818 O O . MET A 1 349 ? 28.737 3.892 12.892 1.00 78.75 349 MET A O 1
ATOM 2822 N N . ASN A 1 350 ? 30.471 2.463 12.879 1.00 65.38 350 ASN A N 1
ATOM 2823 C CA . ASN A 1 350 ? 31.399 3.416 12.279 1.00 65.38 350 ASN A CA 1
ATOM 2824 C C . ASN A 1 350 ? 30.927 3.774 10.863 1.00 65.38 350 ASN A C 1
ATOM 2826 O O . ASN A 1 350 ? 30.753 2.895 10.016 1.00 65.38 350 ASN A O 1
ATOM 2830 N N . SER A 1 351 ? 30.757 5.067 10.595 1.00 56.22 351 SER A N 1
ATOM 2831 C CA . SER A 1 351 ? 30.576 5.591 9.245 1.00 56.22 351 SER A CA 1
ATOM 2832 C C . SER A 1 351 ? 31.866 5.359 8.462 1.00 56.22 351 SER A C 1
ATOM 2834 O O . SER A 1 351 ? 32.816 6.130 8.571 1.00 56.22 351 SER A O 1
ATOM 2836 N N . THR A 1 352 ? 31.930 4.254 7.727 1.00 52.75 352 THR A N 1
ATOM 2837 C CA . THR A 1 352 ? 32.952 4.064 6.700 1.00 52.75 352 THR A CA 1
ATOM 2838 C C . THR A 1 352 ? 32.525 4.861 5.473 1.00 52.75 352 THR A C 1
ATOM 2840 O O . THR A 1 352 ? 31.361 4.803 5.075 1.00 52.75 352 THR A O 1
ATOM 2843 N N . ASP A 1 353 ? 33.448 5.642 4.907 1.00 44.56 353 ASP A N 1
ATOM 2844 C CA . ASP A 1 353 ? 33.263 6.231 3.583 1.00 44.56 353 ASP A CA 1
ATOM 2845 C C . ASP A 1 353 ? 33.144 5.076 2.586 1.00 44.56 353 ASP A C 1
ATOM 2847 O O . ASP A 1 353 ? 34.130 4.417 2.242 1.00 44.56 353 ASP A O 1
ATOM 2851 N N . GLU A 1 354 ? 31.920 4.779 2.153 1.00 49.44 354 GLU A N 1
ATOM 2852 C CA . GLU A 1 354 ? 31.719 3.900 1.014 1.00 49.44 354 GLU A CA 1
ATOM 2853 C C . GLU A 1 354 ? 32.286 4.619 -0.215 1.00 49.44 354 GLU A C 1
ATOM 2855 O O . GLU A 1 354 ? 31.730 5.604 -0.701 1.00 49.44 354 GLU A O 1
ATOM 2860 N N . GLY A 1 355 ? 33.422 4.129 -0.724 1.00 42.75 355 GLY A N 1
ATOM 2861 C CA . GLY A 1 355 ? 33.866 4.464 -2.075 1.00 42.75 355 GLY A CA 1
ATOM 2862 C C . GLY A 1 355 ? 32.740 4.180 -3.079 1.00 42.75 355 GLY A C 1
ATOM 2863 O O . GLY A 1 355 ? 31.850 3.384 -2.775 1.00 42.75 355 GLY A O 1
ATOM 2864 N N . PRO A 1 356 ? 32.749 4.806 -4.270 1.00 37.41 356 PRO A N 1
ATOM 2865 C CA . PRO A 1 356 ? 31.641 4.737 -5.215 1.00 37.41 356 PRO A CA 1
ATOM 2866 C C . PRO A 1 356 ? 31.372 3.281 -5.603 1.00 37.41 356 PRO A C 1
ATOM 2868 O O . PRO A 1 356 ? 32.027 2.712 -6.478 1.00 37.41 356 PRO A O 1
ATOM 2871 N N . THR A 1 357 ? 30.403 2.655 -4.941 1.00 42.66 357 THR A N 1
ATOM 2872 C CA . THR A 1 357 ? 29.890 1.352 -5.324 1.00 42.66 357 THR A CA 1
ATOM 2873 C C . THR A 1 357 ? 29.103 1.595 -6.595 1.00 42.66 357 THR A C 1
ATOM 2875 O O . THR A 1 357 ? 28.012 2.162 -6.588 1.00 42.66 357 THR A O 1
ATOM 2878 N N . GLY A 1 358 ? 29.691 1.224 -7.733 1.00 39.47 358 GLY A N 1
ATOM 2879 C CA . GLY A 1 358 ? 28.958 1.195 -8.988 1.00 39.47 358 GLY A CA 1
ATOM 2880 C C . GLY A 1 358 ? 27.674 0.403 -8.758 1.00 39.47 358 GLY A C 1
ATOM 2881 O O . GLY A 1 358 ? 27.738 -0.793 -8.471 1.00 39.47 358 GLY A O 1
ATOM 2882 N N . GLN A 1 359 ? 26.520 1.074 -8.828 1.00 41.66 359 GLN A N 1
ATOM 2883 C CA . GLN A 1 359 ? 25.196 0.454 -8.795 1.00 41.66 359 GLN A CA 1
ATOM 2884 C C . GLN A 1 359 ? 25.068 -0.462 -10.021 1.00 41.66 359 GLN A C 1
ATOM 2886 O O . GLN A 1 359 ? 24.485 -0.114 -11.050 1.00 41.66 359 GLN A O 1
ATOM 2891 N N . ALA A 1 360 ? 25.662 -1.650 -9.954 1.00 43.31 360 ALA A N 1
ATOM 2892 C CA . ALA A 1 360 ? 25.426 -2.686 -10.931 1.00 43.31 360 ALA A CA 1
ATOM 2893 C C . ALA A 1 360 ? 23.985 -3.158 -10.717 1.00 43.31 360 ALA A C 1
ATOM 2895 O O . ALA A 1 360 ? 23.659 -3.755 -9.692 1.00 43.31 360 ALA A O 1
ATOM 2896 N N . LYS A 1 361 ? 23.112 -2.894 -11.698 1.00 47.84 361 LYS A N 1
ATOM 2897 C CA . LYS A 1 361 ? 21.686 -3.289 -11.720 1.00 47.84 361 LYS A CA 1
ATOM 2898 C C . LYS A 1 361 ? 21.436 -4.777 -11.390 1.00 47.84 361 LYS A C 1
ATOM 2900 O O . LYS A 1 361 ? 20.312 -5.165 -11.071 1.00 47.84 361 LYS A O 1
ATOM 2905 N N . SER A 1 362 ? 22.470 -5.618 -11.446 1.00 58.66 362 SER A N 1
ATOM 2906 C CA . SER A 1 362 ? 22.442 -7.019 -11.024 1.00 58.66 362 SER A CA 1
ATOM 2907 C C . SER A 1 362 ? 22.232 -7.203 -9.515 1.00 58.66 362 SER A C 1
ATOM 2909 O O . SER A 1 362 ? 21.515 -8.124 -9.125 1.00 58.66 362 SER A O 1
ATOM 2911 N N . VAL A 1 363 ? 22.778 -6.332 -8.659 1.00 69.88 363 VAL A N 1
ATOM 2912 C CA . VAL A 1 363 ? 22.713 -6.509 -7.195 1.00 69.88 363 VAL A CA 1
ATOM 2913 C C . VAL A 1 363 ? 21.288 -6.314 -6.672 1.00 69.88 363 VAL A C 1
ATOM 2915 O O . VAL A 1 363 ? 20.810 -7.105 -5.860 1.00 69.88 363 VAL A O 1
ATOM 2918 N N . ASP A 1 364 ? 20.562 -5.321 -7.185 1.00 70.19 364 ASP A N 1
ATOM 2919 C CA . ASP A 1 364 ? 19.175 -5.068 -6.770 1.00 70.19 364 ASP A CA 1
ATOM 2920 C C . ASP A 1 364 ? 18.220 -6.180 -7.208 1.00 70.19 364 ASP A C 1
ATOM 2922 O O . ASP A 1 364 ? 17.257 -6.496 -6.505 1.00 70.19 364 ASP A O 1
ATOM 2926 N N . THR A 1 365 ? 18.522 -6.827 -8.336 1.00 74.56 365 THR A N 1
ATOM 2927 C CA . THR A 1 365 ? 17.778 -8.001 -8.806 1.00 74.56 365 THR A CA 1
ATOM 2928 C C . THR A 1 365 ? 17.973 -9.180 -7.851 1.00 74.56 365 THR A C 1
ATOM 2930 O O . THR A 1 365 ? 16.995 -9.827 -7.482 1.00 74.56 365 THR A O 1
ATOM 2933 N N . ILE A 1 366 ? 19.206 -9.415 -7.384 1.00 81.56 366 ILE A N 1
ATOM 2934 C CA . ILE A 1 366 ? 19.518 -10.470 -6.404 1.00 81.56 366 ILE A CA 1
ATOM 2935 C C . ILE A 1 366 ? 18.808 -10.199 -5.071 1.00 81.56 366 ILE A C 1
ATOM 2937 O O . ILE A 1 366 ? 18.169 -11.093 -4.520 1.00 81.56 366 ILE A O 1
ATOM 2941 N N . ARG A 1 367 ? 18.858 -8.956 -4.573 1.00 83.94 367 ARG A N 1
ATOM 2942 C CA . ARG A 1 367 ? 18.160 -8.552 -3.338 1.00 83.94 367 ARG A CA 1
ATOM 2943 C C . ARG A 1 367 ? 16.645 -8.732 -3.444 1.00 83.94 367 ARG A C 1
ATOM 2945 O O . ARG A 1 367 ? 16.012 -9.207 -2.506 1.00 83.94 367 ARG A O 1
ATOM 2952 N N . SER A 1 368 ? 16.075 -8.383 -4.595 1.00 84.25 368 SER A N 1
ATOM 2953 C CA . SER A 1 368 ? 14.645 -8.542 -4.873 1.00 84.25 368 SER A CA 1
ATOM 2954 C C . SER A 1 368 ? 14.219 -10.012 -4.924 1.00 84.25 368 SER A C 1
ATOM 2956 O O . SER A 1 368 ? 13.189 -10.364 -4.354 1.00 84.25 368 SER A O 1
ATOM 2958 N N . ASP A 1 369 ? 15.013 -10.877 -5.569 1.00 86.25 369 ASP A N 1
ATOM 2959 C CA . ASP A 1 369 ? 14.779 -12.330 -5.599 1.00 86.25 369 ASP A CA 1
ATOM 2960 C C . ASP A 1 369 ? 14.861 -12.929 -4.186 1.00 86.25 369 ASP A C 1
ATOM 2962 O O . ASP A 1 369 ? 13.997 -13.713 -3.795 1.00 86.25 369 ASP A O 1
ATOM 2966 N N . TRP A 1 370 ? 15.834 -12.495 -3.380 1.00 88.19 370 TRP A N 1
ATOM 2967 C CA . TRP A 1 370 ? 15.959 -12.905 -1.979 1.00 88.19 370 TRP A CA 1
ATOM 2968 C C . TRP A 1 370 ? 14.745 -12.490 -1.132 1.00 88.19 370 TRP A C 1
ATOM 2970 O O . TRP A 1 370 ? 14.205 -13.310 -0.387 1.00 88.19 370 TRP A O 1
ATOM 2980 N N . LEU A 1 371 ? 14.253 -11.256 -1.289 1.00 88.19 371 LEU A N 1
ATOM 2981 C CA . LEU A 1 371 ? 13.045 -10.793 -0.599 1.00 88.19 371 LEU A CA 1
ATOM 2982 C C . LEU A 1 371 ? 11.808 -11.613 -1.005 1.00 88.19 371 LEU A C 1
ATOM 2984 O O . LEU A 1 371 ? 11.036 -12.034 -0.142 1.00 88.19 371 LEU A O 1
ATOM 2988 N N . LEU A 1 372 ? 11.639 -11.893 -2.304 1.00 87.81 372 LEU A N 1
ATOM 2989 C CA . LEU A 1 372 ? 10.553 -12.742 -2.809 1.00 87.81 372 LEU A CA 1
ATOM 2990 C C . LEU A 1 372 ? 10.591 -14.143 -2.185 1.00 87.81 372 LEU A C 1
ATOM 2992 O O . LEU A 1 372 ? 9.549 -14.659 -1.775 1.00 87.81 372 LEU A O 1
ATOM 2996 N N . GLN A 1 373 ? 11.781 -14.737 -2.051 1.00 89.31 373 GLN A N 1
ATOM 2997 C CA . GLN A 1 373 ? 11.954 -16.033 -1.389 1.00 89.31 373 GLN A CA 1
ATOM 2998 C C . GLN A 1 373 ? 11.523 -15.997 0.083 1.00 89.31 373 GLN A C 1
ATOM 3000 O O . GLN A 1 373 ? 10.833 -16.915 0.538 1.00 89.31 373 GLN A O 1
ATOM 3005 N N . LEU A 1 374 ? 11.901 -14.954 0.829 1.00 88.56 374 LEU A N 1
ATOM 3006 C CA . LEU A 1 374 ? 11.517 -14.796 2.236 1.00 88.56 374 LEU A CA 1
ATOM 3007 C C . LEU A 1 374 ? 9.999 -14.684 2.398 1.00 88.56 374 LEU A C 1
ATOM 3009 O O . LEU A 1 374 ? 9.398 -15.451 3.154 1.00 88.56 374 LEU A O 1
ATOM 3013 N N . CYS A 1 375 ? 9.361 -13.791 1.642 1.00 84.94 375 CYS A N 1
ATOM 3014 C CA . CYS A 1 375 ? 7.917 -13.584 1.723 1.00 84.94 375 CYS A CA 1
ATOM 3015 C C . CYS A 1 375 ? 7.120 -14.808 1.243 1.00 84.94 375 CYS A C 1
ATOM 3017 O O . CYS A 1 375 ? 6.073 -15.129 1.813 1.00 84.94 375 CYS A O 1
ATOM 3019 N N . TYR A 1 376 ? 7.634 -15.548 0.253 1.00 85.69 376 TYR A N 1
ATOM 3020 C CA . TYR A 1 376 ? 7.033 -16.803 -0.203 1.00 85.69 376 TYR A CA 1
ATOM 3021 C C . TYR A 1 376 ? 6.978 -17.865 0.910 1.00 85.69 376 TYR A C 1
ATOM 3023 O O . TYR A 1 376 ? 5.945 -18.536 1.045 1.00 85.69 376 TYR A O 1
ATOM 3031 N N . LYS A 1 377 ? 8.038 -17.983 1.731 1.00 85.19 377 LYS A N 1
ATOM 3032 C CA . LYS A 1 377 ? 8.105 -18.926 2.868 1.00 85.19 377 LYS A CA 1
ATOM 3033 C C . LYS A 1 377 ? 7.032 -18.634 3.916 1.00 85.19 377 LYS A C 1
ATOM 3035 O O . LYS A 1 377 ? 6.315 -19.548 4.314 1.00 85.19 377 LYS A O 1
ATOM 3040 N N . ILE A 1 378 ? 6.861 -17.364 4.280 1.00 82.62 378 ILE A N 1
ATOM 3041 C CA . ILE A 1 378 ? 5.842 -16.927 5.253 1.00 82.62 378 ILE A CA 1
ATOM 3042 C C . ILE A 1 378 ? 4.451 -16.709 4.631 1.00 82.62 378 ILE A C 1
ATOM 3044 O O . ILE A 1 378 ? 3.525 -16.267 5.306 1.00 82.62 378 ILE A O 1
ATOM 3048 N N . LYS A 1 379 ? 4.280 -17.024 3.336 1.00 80.12 379 LYS A N 1
ATOM 3049 C CA . LYS A 1 379 ? 3.017 -16.891 2.586 1.00 80.12 379 LYS A CA 1
ATOM 3050 C C . LYS A 1 379 ? 2.435 -15.468 2.633 1.00 80.12 379 LYS A C 1
ATOM 3052 O O . LYS A 1 379 ? 1.217 -15.301 2.685 1.00 80.12 379 LYS A O 1
ATOM 3057 N N . ARG A 1 380 ? 3.294 -14.445 2.602 1.00 79.94 380 ARG A N 1
ATOM 3058 C CA . ARG A 1 380 ? 2.874 -13.037 2.587 1.00 79.94 380 ARG A CA 1
ATOM 3059 C C . ARG A 1 380 ? 2.967 -12.441 1.178 1.00 79.94 380 ARG A C 1
ATOM 3061 O O . ARG A 1 380 ? 3.959 -12.686 0.492 1.00 79.94 380 ARG A O 1
ATOM 3068 N N . PRO A 1 381 ? 1.955 -11.667 0.740 1.00 73.75 381 PRO A N 1
ATOM 3069 C CA . PRO A 1 381 ? 2.005 -10.965 -0.537 1.00 73.75 381 PRO A CA 1
ATOM 3070 C C . PRO A 1 381 ? 3.043 -9.838 -0.496 1.00 73.75 381 PRO A C 1
ATOM 3072 O O . PRO A 1 381 ? 3.279 -9.238 0.554 1.00 73.75 381 PRO A O 1
ATOM 3075 N N . VAL A 1 382 ? 3.638 -9.536 -1.650 1.00 76.69 382 VAL A N 1
ATOM 3076 C CA . VAL A 1 382 ? 4.646 -8.478 -1.807 1.00 76.69 382 VAL A CA 1
ATOM 3077 C C . VAL A 1 382 ? 4.209 -7.525 -2.905 1.00 76.69 382 VAL A C 1
ATOM 3079 O O . VAL A 1 382 ? 3.764 -7.959 -3.965 1.00 76.69 382 VAL A O 1
ATOM 3082 N N . LEU A 1 383 ? 4.375 -6.227 -2.664 1.00 77.94 383 LEU A N 1
ATOM 3083 C CA . LEU A 1 383 ? 4.113 -5.184 -3.646 1.00 77.94 383 LEU A CA 1
ATOM 3084 C C . LEU A 1 383 ? 5.438 -4.604 -4.155 1.00 77.94 383 LEU A C 1
ATOM 3086 O O . LEU A 1 383 ? 6.173 -3.964 -3.405 1.00 77.94 383 LEU A O 1
ATOM 3090 N N . PHE A 1 384 ? 5.732 -4.802 -5.441 1.00 75.38 384 PHE A N 1
ATOM 3091 C CA . PHE A 1 384 ? 6.904 -4.222 -6.101 1.00 75.38 384 PHE A CA 1
ATOM 3092 C C . PHE A 1 384 ? 6.555 -2.905 -6.783 1.00 75.38 384 PHE A C 1
ATOM 3094 O O . PHE A 1 384 ? 5.640 -2.835 -7.601 1.00 75.38 384 PHE A O 1
ATOM 3101 N N . MET A 1 385 ? 7.329 -1.859 -6.496 1.00 71.44 385 MET A N 1
ATOM 3102 C CA . MET A 1 385 ? 7.015 -0.501 -6.943 1.00 71.44 385 MET A CA 1
ATOM 3103 C C . MET A 1 385 ? 8.209 0.171 -7.601 1.00 71.44 385 MET A C 1
ATOM 3105 O O . MET A 1 385 ? 9.362 -0.090 -7.274 1.00 71.44 385 MET A O 1
ATOM 3109 N N . GLY A 1 386 ? 7.925 1.031 -8.574 1.00 67.56 386 GLY A N 1
ATOM 3110 C CA . GLY A 1 386 ? 8.905 1.874 -9.254 1.00 67.56 386 GLY A CA 1
ATOM 3111 C C . GLY A 1 386 ? 8.495 2.147 -10.697 1.00 67.56 386 GLY A C 1
ATOM 3112 O O . GLY A 1 386 ? 7.439 1.704 -11.143 1.00 67.56 386 GLY A O 1
ATOM 3113 N N . GLU A 1 387 ? 9.387 2.758 -11.463 1.00 61.84 387 GLU A N 1
ATOM 3114 C CA . GLU A 1 387 ? 9.116 3.193 -12.838 1.00 61.84 387 GLU A CA 1
ATOM 3115 C C . GLU A 1 387 ? 8.800 2.055 -13.817 1.00 61.84 387 GLU A C 1
ATOM 3117 O O . GLU A 1 387 ? 9.241 0.908 -13.657 1.00 61.84 387 GLU A O 1
ATOM 3122 N N . SER A 1 388 ? 8.042 2.384 -14.864 1.00 58.28 388 SER A N 1
ATOM 3123 C CA . SER A 1 388 ? 7.792 1.461 -15.971 1.00 58.28 388 SER A CA 1
ATOM 3124 C C . SER A 1 388 ? 9.112 1.073 -16.639 1.00 58.28 388 SER A C 1
ATOM 3126 O O . SER A 1 388 ? 9.978 1.909 -16.872 1.00 58.28 388 SER A O 1
ATOM 3128 N N . GLY A 1 389 ? 9.287 -0.217 -16.922 1.00 57.84 389 GLY A N 1
ATOM 3129 C CA . GLY A 1 389 ? 10.517 -0.727 -17.527 1.00 57.84 389 GLY A CA 1
ATOM 3130 C C . GLY A 1 389 ? 11.679 -0.969 -16.556 1.00 57.84 389 GLY A C 1
ATOM 3131 O O . GLY A 1 389 ? 12.690 -1.499 -16.994 1.00 57.84 389 GLY A O 1
ATOM 3132 N N . ALA A 1 390 ? 11.553 -0.695 -15.250 1.00 62.94 390 ALA A N 1
ATOM 3133 C CA . ALA A 1 390 ? 12.614 -0.958 -14.262 1.00 62.94 390 ALA A CA 1
ATOM 3134 C C . ALA A 1 390 ? 12.726 -2.445 -13.834 1.00 62.94 390 ALA A C 1
ATOM 3136 O O . ALA A 1 390 ? 12.793 -2.747 -12.647 1.00 62.94 390 ALA A O 1
ATOM 3137 N N . SER A 1 391 ? 12.656 -3.378 -14.789 1.00 67.75 391 SER A N 1
ATOM 3138 C CA . SER A 1 391 ? 12.841 -4.837 -14.635 1.00 67.75 391 SER A CA 1
ATOM 3139 C C . SER A 1 391 ? 11.971 -5.591 -13.609 1.00 67.75 391 SER A C 1
ATOM 3141 O O . SER A 1 391 ? 12.082 -6.808 -13.538 1.00 67.75 391 SER A O 1
ATOM 3143 N N . LYS A 1 392 ? 11.046 -4.941 -12.886 1.00 76.25 392 LYS A N 1
ATOM 3144 C CA . LYS A 1 392 ? 10.146 -5.568 -11.887 1.00 76.25 392 LYS A CA 1
ATOM 3145 C C . LYS A 1 392 ? 9.489 -6.860 -12.376 1.00 76.25 392 LYS A C 1
ATOM 3147 O O . LYS A 1 392 ? 9.685 -7.919 -11.792 1.00 76.25 392 LYS A O 1
ATOM 3152 N N . THR A 1 393 ? 8.757 -6.772 -13.486 1.00 75.62 393 THR A N 1
ATOM 3153 C CA . THR A 1 393 ? 8.060 -7.912 -14.094 1.00 75.62 393 THR A CA 1
ATOM 3154 C C . THR A 1 393 ? 9.035 -8.998 -14.543 1.00 75.62 393 THR A C 1
ATOM 3156 O O . THR A 1 393 ? 8.711 -10.176 -14.463 1.00 75.62 393 THR A O 1
ATOM 3159 N N . ALA A 1 394 ? 10.244 -8.636 -14.985 1.00 76.88 394 ALA A N 1
ATOM 3160 C CA . ALA A 1 394 ? 11.259 -9.617 -15.361 1.00 76.88 394 ALA A CA 1
ATOM 3161 C C . ALA A 1 394 ? 11.785 -10.375 -14.131 1.00 76.88 394 ALA A C 1
ATOM 3163 O O . ALA A 1 394 ? 11.874 -11.599 -14.175 1.00 76.88 394 ALA A O 1
ATOM 3164 N N . THR A 1 395 ? 12.057 -9.675 -13.025 1.00 81.62 395 THR A N 1
ATOM 3165 C CA . THR A 1 395 ? 12.509 -10.277 -11.761 1.00 81.62 395 THR A CA 1
ATOM 3166 C C . THR A 1 395 ? 11.452 -11.204 -11.164 1.00 81.62 395 THR A C 1
ATOM 3168 O O . THR A 1 395 ? 11.765 -12.338 -10.809 1.00 81.62 395 THR A O 1
ATOM 3171 N N . ILE A 1 396 ? 10.191 -10.759 -11.109 1.00 84.50 396 ILE A N 1
ATOM 3172 C CA . ILE A 1 396 ? 9.077 -11.569 -10.594 1.00 84.50 396 ILE A CA 1
ATOM 3173 C C . ILE A 1 396 ? 8.882 -12.813 -11.465 1.00 84.50 396 ILE A C 1
ATOM 3175 O O . ILE A 1 396 ? 8.870 -13.924 -10.944 1.00 84.50 396 ILE A O 1
ATOM 3179 N N . ASN A 1 397 ? 8.833 -12.667 -12.794 1.00 84.62 397 ASN A N 1
ATOM 3180 C CA . ASN A 1 397 ? 8.700 -13.817 -13.693 1.00 84.62 397 ASN A CA 1
ATOM 3181 C C . ASN A 1 397 ? 9.883 -14.788 -13.597 1.00 84.62 397 ASN A C 1
ATOM 3183 O O . ASN A 1 397 ? 9.686 -16.001 -13.660 1.00 84.62 397 ASN A O 1
ATOM 3187 N N . ALA A 1 398 ? 11.109 -14.282 -13.436 1.00 85.44 398 ALA A N 1
ATOM 3188 C CA . ALA A 1 398 ? 12.284 -15.124 -13.237 1.00 85.44 398 ALA A CA 1
ATOM 3189 C C . ALA A 1 398 ? 12.182 -15.940 -11.941 1.00 85.44 398 ALA A C 1
ATOM 3191 O O . ALA A 1 398 ? 12.532 -17.117 -11.941 1.00 85.44 398 ALA A O 1
ATOM 3192 N N . PHE A 1 399 ? 11.665 -15.345 -10.863 1.00 88.44 399 PHE A N 1
ATOM 3193 C CA . PHE A 1 399 ? 11.391 -16.046 -9.611 1.00 88.44 399 PHE A CA 1
ATOM 3194 C C . PHE A 1 399 ? 10.270 -17.085 -9.765 1.00 88.44 399 PHE A C 1
ATOM 3196 O O . PHE A 1 399 ? 10.459 -18.245 -9.403 1.00 88.44 399 PHE A O 1
ATOM 3203 N N . LEU A 1 400 ? 9.133 -16.710 -10.361 1.00 88.50 400 LEU A N 1
ATOM 3204 C CA . LEU A 1 400 ? 7.978 -17.599 -10.539 1.00 88.50 400 LEU A CA 1
ATOM 3205 C C . LEU A 1 400 ? 8.317 -18.839 -11.378 1.00 88.50 400 LEU A C 1
ATOM 3207 O O . LEU A 1 400 ? 7.850 -19.930 -11.063 1.00 88.50 400 LEU A O 1
ATOM 3211 N N . ARG A 1 401 ? 9.190 -18.707 -12.387 1.00 87.75 401 ARG A N 1
ATOM 3212 C CA . ARG A 1 401 ? 9.685 -19.841 -13.193 1.00 87.75 401 ARG A CA 1
ATOM 3213 C C . ARG A 1 401 ? 10.533 -20.845 -12.406 1.00 87.75 401 ARG A C 1
ATOM 3215 O O . ARG A 1 401 ? 10.648 -21.983 -12.842 1.00 87.75 401 ARG A O 1
ATOM 3222 N N . LYS A 1 402 ? 11.139 -20.444 -11.281 1.00 88.62 402 LYS A N 1
ATOM 3223 C CA . LYS A 1 402 ? 11.918 -21.347 -10.411 1.00 88.62 402 LYS A CA 1
ATOM 3224 C C . LYS A 1 402 ? 11.025 -22.196 -9.502 1.00 88.62 402 LYS A C 1
ATOM 3226 O O . LYS A 1 402 ? 11.514 -23.141 -8.888 1.00 88.62 402 LYS A O 1
ATOM 3231 N N . LEU A 1 403 ? 9.748 -21.840 -9.350 1.00 88.31 403 LEU A N 1
ATOM 3232 C CA . LEU A 1 403 ? 8.835 -22.546 -8.458 1.00 88.31 403 LEU A CA 1
ATOM 3233 C C . LEU A 1 403 ? 8.395 -23.877 -9.069 1.00 88.31 403 LEU A C 1
ATOM 3235 O O . LEU A 1 403 ? 8.182 -23.981 -10.273 1.00 88.31 403 LEU A O 1
ATOM 3239 N N . ASN A 1 404 ? 8.226 -24.893 -8.220 1.00 88.50 404 ASN A N 1
ATOM 3240 C CA . ASN A 1 404 ? 7.806 -26.217 -8.669 1.00 88.50 404 ASN A CA 1
ATOM 3241 C C . ASN A 1 404 ? 6.353 -26.171 -9.211 1.00 88.50 404 ASN A C 1
ATOM 3243 O O . ASN A 1 404 ? 5.452 -25.849 -8.422 1.00 88.50 404 ASN A O 1
ATOM 3247 N N . PRO A 1 405 ? 6.107 -26.511 -10.497 1.00 87.00 405 PRO A N 1
ATOM 3248 C CA . PRO A 1 405 ? 4.776 -26.481 -11.122 1.00 87.00 405 PRO A CA 1
ATOM 3249 C C . PRO A 1 405 ? 3.810 -27.563 -10.604 1.00 87.00 405 PRO A C 1
ATOM 3251 O O . PRO A 1 405 ? 2.587 -27.448 -10.764 1.00 87.00 405 PRO A O 1
ATOM 3254 N N . ASP A 1 406 ? 4.328 -28.603 -9.946 1.00 87.50 406 ASP A N 1
ATOM 3255 C CA . ASP A 1 406 ? 3.502 -29.644 -9.327 1.00 87.50 406 ASP A CA 1
ATOM 3256 C C . ASP A 1 406 ? 2.851 -29.142 -8.037 1.00 87.50 406 ASP A C 1
ATOM 3258 O O . ASP A 1 406 ? 1.728 -29.520 -7.716 1.00 87.50 406 ASP A O 1
ATOM 3262 N N . GLN A 1 407 ? 3.533 -28.239 -7.328 1.00 87.12 407 GLN A N 1
ATOM 3263 C CA . GLN A 1 407 ? 3.074 -27.673 -6.058 1.00 87.12 407 GLN A CA 1
ATOM 3264 C C . GLN A 1 407 ? 2.435 -26.292 -6.212 1.00 87.12 407 GLN A C 1
ATOM 3266 O O . GLN A 1 407 ? 1.659 -25.886 -5.349 1.00 87.12 407 GLN A O 1
ATOM 3271 N N . ASN A 1 408 ? 2.754 -25.552 -7.276 1.00 86.12 408 ASN A N 1
ATOM 3272 C CA . ASN A 1 408 ? 2.316 -24.171 -7.456 1.00 86.12 408 ASN A CA 1
ATOM 3273 C C . ASN A 1 408 ? 1.591 -23.984 -8.788 1.00 86.12 408 ASN A C 1
ATOM 3275 O O . ASN A 1 408 ? 2.055 -24.426 -9.835 1.00 86.12 408 ASN A O 1
ATOM 3279 N N . LEU A 1 409 ? 0.468 -23.277 -8.736 1.00 84.25 409 LEU A N 1
ATOM 3280 C CA . LEU A 1 409 ? -0.263 -22.772 -9.889 1.00 84.25 409 LEU A CA 1
ATOM 3281 C C . LEU A 1 409 ? -0.060 -21.258 -9.940 1.00 84.25 409 LEU A C 1
ATOM 3283 O O . LEU A 1 409 ? -0.412 -20.567 -8.987 1.00 84.25 409 LEU A O 1
ATOM 3287 N N . VAL A 1 410 ? 0.519 -20.749 -11.026 1.00 85.69 410 VAL A N 1
ATOM 3288 C CA . VAL A 1 410 ? 0.765 -19.313 -11.209 1.00 85.69 410 VAL A CA 1
ATOM 3289 C C . VAL A 1 410 ? -0.328 -18.721 -12.095 1.00 85.69 410 VAL A C 1
ATOM 3291 O O . VAL A 1 410 ? -0.525 -19.182 -13.217 1.00 85.69 410 VAL A O 1
ATOM 3294 N N . LEU A 1 411 ? -1.014 -17.695 -11.596 1.00 80.50 411 LEU A N 1
ATOM 3295 C CA . LEU A 1 411 ? -2.026 -16.925 -12.311 1.00 80.50 411 LEU A CA 1
ATOM 3296 C C . LEU A 1 411 ? -1.520 -15.498 -12.526 1.00 80.50 411 LEU A C 1
ATOM 3298 O O . LEU A 1 411 ? -1.333 -14.757 -11.565 1.00 80.50 411 LEU A O 1
ATOM 3302 N N . ASN A 1 412 ? -1.339 -15.108 -13.785 1.00 81.62 412 ASN A N 1
ATOM 3303 C CA . ASN A 1 412 ? -0.917 -13.758 -14.148 1.00 81.62 412 ASN A CA 1
ATOM 3304 C C . ASN A 1 412 ? -2.139 -12.927 -14.547 1.00 81.62 412 ASN A C 1
ATOM 3306 O O . ASN A 1 412 ? -2.813 -13.252 -15.525 1.00 81.62 412 ASN A O 1
ATOM 3310 N N . ILE A 1 413 ? -2.400 -11.838 -13.828 1.00 72.94 413 ILE A N 1
ATOM 3311 C CA . ILE A 1 413 ? -3.501 -10.915 -14.105 1.00 72.94 413 ILE A CA 1
ATOM 3312 C C . ILE A 1 413 ? -2.921 -9.547 -14.454 1.00 72.94 413 ILE A C 1
ATOM 3314 O O . ILE A 1 413 ? -2.225 -8.926 -13.653 1.00 72.94 413 ILE A O 1
ATOM 3318 N N . ASN A 1 414 ? -3.240 -9.056 -15.650 1.00 76.88 414 ASN A N 1
ATOM 3319 C CA . ASN A 1 414 ? -2.844 -7.722 -16.082 1.00 76.88 414 ASN A CA 1
ATOM 3320 C C . ASN A 1 414 ? -3.998 -6.735 -15.891 1.00 76.88 414 ASN A C 1
ATOM 3322 O O . ASN A 1 414 ? -5.046 -6.872 -16.523 1.00 76.88 414 ASN A O 1
ATOM 3326 N N . PHE A 1 415 ? -3.808 -5.723 -15.048 1.00 69.94 415 PHE A N 1
ATOM 3327 C CA . PHE A 1 415 ? -4.773 -4.639 -14.890 1.00 69.94 415 PHE A CA 1
ATOM 3328 C C . PHE A 1 415 ? -4.541 -3.557 -15.943 1.00 69.94 415 PHE A C 1
ATOM 3330 O O . PHE A 1 415 ? -3.433 -3.047 -16.126 1.00 69.94 415 PHE A O 1
ATOM 3337 N N . SER A 1 416 ? -5.629 -3.176 -16.601 1.00 70.44 416 SER A N 1
ATOM 3338 C CA . SER A 1 416 ? -5.727 -2.039 -17.510 1.00 70.44 416 SER A CA 1
ATOM 3339 C C . SER A 1 416 ? -6.640 -0.970 -16.908 1.00 70.44 416 SER A C 1
ATOM 3341 O O . SER A 1 416 ? -7.343 -1.222 -15.931 1.00 70.44 416 SER A O 1
ATOM 3343 N N . SER A 1 417 ? -6.709 0.205 -17.535 1.00 63.72 417 SER A N 1
ATOM 3344 C CA . SER A 1 417 ? -7.654 1.262 -17.145 1.00 63.72 417 SER A CA 1
ATOM 3345 C C . SER A 1 417 ? -9.133 0.862 -17.254 1.00 63.72 417 SER A C 1
ATOM 3347 O O . SER A 1 417 ? -9.990 1.591 -16.764 1.00 63.72 417 SER A O 1
ATOM 3349 N N . ARG A 1 418 ? -9.445 -0.275 -17.891 1.00 65.31 418 ARG A N 1
ATOM 3350 C CA . ARG A 1 418 ? -10.808 -0.796 -18.069 1.00 65.31 418 ARG A CA 1
ATOM 3351 C C . ARG A 1 418 ? -11.095 -2.067 -17.267 1.00 65.31 418 ARG A C 1
ATOM 3353 O O . ARG A 1 418 ? -12.191 -2.598 -17.384 1.00 65.31 418 ARG A O 1
ATOM 3360 N N . THR A 1 419 ? -10.134 -2.574 -16.494 1.00 65.44 419 THR A N 1
ATOM 3361 C CA . THR A 1 419 ? -10.320 -3.808 -15.721 1.00 65.44 419 THR A CA 1
ATOM 3362 C C . THR A 1 419 ? -11.277 -3.561 -14.552 1.00 65.44 419 THR A C 1
ATOM 3364 O O . THR A 1 419 ? -10.982 -2.752 -13.674 1.00 65.44 419 THR A O 1
ATOM 3367 N N . SER A 1 420 ? -12.414 -4.257 -14.543 1.00 61.97 420 SER A N 1
ATOM 3368 C CA . SER A 1 420 ? -13.424 -4.193 -13.478 1.00 61.97 420 SER A CA 1
ATOM 3369 C C . SER A 1 420 ? -13.242 -5.309 -12.439 1.00 61.97 420 SER A C 1
ATOM 3371 O O . SER A 1 420 ? -12.552 -6.298 -12.693 1.00 61.97 420 SER A O 1
ATOM 3373 N N . SER A 1 421 ? -13.894 -5.191 -11.274 1.00 61.09 421 SER A N 1
ATOM 3374 C CA . SER A 1 421 ? -13.920 -6.256 -10.255 1.00 61.09 421 SER A CA 1
ATOM 3375 C C . SER A 1 421 ? -14.459 -7.576 -10.817 1.00 61.09 421 SER A C 1
ATOM 3377 O O . SER A 1 421 ? -13.909 -8.637 -10.527 1.00 61.09 421 SER A O 1
ATOM 3379 N N . MET A 1 422 ? -15.451 -7.508 -11.711 1.00 62.84 422 MET A N 1
ATOM 3380 C CA . MET A 1 422 ? -16.014 -8.679 -12.390 1.00 62.84 422 MET A CA 1
ATOM 3381 C C . MET A 1 422 ? -15.000 -9.385 -13.293 1.00 62.84 422 MET A C 1
ATOM 3383 O O . MET A 1 422 ? -14.998 -10.614 -13.371 1.00 62.84 422 MET A O 1
ATOM 3387 N N . ASP A 1 423 ? -14.123 -8.638 -13.967 1.00 66.75 423 ASP A N 1
ATOM 3388 C CA . ASP A 1 423 ? -13.082 -9.225 -14.821 1.00 66.75 423 ASP A CA 1
ATOM 3389 C C . ASP A 1 423 ? -12.038 -9.978 -13.989 1.00 66.75 423 ASP A C 1
ATOM 3391 O O . ASP A 1 423 ? -11.564 -11.048 -14.389 1.00 66.75 423 ASP A O 1
ATOM 3395 N N . VAL A 1 424 ? -11.711 -9.439 -12.810 1.00 65.62 424 VAL A N 1
ATOM 3396 C CA . VAL A 1 424 ? -10.812 -10.077 -11.842 1.00 65.62 424 VAL A CA 1
ATOM 3397 C C . VAL A 1 424 ? -11.459 -11.337 -11.273 1.00 65.62 424 VAL A C 1
ATOM 3399 O O . VAL A 1 424 ? -10.837 -12.399 -11.300 1.00 65.62 424 VAL A O 1
ATOM 3402 N N . GLN A 1 425 ? -12.717 -11.256 -10.834 1.00 66.31 425 GLN A N 1
ATOM 3403 C CA . GLN A 1 425 ? -13.456 -12.399 -10.299 1.00 66.31 425 GLN A CA 1
ATOM 3404 C C . GLN A 1 425 ? -13.556 -13.540 -11.317 1.00 66.31 425 GLN A C 1
ATOM 3406 O O . GLN A 1 425 ? -13.216 -14.674 -10.988 1.00 66.31 425 GLN A O 1
ATOM 3411 N N . ARG A 1 426 ? -13.933 -13.250 -12.570 1.00 71.69 426 ARG A N 1
ATOM 3412 C CA . ARG A 1 426 ? -13.991 -14.261 -13.642 1.00 71.69 426 ARG A CA 1
ATOM 3413 C C . ARG A 1 426 ? -12.632 -14.918 -13.890 1.00 71.69 426 ARG A C 1
ATOM 3415 O O . ARG A 1 426 ? -12.569 -16.126 -14.107 1.00 71.69 426 ARG A O 1
ATOM 3422 N N . ASN A 1 427 ? -11.541 -14.148 -13.827 1.00 69.69 427 ASN A N 1
ATOM 3423 C CA . ASN A 1 427 ? -10.187 -14.698 -13.929 1.00 69.69 427 ASN A CA 1
ATOM 3424 C C . ASN A 1 427 ? -9.890 -15.678 -12.793 1.00 69.69 427 ASN A C 1
ATOM 3426 O O . ASN A 1 427 ? -9.410 -16.781 -13.053 1.00 69.69 427 ASN A O 1
ATOM 3430 N N . PHE A 1 428 ? -10.217 -15.313 -11.552 1.00 67.19 428 PHE A N 1
ATOM 3431 C CA . PHE A 1 428 ? -10.070 -16.214 -10.414 1.00 67.19 428 PHE A CA 1
ATOM 3432 C C . PHE A 1 428 ? -10.909 -17.477 -10.587 1.00 67.19 428 PHE A C 1
ATOM 3434 O O . PHE A 1 428 ? -10.342 -18.564 -10.559 1.00 67.19 428 PHE A O 1
ATOM 3441 N N . GLU A 1 429 ? -12.213 -17.341 -10.836 1.00 72.94 429 GLU A N 1
ATOM 3442 C CA . GLU A 1 429 ? -13.160 -18.456 -10.991 1.00 72.94 429 GLU A CA 1
ATOM 3443 C C . GLU A 1 429 ? -12.764 -19.428 -12.108 1.00 72.94 429 GLU A C 1
ATOM 3445 O O . GLU A 1 429 ? -12.953 -20.631 -11.962 1.00 72.94 429 GLU A O 1
ATOM 3450 N N . SER A 1 430 ? -12.152 -18.943 -13.192 1.00 78.06 430 SER A N 1
ATOM 3451 C CA . SER A 1 430 ? -11.648 -19.809 -14.269 1.00 78.06 430 SER A CA 1
ATOM 3452 C C . SER A 1 430 ? -10.417 -20.650 -13.890 1.00 78.06 430 SER A C 1
ATOM 3454 O O . SER A 1 430 ? -10.113 -21.622 -14.578 1.00 78.06 430 SER A O 1
ATOM 3456 N N . ASN A 1 431 ? -9.714 -20.301 -12.805 1.00 72.81 431 ASN A N 1
ATOM 3457 C CA . ASN A 1 431 ? -8.462 -20.937 -12.373 1.00 72.81 431 ASN A CA 1
ATOM 3458 C C . ASN A 1 431 ? -8.562 -21.648 -11.011 1.00 72.81 431 ASN A C 1
ATOM 3460 O O . ASN A 1 431 ? -7.586 -22.250 -10.554 1.00 72.81 431 ASN A O 1
ATOM 3464 N N . VAL A 1 432 ? -9.715 -21.574 -10.345 1.00 75.94 432 VAL A N 1
ATOM 3465 C CA . VAL A 1 432 ? -9.963 -22.203 -9.043 1.00 75.94 432 VAL A CA 1
ATOM 3466 C C . VAL A 1 432 ? -11.153 -23.149 -9.125 1.00 75.94 432 VAL A C 1
ATOM 3468 O O . VAL A 1 432 ? -12.126 -22.912 -9.831 1.00 75.94 432 VAL A O 1
ATOM 3471 N N . GLU A 1 433 ? -11.096 -24.224 -8.353 1.00 78.00 433 GLU A N 1
ATOM 3472 C CA . GLU A 1 433 ? -12.175 -25.191 -8.243 1.00 78.00 433 GLU A CA 1
ATOM 3473 C C . GLU A 1 433 ? -13.116 -24.806 -7.103 1.00 78.00 433 GLU A C 1
ATOM 3475 O O . GLU A 1 433 ? -12.697 -24.444 -5.994 1.00 78.00 433 GLU A O 1
ATOM 3480 N N . LYS A 1 434 ? -14.416 -24.929 -7.364 1.00 74.44 434 LYS A N 1
ATOM 3481 C CA . LYS A 1 434 ? -15.445 -24.780 -6.342 1.00 74.44 434 LYS A CA 1
ATOM 3482 C C . LYS A 1 434 ? -15.522 -26.061 -5.511 1.00 74.44 434 LYS A C 1
ATOM 3484 O O . LYS A 1 434 ? -15.911 -27.106 -6.020 1.00 74.44 434 LYS A O 1
ATOM 3489 N N . ARG A 1 435 ? -15.170 -25.982 -4.225 1.00 70.50 435 ARG A N 1
ATOM 3490 C CA . ARG A 1 435 ? -15.180 -27.130 -3.294 1.00 70.50 435 ARG A CA 1
ATOM 3491 C C . ARG A 1 435 ? -16.507 -27.267 -2.550 1.00 70.50 435 ARG A C 1
ATOM 3493 O O . ARG A 1 435 ? -17.018 -28.366 -2.383 1.00 70.50 435 ARG A O 1
ATOM 3500 N N . ALA A 1 436 ? -17.058 -26.143 -2.097 1.00 70.19 436 ALA A N 1
ATOM 3501 C CA . ALA A 1 436 ? -18.326 -26.056 -1.370 1.00 70.19 436 ALA A CA 1
ATOM 3502 C C . ALA A 1 436 ? -19.121 -24.828 -1.844 1.00 70.19 436 ALA A C 1
ATOM 3504 O O . ALA A 1 436 ? -18.649 -24.088 -2.708 1.00 70.19 436 ALA A O 1
ATOM 3505 N N . LYS A 1 437 ? -20.324 -24.602 -1.287 1.00 52.72 437 LYS A N 1
ATOM 3506 C CA . LYS A 1 437 ? -21.264 -23.550 -1.729 1.00 52.72 437 LYS A CA 1
ATOM 3507 C C . LYS A 1 437 ? -20.587 -22.185 -1.946 1.00 52.72 437 LYS A C 1
ATOM 3509 O O . LYS A 1 437 ? -20.823 -21.593 -2.999 1.00 52.72 437 LYS A O 1
ATOM 3514 N N . ASP A 1 438 ? -19.672 -21.807 -1.045 1.00 57.72 438 ASP A N 1
ATOM 3515 C CA . ASP A 1 438 ? -18.967 -20.514 -1.038 1.00 57.72 438 ASP A CA 1
ATOM 3516 C C . ASP A 1 438 ? -17.435 -20.648 -0.870 1.00 57.72 438 ASP A C 1
ATOM 3518 O O . ASP A 1 438 ? -16.762 -19.718 -0.433 1.00 57.72 438 ASP A O 1
ATOM 3522 N N . THR A 1 439 ? -16.852 -21.817 -1.163 1.00 56.22 439 THR A N 1
ATOM 3523 C CA . THR A 1 439 ? -15.405 -22.047 -0.978 1.00 56.22 439 THR A CA 1
ATOM 3524 C C . THR A 1 439 ? -14.739 -22.413 -2.291 1.00 56.22 439 THR A C 1
ATOM 3526 O O . THR A 1 439 ? -15.032 -23.461 -2.873 1.00 56.22 439 THR A O 1
ATOM 3529 N N . TYR A 1 440 ? -13.796 -21.571 -2.701 1.00 66.56 440 TYR A N 1
ATOM 3530 C CA . TYR A 1 440 ? -12.964 -21.755 -3.882 1.00 66.56 440 TYR A CA 1
ATOM 3531 C C . TYR A 1 440 ? -11.522 -22.033 -3.471 1.00 66.56 440 TYR A C 1
ATOM 3533 O O . TYR A 1 440 ? -11.035 -21.512 -2.465 1.00 66.56 440 TYR A O 1
ATOM 3541 N N . GLY A 1 441 ? -10.826 -22.856 -4.243 1.00 71.12 441 GLY A N 1
ATOM 3542 C CA . GLY A 1 441 ? -9.408 -23.092 -4.024 1.00 71.12 441 GLY A CA 1
ATOM 3543 C C . GLY A 1 441 ? -8.719 -23.632 -5.267 1.00 71.12 441 GLY A C 1
ATOM 3544 O O . GLY A 1 441 ? -9.387 -24.117 -6.174 1.00 71.12 441 GLY A O 1
ATOM 3545 N N . PRO A 1 442 ? -7.382 -23.577 -5.321 1.00 79.56 442 PRO A N 1
ATOM 3546 C CA . PRO A 1 442 ? -6.634 -24.251 -6.374 1.00 79.56 442 PRO A CA 1
ATOM 3547 C C . PRO A 1 442 ? -6.932 -25.761 -6.398 1.00 79.56 442 PRO A C 1
ATOM 3549 O O . PRO A 1 442 ? -7.422 -26.305 -5.389 1.00 79.56 442 PRO A O 1
ATOM 3552 N N . PRO A 1 443 ? -6.565 -26.439 -7.501 1.00 80.94 443 PRO A N 1
ATOM 3553 C CA . PRO A 1 443 ? -6.608 -27.892 -7.589 1.00 80.94 443 PRO A CA 1
ATOM 3554 C C . PRO A 1 443 ? -5.984 -28.563 -6.352 1.00 80.94 443 PRO A C 1
ATOM 3556 O O . PRO A 1 443 ? -5.027 -28.020 -5.779 1.00 80.94 443 PRO A O 1
ATOM 3559 N N . PRO A 1 444 ? -6.504 -29.720 -5.903 1.00 81.06 444 PRO A N 1
ATOM 3560 C CA . PRO A 1 444 ? -6.008 -30.411 -4.718 1.00 81.06 444 PRO A CA 1
ATOM 3561 C C . PRO A 1 444 ? -4.486 -30.594 -4.751 1.00 81.06 444 PRO A C 1
ATOM 3563 O O . PRO A 1 444 ? -3.917 -31.010 -5.754 1.00 81.06 444 PRO A O 1
ATOM 3566 N N . GLY A 1 445 ? -3.818 -30.257 -3.646 1.00 79.50 445 GLY A N 1
ATOM 3567 C CA . GLY A 1 445 ? -2.359 -30.349 -3.529 1.00 79.50 445 GLY A CA 1
ATOM 3568 C C . GLY A 1 445 ? -1.570 -29.179 -4.131 1.00 79.50 445 GLY A C 1
ATOM 3569 O O . GLY A 1 445 ? -0.372 -29.087 -3.868 1.00 79.50 445 GLY A O 1
ATOM 3570 N N . LYS A 1 446 ? -2.212 -28.252 -4.859 1.00 82.69 446 LYS A N 1
ATOM 3571 C CA . LYS A 1 446 ? -1.553 -27.059 -5.416 1.00 82.69 446 LYS A CA 1
ATOM 3572 C C . LYS A 1 446 ? -1.795 -25.802 -4.582 1.00 82.69 446 LYS A C 1
ATOM 3574 O O . LYS A 1 446 ? -2.832 -25.634 -3.943 1.00 82.69 446 LYS A O 1
ATOM 3579 N N . LYS A 1 447 ? -0.836 -24.878 -4.627 1.00 80.50 447 LYS A N 1
ATOM 3580 C CA . LYS A 1 447 ? -0.904 -23.522 -4.070 1.00 80.50 447 LYS A CA 1
ATOM 3581 C C . LYS A 1 447 ? -1.079 -22.521 -5.210 1.00 80.50 447 LYS A C 1
ATOM 3583 O O . LYS A 1 447 ? -0.278 -22.511 -6.137 1.00 80.50 447 LYS A O 1
ATOM 3588 N N . LEU A 1 448 ? -2.102 -21.671 -5.140 1.00 79.00 448 LEU A N 1
ATOM 3589 C CA . LEU A 1 448 ? -2.281 -20.583 -6.103 1.00 79.00 448 LEU A CA 1
ATOM 3590 C C . LEU A 1 448 ? -1.346 -19.419 -5.754 1.00 79.00 448 LEU A C 1
ATOM 3592 O O . LEU A 1 448 ? -1.323 -18.961 -4.609 1.00 79.00 448 LEU A O 1
ATOM 3596 N N . ILE A 1 449 ? -0.603 -18.935 -6.741 1.00 80.12 449 ILE A N 1
ATOM 3597 C CA . ILE A 1 449 ? 0.209 -17.722 -6.679 1.00 80.12 449 ILE A CA 1
ATOM 3598 C C . ILE A 1 449 ? -0.330 -16.781 -7.741 1.00 80.12 449 ILE A C 1
ATOM 3600 O O . ILE A 1 449 ? -0.403 -17.149 -8.908 1.00 80.12 449 ILE A O 1
ATOM 3604 N N . VAL A 1 450 ? -0.710 -15.577 -7.334 1.00 73.38 450 VAL A N 1
ATOM 3605 C CA . VAL A 1 450 ? -1.277 -14.580 -8.238 1.00 73.38 450 VAL A CA 1
ATOM 3606 C C . VAL A 1 450 ? -0.252 -13.474 -8.432 1.00 73.38 450 VAL A C 1
ATOM 3608 O O . VAL A 1 450 ? 0.144 -12.834 -7.458 1.00 73.38 450 VAL A O 1
ATOM 3611 N N . ASP A 1 451 ? 0.173 -13.260 -9.672 1.00 78.00 451 ASP A N 1
ATOM 3612 C CA . ASP A 1 451 ? 0.947 -12.089 -10.074 1.00 78.00 451 ASP A CA 1
ATOM 3613 C C . ASP A 1 451 ? -0.008 -11.061 -10.679 1.00 78.00 451 ASP A C 1
ATOM 3615 O O . ASP A 1 451 ? -0.664 -11.324 -11.688 1.00 78.00 451 ASP A O 1
ATOM 3619 N N . ILE A 1 452 ? -0.112 -9.897 -10.041 1.00 67.94 452 ILE A N 1
ATOM 3620 C CA . ILE A 1 452 ? -0.959 -8.801 -10.507 1.00 67.94 452 ILE A CA 1
ATOM 3621 C C . ILE A 1 452 ? -0.050 -7.702 -11.047 1.00 67.94 452 ILE A C 1
ATOM 3623 O O . ILE A 1 452 ? 0.592 -6.968 -10.294 1.00 67.94 452 ILE A O 1
ATOM 3627 N N . CYS A 1 453 ? -0.035 -7.554 -12.368 1.00 68.38 453 CYS A N 1
ATOM 3628 C CA . CYS A 1 453 ? 0.702 -6.510 -13.063 1.00 68.38 453 CYS A CA 1
ATOM 3629 C C . CYS A 1 453 ? -0.270 -5.409 -13.500 1.00 68.38 453 CYS A C 1
ATOM 3631 O O . CYS A 1 453 ? -1.095 -5.612 -14.382 1.00 68.38 453 CYS A O 1
ATOM 3633 N N . GLY A 1 454 ? -0.193 -4.220 -12.904 1.00 60.53 454 GLY A N 1
ATOM 3634 C CA . GLY A 1 454 ? -1.126 -3.133 -13.204 1.00 60.53 454 GLY A CA 1
ATOM 3635 C C . GLY A 1 454 ? -0.450 -1.780 -13.316 1.00 60.53 454 GLY A C 1
ATOM 3636 O O . GLY A 1 454 ? 0.301 -1.374 -12.431 1.00 60.53 454 GLY A O 1
ATOM 3637 N N . THR A 1 455 ? -0.735 -1.050 -14.391 1.00 50.72 455 THR A N 1
ATOM 3638 C CA . THR A 1 455 ? -0.337 0.353 -14.502 1.00 50.72 455 THR A CA 1
ATOM 3639 C C . THR A 1 455 ? -1.382 1.254 -13.846 1.00 50.72 455 THR A C 1
ATOM 3641 O O . THR A 1 455 ? -2.445 1.471 -14.423 1.00 50.72 455 THR A O 1
ATOM 3644 N N . GLN A 1 456 ? -1.066 1.884 -12.710 1.00 46.12 456 GLN A N 1
ATOM 3645 C CA . GLN A 1 456 ? -1.705 3.156 -12.341 1.00 46.12 456 GLN A CA 1
ATOM 3646 C C . GLN A 1 456 ? -1.153 4.261 -13.258 1.00 46.12 456 GLN A C 1
ATOM 3648 O O . GLN A 1 456 ? -0.333 5.081 -12.847 1.00 46.12 456 GLN A O 1
ATOM 3653 N N . GLN A 1 457 ? -1.552 4.249 -14.532 1.00 42.12 457 GLN A N 1
ATOM 3654 C CA . GLN A 1 457 ? -1.100 5.207 -15.552 1.00 42.12 457 GLN A CA 1
ATOM 3655 C C . GLN A 1 457 ? -1.223 6.685 -15.111 1.00 42.12 457 GLN A C 1
ATOM 3657 O O . GLN A 1 457 ? -0.272 7.428 -15.353 1.00 42.12 457 GLN A O 1
ATOM 3662 N N . PRO A 1 458 ? -2.288 7.128 -14.404 1.00 29.91 458 PRO A N 1
ATOM 3663 C CA . PRO A 1 458 ? -2.419 8.541 -14.030 1.00 29.91 458 PRO A CA 1
ATOM 3664 C C . PRO A 1 458 ? -1.527 8.966 -12.848 1.00 29.91 458 PRO A C 1
ATOM 3666 O O . PRO A 1 458 ? -0.982 10.066 -12.850 1.00 29.91 458 PRO A O 1
ATOM 3669 N N . ILE A 1 459 ? -1.322 8.093 -11.852 1.00 34.78 459 ILE A N 1
ATOM 3670 C CA . ILE A 1 459 ? -0.532 8.400 -10.639 1.00 34.78 459 ILE A CA 1
ATOM 3671 C C . ILE A 1 459 ? 0.973 8.238 -10.911 1.00 34.78 459 ILE A C 1
ATOM 3673 O O . ILE A 1 459 ? 1.786 9.002 -10.392 1.00 34.78 459 ILE A O 1
ATOM 3677 N N . ALA A 1 460 ? 1.354 7.308 -11.794 1.00 37.00 460 ALA A N 1
ATOM 3678 C CA . ALA A 1 460 ? 2.726 7.179 -12.279 1.00 37.00 460 ALA A CA 1
ATOM 3679 C C . ALA A 1 460 ? 3.164 8.400 -13.107 1.00 37.00 460 ALA A C 1
ATOM 3681 O O . ALA A 1 460 ? 4.304 8.831 -12.971 1.00 37.00 460 ALA A O 1
ATOM 3682 N N . LEU A 1 461 ? 2.259 8.993 -13.898 1.00 37.34 461 LEU A N 1
ATOM 3683 C CA . LEU A 1 461 ? 2.513 10.222 -14.661 1.00 37.34 461 LEU A CA 1
ATOM 3684 C C . LEU A 1 461 ? 2.727 11.438 -13.741 1.00 37.34 461 LEU A C 1
ATOM 3686 O O . LEU A 1 461 ? 3.654 12.215 -13.951 1.00 37.34 461 LEU A O 1
ATOM 3690 N N . LEU A 1 462 ? 1.922 11.565 -12.680 1.00 30.08 462 LEU A N 1
ATOM 3691 C CA . LEU A 1 462 ? 2.019 12.662 -11.706 1.00 30.08 462 LEU A CA 1
ATOM 3692 C C . LEU A 1 462 ? 3.234 12.560 -10.777 1.00 30.08 462 LEU A C 1
ATOM 3694 O O . LEU A 1 462 ? 3.731 13.575 -10.294 1.00 30.08 462 LEU A O 1
ATOM 3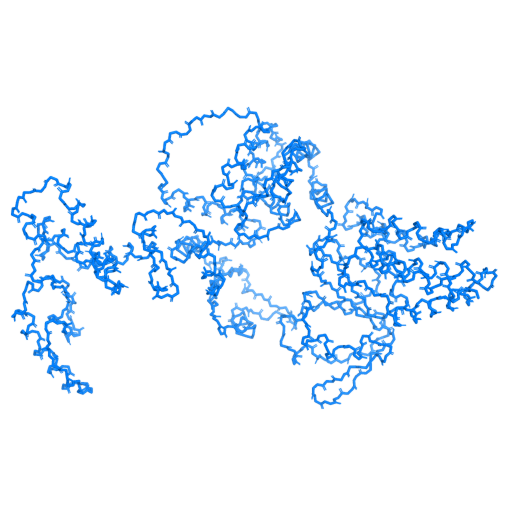698 N N . LYS A 1 463 ? 3.746 11.350 -10.550 1.00 31.14 463 LYS A N 1
ATOM 3699 C CA . LYS A 1 463 ? 4.931 11.126 -9.718 1.00 31.14 463 LYS A CA 1
ATOM 3700 C C . LYS A 1 463 ? 6.247 11.194 -10.501 1.00 31.14 463 LYS A C 1
ATOM 3702 O O . LYS A 1 463 ? 7.243 11.659 -9.954 1.00 31.14 463 LYS A O 1
ATOM 3707 N N . LEU A 1 464 ? 6.225 10.826 -11.787 1.00 36.34 464 LEU A N 1
ATOM 3708 C CA . LEU A 1 464 ? 7.328 11.047 -12.734 1.00 36.34 464 LEU A CA 1
ATOM 3709 C C . LEU A 1 464 ? 7.633 12.548 -12.907 1.00 36.34 464 LEU A C 1
ATOM 3711 O O . LEU A 1 464 ? 8.781 12.924 -13.103 1.00 36.34 464 LEU A O 1
ATOM 3715 N N . LEU A 1 465 ? 6.615 13.409 -12.764 1.00 33.75 465 LEU A N 1
ATOM 3716 C CA . LEU A 1 465 ? 6.750 14.871 -12.794 1.00 33.75 465 LEU A CA 1
ATOM 3717 C C . LEU A 1 465 ? 7.502 15.461 -11.584 1.00 33.75 465 LEU A C 1
ATOM 3719 O O . LEU A 1 465 ? 7.886 16.627 -11.630 1.00 33.75 465 LEU A O 1
ATOM 3723 N N . LEU A 1 466 ? 7.699 14.700 -10.499 1.00 35.56 466 LEU A N 1
ATOM 3724 C CA . LEU A 1 466 ? 8.159 15.244 -9.213 1.00 35.56 466 LEU A CA 1
ATOM 3725 C C . LEU A 1 466 ? 9.426 14.595 -8.648 1.00 35.56 466 LEU A C 1
ATOM 3727 O O . LEU A 1 466 ? 9.956 15.092 -7.651 1.00 35.56 466 LEU A O 1
ATOM 3731 N N . GLU A 1 467 ? 9.928 13.503 -9.227 1.00 33.88 467 GLU A N 1
ATOM 3732 C CA . GLU A 1 467 ? 11.061 12.777 -8.651 1.00 33.88 467 GLU A CA 1
ATOM 3733 C C . GLU A 1 467 ? 12.072 12.306 -9.701 1.00 33.88 467 GLU A C 1
ATOM 3735 O O . GLU A 1 467 ? 11.819 11.369 -10.445 1.00 33.88 467 GLU A O 1
ATOM 3740 N N . LYS A 1 468 ? 13.266 12.906 -9.591 1.00 34.38 468 LYS A N 1
ATOM 3741 C CA . LYS A 1 468 ? 14.604 12.419 -9.971 1.00 34.38 468 LYS A CA 1
ATOM 3742 C C . LYS A 1 468 ? 15.209 12.936 -11.276 1.00 34.38 468 LYS A C 1
ATOM 3744 O O . LYS A 1 468 ? 14.879 12.530 -12.381 1.00 34.38 468 LYS A O 1
ATOM 3749 N N . GLY A 1 469 ? 16.243 13.756 -11.081 1.00 38.44 469 GLY A N 1
ATOM 3750 C CA . GLY A 1 469 ? 17.335 13.909 -12.028 1.00 38.44 469 GLY A CA 1
ATOM 3751 C C . GLY A 1 469 ? 18.313 12.734 -11.934 1.00 38.44 469 GLY A C 1
ATOM 3752 O O . GLY A 1 469 ? 18.690 12.320 -10.841 1.00 38.44 469 GLY A O 1
ATOM 3753 N N . GLY A 1 470 ? 18.753 12.245 -13.095 1.00 27.75 470 GLY A N 1
ATOM 3754 C CA . GLY A 1 470 ? 19.860 11.300 -13.227 1.00 27.75 470 GLY A CA 1
ATOM 3755 C C . GLY A 1 470 ? 19.916 10.621 -14.601 1.00 27.75 470 GLY A C 1
ATOM 3756 O O . GLY A 1 470 ? 18.924 10.070 -15.054 1.00 27.75 470 GLY A O 1
ATOM 3757 N N . ILE A 1 471 ? 21.111 10.621 -15.210 1.00 33.09 471 ILE A N 1
ATOM 3758 C CA . ILE A 1 471 ? 21.500 10.261 -16.595 1.00 33.09 471 ILE A CA 1
ATOM 3759 C C . ILE A 1 471 ? 21.286 11.421 -17.574 1.00 33.09 471 ILE A C 1
ATOM 3761 O O . ILE A 1 471 ? 20.175 11.893 -17.773 1.00 33.09 471 ILE A O 1
ATOM 3765 N N . SER A 1 472 ? 22.375 11.891 -18.190 1.00 46.28 472 SER A N 1
ATOM 3766 C CA . SER A 1 472 ? 22.437 13.171 -18.911 1.00 46.28 472 SER A CA 1
ATOM 3767 C C . SER A 1 472 ? 21.357 13.360 -19.985 1.00 46.28 472 SER A C 1
ATOM 3769 O O . SER A 1 472 ? 20.949 14.482 -20.202 1.00 46.28 472 SER A O 1
ATOM 3771 N N . ILE A 1 473 ? 20.832 12.332 -20.658 1.00 55.06 473 ILE A N 1
ATOM 3772 C CA . ILE A 1 473 ? 19.704 12.533 -21.596 1.00 55.06 473 ILE A CA 1
ATOM 3773 C C . ILE A 1 473 ? 18.358 12.592 -20.856 1.00 55.06 473 ILE A C 1
ATOM 3775 O O . ILE A 1 473 ? 17.547 13.456 -21.151 1.00 55.06 473 ILE A O 1
ATOM 3779 N N . VAL A 1 474 ? 18.149 11.744 -19.846 1.00 56.53 474 VAL A N 1
ATOM 3780 C CA . VAL A 1 474 ? 16.914 11.699 -19.037 1.00 56.53 474 VAL A CA 1
ATOM 3781 C C . VAL A 1 474 ? 16.728 12.981 -18.217 1.00 56.53 474 VAL A C 1
ATOM 3783 O O . VAL A 1 474 ? 15.614 13.470 -18.069 1.00 56.53 474 VAL A O 1
ATOM 3786 N N . LYS A 1 475 ? 17.830 13.549 -17.711 1.00 59.44 475 LYS A N 1
ATOM 3787 C CA . LYS A 1 475 ? 17.836 14.822 -16.980 1.00 59.44 475 LYS A CA 1
ATOM 3788 C C . LYS A 1 475 ? 17.590 16.015 -17.900 1.00 59.44 475 LYS A C 1
ATOM 3790 O O . LYS A 1 475 ? 16.880 16.937 -17.513 1.00 59.44 475 LYS A O 1
ATOM 3795 N N . ASP A 1 476 ? 18.205 16.001 -19.080 1.00 66.12 476 ASP A N 1
ATOM 3796 C CA . ASP A 1 476 ? 18.176 17.152 -19.980 1.00 66.12 476 ASP A CA 1
ATOM 3797 C C . ASP A 1 476 ? 16.900 17.170 -20.845 1.00 66.12 476 ASP A C 1
ATOM 3799 O O . ASP A 1 476 ? 16.524 18.228 -21.340 1.00 66.12 476 ASP A O 1
ATOM 3803 N N . LEU A 1 477 ? 16.208 16.028 -20.984 1.00 74.31 477 LEU A N 1
ATOM 3804 C CA . LEU A 1 477 ? 14.963 15.866 -21.743 1.00 74.31 477 LEU A CA 1
ATOM 3805 C C . LEU A 1 477 ? 13.844 15.235 -20.885 1.00 74.31 477 LEU A C 1
ATOM 3807 O O . LEU A 1 477 ? 13.411 14.113 -21.169 1.00 74.31 477 LEU A O 1
ATOM 3811 N N . PRO A 1 478 ? 13.365 15.921 -19.828 1.00 66.50 478 PRO A N 1
ATOM 3812 C CA . PRO A 1 478 ? 12.285 15.405 -18.999 1.00 66.50 478 PRO A CA 1
ATOM 3813 C C . PRO A 1 478 ? 10.947 15.416 -19.760 1.00 66.50 478 PRO A C 1
ATOM 3815 O O . PRO A 1 478 ? 10.713 16.292 -20.601 1.00 66.50 478 PRO A O 1
ATOM 3818 N N . PRO A 1 479 ? 10.022 14.498 -19.441 1.00 69.25 479 PRO A N 1
ATOM 3819 C CA . PRO A 1 479 ? 8.683 14.526 -20.005 1.00 69.25 479 PRO A CA 1
ATOM 3820 C C . PRO A 1 479 ? 7.929 15.762 -19.501 1.00 69.25 479 PRO A C 1
ATOM 3822 O O . PRO A 1 479 ? 7.718 15.944 -18.303 1.00 69.25 479 PRO A O 1
ATOM 3825 N N . THR A 1 480 ? 7.492 16.609 -20.427 1.00 70.25 480 THR A N 1
ATOM 3826 C CA . THR A 1 480 ? 6.613 17.756 -20.155 1.00 70.25 480 THR A CA 1
ATOM 3827 C C . THR A 1 480 ? 5.222 17.491 -20.737 1.00 70.25 480 THR A C 1
ATOM 3829 O O . THR A 1 480 ? 5.076 16.592 -21.564 1.00 70.25 480 THR A O 1
ATOM 3832 N N . PRO A 1 481 ? 4.178 18.264 -20.389 1.00 69.44 481 PRO A N 1
ATOM 3833 C CA . PRO A 1 481 ? 2.870 18.127 -21.036 1.00 69.44 481 PRO A CA 1
ATOM 3834 C C . PRO A 1 481 ? 2.919 18.202 -22.575 1.00 69.44 481 PRO A C 1
ATOM 3836 O O . PRO A 1 481 ? 2.161 17.505 -23.241 1.00 69.44 481 PRO A O 1
ATOM 3839 N N . SER A 1 482 ? 3.840 18.987 -23.147 1.00 74.44 482 SER A N 1
ATOM 3840 C CA . SER A 1 482 ? 4.076 19.062 -24.597 1.00 74.44 482 SER A CA 1
ATOM 3841 C C . SER A 1 482 ? 4.971 17.941 -25.147 1.00 74.44 482 SER A C 1
ATOM 3843 O O . SER A 1 482 ? 4.917 17.650 -26.338 1.00 74.44 482 SER A O 1
ATOM 3845 N N . LYS A 1 483 ? 5.763 17.283 -24.291 1.00 80.38 483 LYS A N 1
ATOM 3846 C CA . LYS A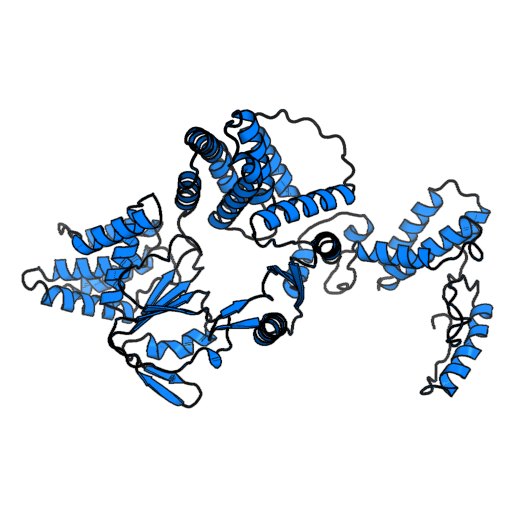 1 483 ? 6.734 16.224 -24.625 1.00 80.38 483 LYS A CA 1
ATOM 3847 C C . LYS A 1 483 ? 6.493 14.956 -23.801 1.00 80.38 483 LYS A C 1
ATOM 3849 O O . LYS A 1 483 ? 7.423 14.307 -23.331 1.00 80.38 483 LYS A O 1
ATOM 3854 N N . PHE A 1 484 ? 5.232 14.584 -23.593 1.00 72.94 484 PHE A N 1
ATOM 3855 C CA . PHE A 1 484 ? 4.858 13.493 -22.678 1.00 72.94 484 PHE A CA 1
ATOM 3856 C C . PHE A 1 484 ? 5.409 12.118 -23.101 1.00 72.94 484 PHE A C 1
ATOM 3858 O O . PHE A 1 484 ? 5.479 11.200 -22.290 1.00 72.94 484 PHE A O 1
ATOM 3865 N N . HIS A 1 485 ? 5.798 11.966 -24.370 1.00 77.00 485 HIS A N 1
ATOM 3866 C CA . HIS A 1 485 ? 6.390 10.758 -24.946 1.00 77.00 485 HIS A CA 1
ATOM 3867 C C . HIS A 1 485 ? 7.915 10.661 -24.737 1.00 77.00 485 HIS A C 1
ATOM 3869 O O . HIS A 1 485 ? 8.504 9.631 -25.075 1.00 77.00 485 HIS A O 1
ATOM 3875 N N . TYR A 1 486 ? 8.556 11.672 -24.134 1.00 80.25 486 TYR A N 1
ATOM 3876 C CA . TYR A 1 486 ? 9.979 11.673 -23.761 1.00 80.25 486 TYR A CA 1
ATOM 3877 C C . TYR A 1 486 ? 10.217 10.835 -22.493 1.00 80.25 486 TYR A C 1
ATOM 3879 O O . TYR A 1 486 ? 10.717 11.297 -21.470 1.00 80.25 486 TYR A O 1
ATOM 3887 N N . ILE A 1 487 ? 9.794 9.574 -22.538 1.00 70.69 487 ILE A N 1
ATOM 3888 C CA . ILE A 1 487 ? 9.957 8.620 -21.445 1.00 70.69 487 ILE A CA 1
ATOM 3889 C C . ILE A 1 487 ? 11.113 7.705 -21.814 1.00 70.69 487 ILE A C 1
ATOM 3891 O O . ILE A 1 487 ? 10.969 6.846 -22.686 1.00 70.69 487 ILE A O 1
ATOM 3895 N N . PHE A 1 488 ? 12.238 7.878 -21.128 1.00 68.94 488 PHE A N 1
ATOM 3896 C CA . PHE A 1 488 ? 13.442 7.082 -21.328 1.00 68.94 488 PHE A CA 1
ATOM 3897 C C . PHE A 1 488 ? 13.643 6.127 -20.150 1.00 68.94 488 PHE A C 1
ATOM 3899 O O . PHE A 1 488 ? 13.737 6.559 -19.005 1.00 68.94 488 PHE A O 1
ATOM 3906 N N . ASN A 1 489 ? 13.691 4.821 -20.408 1.00 61.72 489 ASN A N 1
ATOM 3907 C CA . ASN A 1 489 ? 13.874 3.798 -19.376 1.00 61.72 489 ASN A CA 1
ATOM 3908 C C . ASN A 1 489 ? 14.710 2.609 -19.883 1.00 61.72 489 ASN A C 1
ATOM 3910 O O . ASN A 1 489 ? 15.180 2.566 -21.018 1.00 61.72 489 ASN A O 1
ATOM 3914 N N . LEU A 1 490 ? 14.901 1.601 -19.032 1.00 52.72 490 LEU A N 1
ATOM 3915 C CA . LEU A 1 490 ? 15.692 0.405 -19.350 1.00 52.72 490 LEU A CA 1
ATOM 3916 C C . LEU A 1 490 ? 15.207 -0.383 -20.579 1.00 52.72 490 LEU A C 1
ATOM 3918 O O . LEU A 1 490 ? 16.006 -1.073 -21.214 1.00 52.72 490 LEU A O 1
ATOM 3922 N N . ARG A 1 491 ? 13.928 -0.268 -20.952 1.00 61.34 491 ARG A N 1
ATOM 3923 C CA . ARG A 1 491 ? 13.386 -0.867 -22.178 1.00 61.34 491 ARG A CA 1
ATOM 3924 C C . ARG A 1 491 ? 14.022 -0.272 -23.428 1.00 61.34 491 ARG A C 1
ATOM 3926 O O . ARG A 1 491 ? 14.124 -0.971 -24.428 1.00 61.34 491 ARG A O 1
ATOM 3933 N N . ASP A 1 492 ? 14.459 0.979 -23.378 1.00 70.50 492 ASP A N 1
ATOM 3934 C CA . ASP A 1 492 ? 15.087 1.638 -24.520 1.00 70.50 492 ASP A CA 1
ATOM 3935 C C . ASP A 1 492 ? 16.465 1.053 -24.795 1.00 70.50 492 ASP A C 1
ATOM 3937 O O . ASP A 1 492 ? 16.759 0.700 -25.932 1.00 70.50 492 ASP A O 1
ATOM 3941 N N . LEU A 1 493 ? 17.245 0.793 -23.742 1.00 63.34 493 LEU A N 1
ATOM 3942 C CA . LEU A 1 493 ? 18.473 0.011 -23.871 1.00 63.34 493 LEU A CA 1
ATOM 3943 C C . LEU A 1 493 ? 18.176 -1.391 -24.412 1.00 63.34 493 LEU A C 1
ATOM 3945 O O . LEU A 1 493 ? 18.823 -1.820 -25.359 1.00 63.34 493 LEU A O 1
ATOM 3949 N N . SER A 1 494 ? 17.163 -2.085 -23.883 1.00 65.69 494 SER A N 1
ATOM 3950 C CA . SER A 1 494 ? 16.778 -3.405 -24.406 1.00 65.69 494 SER A CA 1
ATOM 3951 C C . SER A 1 494 ? 16.400 -3.367 -25.891 1.00 65.69 494 SER A C 1
ATOM 3953 O O . SER A 1 494 ? 16.752 -4.292 -26.612 1.00 65.69 494 SER A O 1
ATOM 3955 N N . ARG A 1 495 ? 15.720 -2.318 -26.366 1.00 74.81 495 ARG A N 1
ATOM 3956 C CA . ARG A 1 495 ? 15.374 -2.146 -27.787 1.00 74.81 495 ARG A CA 1
ATOM 3957 C C . ARG A 1 495 ? 16.606 -1.914 -28.654 1.00 74.81 495 ARG A C 1
ATOM 3959 O O . ARG A 1 495 ? 16.694 -2.539 -29.704 1.00 74.81 495 ARG A O 1
ATOM 3966 N N . ILE A 1 496 ? 17.550 -1.089 -28.191 1.00 75.06 496 ILE A N 1
ATOM 3967 C CA . ILE A 1 496 ? 18.835 -0.877 -28.872 1.00 75.06 496 ILE A CA 1
ATOM 3968 C C . ILE A 1 496 ? 19.566 -2.218 -29.005 1.00 75.06 496 ILE A C 1
ATOM 3970 O O . ILE A 1 496 ? 19.912 -2.620 -30.110 1.00 75.06 496 ILE A O 1
ATOM 3974 N N . TYR A 1 497 ? 19.723 -2.960 -27.903 1.00 72.38 497 TYR A N 1
ATOM 3975 C CA . TYR A 1 497 ? 20.375 -4.274 -27.921 1.00 72.38 497 TYR A CA 1
ATOM 3976 C C . TYR A 1 497 ? 19.637 -5.300 -28.788 1.00 72.38 497 TYR A C 1
ATOM 3978 O O . TYR A 1 497 ? 20.289 -6.056 -29.498 1.00 72.38 497 TYR A O 1
ATOM 3986 N N . ASN A 1 498 ? 18.302 -5.318 -28.784 1.00 76.62 498 ASN A N 1
ATOM 3987 C CA . ASN A 1 498 ? 17.533 -6.199 -29.669 1.00 76.62 498 ASN A CA 1
ATOM 3988 C C . ASN A 1 498 ? 17.805 -5.889 -31.148 1.00 76.62 498 ASN A C 1
ATOM 3990 O O . ASN A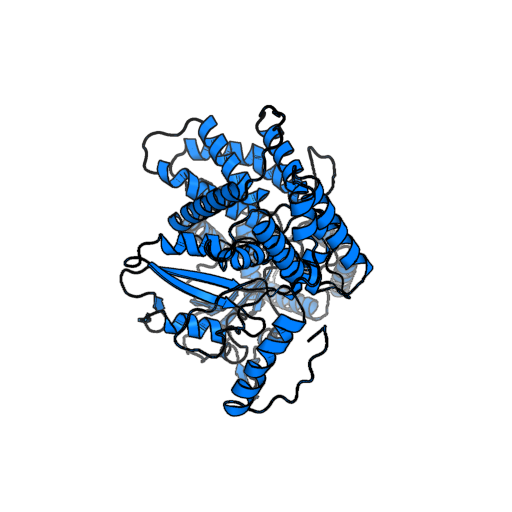 1 498 ? 17.946 -6.814 -31.947 1.00 76.62 498 ASN A O 1
ATOM 3994 N N . GLY A 1 499 ? 17.930 -4.607 -31.502 1.00 80.62 499 GLY A N 1
ATOM 3995 C CA . GLY A 1 499 ? 18.394 -4.201 -32.825 1.00 80.62 499 GLY A CA 1
ATOM 3996 C C . GLY A 1 499 ? 19.781 -4.771 -33.119 1.00 80.62 499 GLY A C 1
ATOM 3997 O O . GLY A 1 499 ? 19.960 -5.455 -34.122 1.00 80.62 499 GLY A O 1
ATOM 3998 N N . LEU A 1 500 ? 20.751 -4.568 -32.218 1.00 80.88 500 LEU A N 1
ATOM 3999 C CA . LEU A 1 500 ? 22.126 -5.066 -32.396 1.00 80.88 500 LEU A CA 1
ATOM 4000 C C . LEU A 1 500 ? 22.182 -6.592 -32.593 1.00 80.88 500 LEU A C 1
ATOM 4002 O O . LEU A 1 500 ? 22.957 -7.086 -33.408 1.00 80.88 500 LEU A O 1
ATOM 4006 N N . VAL A 1 501 ? 21.357 -7.349 -31.865 1.00 81.94 501 VAL A N 1
ATOM 4007 C CA . VAL A 1 501 ? 21.290 -8.822 -31.949 1.00 81.94 501 VAL A CA 1
ATOM 4008 C C . VAL A 1 501 ? 20.660 -9.304 -33.260 1.00 81.94 501 VAL A C 1
ATOM 4010 O O . VAL A 1 501 ? 20.860 -10.452 -33.646 1.00 81.94 501 VAL A O 1
ATOM 4013 N N . SER A 1 502 ? 19.962 -8.432 -33.988 1.00 79.31 502 SER A N 1
ATOM 4014 C CA . SER A 1 502 ? 19.429 -8.750 -35.320 1.00 79.31 502 SER A CA 1
ATOM 4015 C C . SER A 1 502 ? 20.525 -8.796 -36.399 1.00 79.31 502 SER A C 1
ATOM 4017 O O . SER A 1 502 ? 20.261 -9.177 -37.538 1.00 79.31 502 SER A O 1
ATOM 4019 N N . THR A 1 503 ? 21.765 -8.425 -36.058 1.00 80.12 503 THR A N 1
ATOM 4020 C CA . THR A 1 503 ? 22.913 -8.474 -36.970 1.00 80.12 503 THR A CA 1
ATOM 4021 C C . THR A 1 503 ? 23.503 -9.880 -37.086 1.00 80.12 503 THR A C 1
ATOM 4023 O O . THR A 1 503 ? 23.402 -10.713 -36.185 1.00 80.12 503 THR A O 1
ATOM 4026 N N . THR A 1 504 ? 24.174 -10.152 -38.208 1.00 79.88 504 THR A N 1
ATOM 4027 C CA . THR A 1 504 ? 24.931 -11.395 -38.406 1.00 79.88 504 THR A CA 1
ATOM 4028 C C . THR A 1 504 ? 26.403 -11.094 -38.698 1.00 79.88 504 THR A C 1
ATOM 4030 O O . THR A 1 504 ? 26.690 -10.149 -39.442 1.00 79.88 504 THR A O 1
ATOM 4033 N N . PRO A 1 505 ? 27.353 -11.928 -38.218 1.00 78.94 505 PRO A N 1
ATOM 4034 C CA . PRO A 1 505 ? 28.784 -11.748 -38.500 1.00 78.94 505 PRO A CA 1
ATOM 4035 C C . PRO A 1 505 ? 29.136 -11.751 -39.995 1.00 78.94 505 PRO A C 1
ATOM 4037 O O . PRO A 1 505 ? 30.184 -11.255 -40.389 1.00 78.94 505 PRO A O 1
ATOM 4040 N N . LYS A 1 506 ? 28.260 -12.304 -40.848 1.00 81.44 506 LYS A N 1
ATOM 4041 C CA . LYS A 1 506 ? 28.431 -12.292 -42.308 1.00 81.44 506 LYS A CA 1
ATOM 4042 C C . LYS A 1 506 ? 28.282 -10.887 -42.903 1.00 81.44 506 LYS A C 1
ATOM 4044 O O . LYS A 1 506 ? 28.974 -10.575 -43.869 1.00 81.44 506 LYS A O 1
ATOM 4049 N N . ARG A 1 507 ? 27.385 -10.065 -42.346 1.00 80.94 507 ARG A N 1
ATOM 4050 C CA . ARG A 1 507 ? 27.039 -8.723 -42.853 1.00 80.94 507 ARG A CA 1
ATOM 4051 C C . ARG A 1 507 ? 27.817 -7.610 -42.155 1.00 80.94 507 ARG A C 1
ATOM 4053 O O . ARG A 1 507 ? 28.192 -6.638 -42.798 1.00 80.94 507 ARG A O 1
ATOM 4060 N N . PHE A 1 508 ? 28.100 -7.781 -40.867 1.00 84.50 508 PHE A N 1
ATOM 4061 C CA . PHE A 1 508 ? 28.826 -6.810 -40.053 1.00 84.50 508 PHE A CA 1
ATOM 4062 C C . PHE A 1 508 ? 30.169 -7.412 -39.646 1.00 84.50 508 PHE A C 1
ATOM 4064 O O . PHE A 1 508 ? 30.261 -8.146 -38.665 1.00 84.50 508 PHE A O 1
ATOM 4071 N N . GLN A 1 509 ? 31.203 -7.133 -40.440 1.00 84.69 509 GLN A N 1
ATOM 4072 C CA . GLN A 1 509 ? 32.528 -7.750 -40.292 1.00 84.69 509 GLN A CA 1
ATOM 4073 C C . GLN A 1 509 ? 33.524 -6.835 -39.572 1.00 84.69 509 GLN A C 1
ATOM 4075 O O . GLN A 1 509 ? 34.542 -7.299 -39.062 1.00 84.69 509 GLN A O 1
ATOM 4080 N N . THR A 1 510 ? 33.242 -5.530 -39.526 1.00 86.44 510 THR A N 1
ATOM 4081 C CA . THR A 1 510 ? 34.139 -4.525 -38.944 1.00 86.44 510 THR A CA 1
ATOM 4082 C C . THR A 1 510 ? 33.504 -3.813 -37.752 1.00 86.44 510 THR A C 1
ATOM 4084 O O . THR A 1 510 ? 32.291 -3.603 -37.691 1.00 86.44 510 THR A O 1
ATOM 4087 N N . ALA A 1 511 ? 34.344 -3.365 -36.814 1.00 82.81 511 ALA A N 1
ATOM 4088 C CA . ALA A 1 511 ? 33.907 -2.559 -35.674 1.00 82.81 511 ALA A CA 1
ATOM 4089 C C . ALA A 1 511 ? 33.273 -1.221 -36.101 1.00 82.81 511 ALA A C 1
ATOM 4091 O O . ALA A 1 511 ? 32.382 -0.725 -35.416 1.00 82.81 511 ALA A O 1
ATOM 4092 N N . ALA A 1 512 ? 33.684 -0.660 -37.246 1.00 86.75 512 ALA A N 1
ATOM 4093 C CA . ALA A 1 512 ? 33.096 0.559 -37.799 1.00 86.75 512 ALA A CA 1
ATOM 4094 C C . ALA A 1 512 ? 31.642 0.336 -38.248 1.00 86.75 512 ALA A C 1
ATOM 4096 O O . ALA A 1 512 ? 30.768 1.110 -37.869 1.00 86.75 512 ALA A O 1
ATOM 4097 N N . GLN A 1 513 ? 31.360 -0.763 -38.959 1.00 87.50 513 GLN A N 1
ATOM 4098 C CA . GLN A 1 513 ? 29.995 -1.132 -39.360 1.00 87.50 513 GLN A CA 1
ATOM 4099 C C . GLN A 1 513 ? 29.099 -1.407 -38.145 1.00 87.50 513 GLN A C 1
ATOM 4101 O O . GLN A 1 513 ? 27.952 -0.965 -38.107 1.00 87.50 513 GLN A O 1
ATOM 4106 N N . LEU A 1 514 ? 29.624 -2.095 -37.124 1.00 85.94 514 LEU A N 1
ATOM 4107 C CA . LEU A 1 514 ? 28.869 -2.363 -35.898 1.00 85.94 514 LEU A CA 1
ATOM 4108 C C . LEU A 1 514 ? 28.585 -1.075 -35.109 1.00 85.94 514 LEU A C 1
ATOM 4110 O O . LEU A 1 514 ? 27.473 -0.882 -34.626 1.00 85.94 514 LEU A O 1
ATOM 4114 N N . THR A 1 515 ? 29.560 -0.166 -35.017 1.00 85.56 515 THR A N 1
ATOM 4115 C CA . THR A 1 515 ? 29.390 1.136 -34.346 1.00 85.56 515 THR A CA 1
ATOM 4116 C C . THR A 1 515 ? 28.427 2.049 -35.109 1.00 85.56 515 THR A C 1
ATOM 4118 O O . THR A 1 515 ? 27.615 2.737 -34.490 1.00 85.56 515 THR A O 1
ATOM 4121 N N . ARG A 1 516 ? 28.455 2.022 -36.448 1.00 89.94 516 ARG A N 1
ATOM 4122 C CA . ARG A 1 516 ? 27.479 2.708 -37.310 1.00 89.94 516 ARG A CA 1
ATOM 4123 C C . ARG A 1 516 ? 26.055 2.223 -37.036 1.00 89.94 516 ARG A C 1
ATOM 4125 O O . ARG A 1 516 ? 25.152 3.031 -36.839 1.00 89.94 516 ARG A O 1
ATOM 4132 N N . MET A 1 517 ? 25.873 0.908 -36.952 1.00 88.75 517 MET A N 1
ATOM 4133 C CA . MET A 1 517 ? 24.583 0.287 -36.658 1.00 88.75 517 MET A CA 1
ATOM 4134 C C . MET A 1 517 ? 24.116 0.578 -35.223 1.00 88.75 517 MET A C 1
ATOM 4136 O O . MET A 1 517 ? 22.960 0.937 -35.006 1.00 88.75 517 MET A O 1
ATOM 4140 N N . TRP A 1 518 ? 25.024 0.534 -34.243 1.00 87.69 518 TRP A N 1
ATOM 4141 C CA . TRP A 1 518 ? 24.738 0.966 -32.873 1.00 87.69 518 TRP A CA 1
ATOM 4142 C C . TRP A 1 518 ? 24.256 2.418 -32.815 1.00 87.69 518 TRP A C 1
ATOM 4144 O O . TRP A 1 518 ? 23.253 2.705 -32.155 1.00 87.69 518 TRP A O 1
ATOM 4154 N N . ARG A 1 519 ? 24.929 3.325 -33.537 1.00 87.88 519 ARG A N 1
ATOM 4155 C CA . ARG A 1 519 ? 24.504 4.723 -33.671 1.00 87.88 519 ARG A CA 1
ATOM 4156 C C . ARG A 1 519 ? 23.098 4.804 -34.270 1.00 87.88 519 ARG A C 1
ATOM 4158 O O . ARG A 1 519 ? 22.268 5.518 -33.714 1.00 87.88 519 ARG A O 1
ATOM 4165 N N . ASN A 1 520 ? 22.812 4.049 -35.332 1.00 91.00 520 ASN A N 1
ATOM 4166 C CA . ASN A 1 520 ? 21.483 3.997 -35.942 1.00 91.00 520 ASN A CA 1
ATOM 4167 C C . ASN A 1 520 ? 20.399 3.549 -34.951 1.00 91.00 520 ASN A C 1
ATOM 4169 O O . ASN A 1 520 ? 19.383 4.221 -34.819 1.00 91.00 520 ASN A O 1
ATOM 4173 N N . GLU A 1 521 ? 20.622 2.473 -34.192 1.00 87.69 521 GLU A N 1
ATOM 4174 C CA . GLU A 1 521 ? 19.654 2.028 -33.181 1.00 87.69 521 GLU A CA 1
ATOM 4175 C C . GLU A 1 521 ? 19.458 3.055 -32.065 1.00 87.69 521 GLU A C 1
ATOM 4177 O O . GLU A 1 521 ? 18.340 3.237 -31.581 1.00 87.69 521 GLU A O 1
ATOM 4182 N N . CYS A 1 522 ? 20.519 3.759 -31.665 1.00 84.44 522 CYS A N 1
ATOM 4183 C CA . CYS A 1 522 ? 20.399 4.852 -30.706 1.00 84.44 522 CYS A CA 1
ATOM 4184 C C . CYS A 1 522 ? 19.537 5.990 -31.260 1.00 84.44 522 CYS A C 1
ATOM 4186 O O . CYS A 1 522 ? 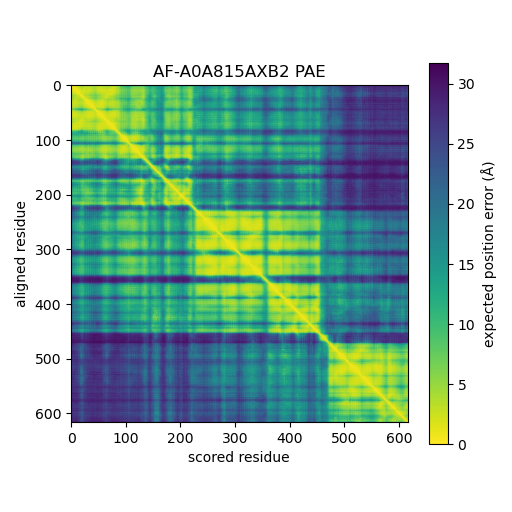18.692 6.507 -30.529 1.00 84.44 522 CYS A O 1
ATOM 4188 N N . LEU A 1 523 ? 19.706 6.354 -32.533 1.00 87.69 523 LEU A N 1
ATOM 4189 C CA . LEU A 1 523 ? 18.878 7.363 -33.193 1.00 87.69 523 LEU A CA 1
ATOM 4190 C C . LEU A 1 523 ? 17.424 6.881 -33.322 1.00 87.69 523 LEU A C 1
ATOM 4192 O O . LEU A 1 523 ? 16.522 7.512 -32.780 1.00 87.69 523 LEU A O 1
ATOM 4196 N N . ARG A 1 524 ? 17.192 5.696 -33.884 1.00 89.62 524 ARG A N 1
ATOM 4197 C CA . ARG A 1 524 ? 15.852 5.114 -34.045 1.00 89.62 524 ARG A CA 1
ATOM 4198 C C . ARG A 1 524 ? 15.082 5.017 -32.730 1.00 89.62 524 ARG A C 1
ATOM 4200 O O . ARG A 1 524 ? 13.883 5.274 -32.644 1.00 89.62 524 ARG A O 1
ATOM 4207 N N . VAL A 1 525 ? 15.768 4.611 -31.662 1.00 83.94 525 VAL A N 1
ATOM 4208 C CA . VAL A 1 525 ? 15.131 4.455 -30.357 1.00 83.94 525 VAL A CA 1
ATOM 4209 C C . VAL A 1 525 ? 14.973 5.807 -29.668 1.00 83.94 525 VAL A C 1
ATOM 4211 O O . VAL A 1 525 ? 13.907 6.045 -29.107 1.00 83.94 525 VAL A O 1
ATOM 4214 N N . LEU A 1 526 ? 15.978 6.682 -29.649 1.00 82.81 526 LEU A N 1
ATOM 4215 C CA . LEU A 1 526 ? 15.967 7.899 -28.822 1.00 82.81 526 LEU A CA 1
ATOM 4216 C C . LEU A 1 526 ? 15.617 9.169 -29.603 1.00 82.81 526 LEU A C 1
ATOM 4218 O O . LEU A 1 526 ? 14.840 9.977 -29.103 1.00 82.81 526 LEU A O 1
ATOM 4222 N N . TYR A 1 527 ? 16.188 9.343 -30.793 1.00 85.38 527 TYR A N 1
ATOM 4223 C CA . TYR A 1 527 ? 16.102 10.550 -31.619 1.00 85.38 527 TYR A CA 1
ATOM 4224 C C . TYR A 1 527 ? 14.751 10.688 -32.327 1.00 85.38 527 TYR A C 1
ATOM 4226 O O . TYR A 1 527 ? 14.190 11.781 -32.326 1.00 85.38 527 TYR A O 1
ATOM 4234 N N . ASP A 1 528 ? 14.178 9.598 -32.845 1.00 87.38 528 ASP A N 1
ATOM 4235 C CA . ASP A 1 528 ? 12.881 9.630 -33.553 1.00 87.38 528 ASP A CA 1
ATOM 4236 C C . ASP A 1 528 ? 11.716 10.050 -32.646 1.00 87.38 528 ASP A C 1
ATOM 4238 O O . ASP A 1 528 ? 10.684 10.535 -33.106 1.00 87.38 528 ASP A O 1
ATOM 4242 N N . ARG A 1 529 ? 11.890 9.907 -31.327 1.00 87.19 529 ARG A N 1
ATOM 4243 C CA . ARG A 1 529 ? 10.941 10.409 -30.327 1.00 87.19 529 ARG A CA 1
ATOM 4244 C C . ARG A 1 529 ? 10.996 11.923 -30.149 1.00 87.19 529 ARG A C 1
ATOM 4246 O O . ARG A 1 529 ? 10.102 12.459 -29.510 1.00 87.19 529 ARG A O 1
ATOM 4253 N N . LEU A 1 530 ? 12.029 12.607 -30.635 1.00 87.56 530 LEU A N 1
ATOM 4254 C CA . LEU A 1 530 ? 12.245 14.027 -30.373 1.00 87.56 530 LEU A CA 1
ATOM 4255 C C . LEU A 1 530 ? 11.533 14.892 -31.410 1.00 87.56 530 LEU A C 1
ATOM 4257 O O . LEU A 1 530 ? 11.664 14.670 -32.616 1.00 87.56 530 LEU A O 1
ATOM 4261 N N . ILE A 1 531 ? 10.834 15.921 -30.938 1.00 87.06 531 ILE A N 1
ATOM 4262 C CA . ILE A 1 531 ? 10.071 16.850 -31.783 1.00 87.06 531 ILE A CA 1
ATOM 4263 C C . ILE A 1 531 ? 10.847 18.132 -32.107 1.00 87.06 531 ILE A C 1
ATOM 4265 O O . ILE A 1 531 ? 10.692 18.678 -33.196 1.00 87.06 531 ILE A O 1
ATOM 4269 N N . ASP A 1 532 ? 11.727 18.579 -31.206 1.00 87.44 532 ASP A N 1
ATOM 4270 C CA . ASP A 1 532 ? 12.452 19.841 -31.360 1.00 87.44 532 ASP A CA 1
ATOM 4271 C C . ASP A 1 532 ? 13.843 19.630 -31.966 1.00 87.44 532 ASP A C 1
ATOM 4273 O O . ASP A 1 532 ? 14.601 18.740 -31.568 1.00 87.44 532 ASP A O 1
ATOM 4277 N N . SER A 1 533 ? 14.232 20.520 -32.881 1.00 88.12 533 SER A N 1
ATOM 4278 C CA . SER A 1 533 ? 15.563 20.514 -33.503 1.00 88.12 533 SER A CA 1
ATOM 4279 C C . SER A 1 533 ? 16.696 20.708 -32.487 1.00 88.12 533 SER A C 1
ATOM 4281 O O . SER A 1 533 ? 17.780 20.149 -32.654 1.00 88.12 533 SER A O 1
ATOM 4283 N N . GLN A 1 534 ? 16.441 21.449 -31.406 1.00 87.75 534 GLN A N 1
ATOM 4284 C CA . GLN A 1 534 ? 17.401 21.660 -30.324 1.00 87.75 534 GLN A CA 1
ATOM 4285 C C . GLN A 1 534 ? 17.664 20.376 -29.522 1.00 87.75 534 GLN A C 1
ATOM 4287 O O . GLN A 1 534 ? 18.822 20.052 -29.257 1.00 87.75 534 GLN A O 1
ATOM 4292 N N . ASP A 1 535 ? 16.614 19.619 -29.188 1.00 87.69 535 ASP A N 1
ATOM 4293 C CA . ASP A 1 535 ? 16.732 18.341 -28.471 1.00 87.69 535 ASP A CA 1
ATOM 4294 C C . ASP A 1 535 ? 17.455 17.302 -29.335 1.00 87.69 535 ASP A C 1
ATOM 4296 O O . ASP A 1 535 ? 18.358 16.602 -28.871 1.00 87.69 535 ASP A O 1
ATOM 4300 N N . ARG A 1 536 ? 17.090 17.247 -30.621 1.00 88.38 536 ARG A N 1
ATOM 4301 C CA . ARG A 1 536 ? 17.732 16.401 -31.633 1.00 88.38 536 ARG A CA 1
ATOM 4302 C C . ARG A 1 536 ? 19.229 16.675 -31.730 1.00 88.38 536 ARG A C 1
ATOM 4304 O O . ARG A 1 536 ? 20.029 15.745 -31.645 1.00 88.38 536 ARG A O 1
ATOM 4311 N N . LYS A 1 537 ? 19.613 17.951 -31.829 1.00 88.12 537 LYS A N 1
ATOM 4312 C CA . LYS A 1 537 ? 21.021 18.365 -31.847 1.00 88.12 537 LYS A CA 1
ATOM 4313 C C . LYS A 1 537 ? 21.748 17.975 -30.559 1.00 88.12 537 LYS A C 1
ATOM 4315 O O . LYS A 1 537 ? 22.868 17.488 -30.623 1.00 88.12 537 LYS A O 1
ATOM 4320 N N . MET A 1 538 ? 21.108 18.119 -29.397 1.00 83.56 538 MET A N 1
ATOM 4321 C CA . MET A 1 538 ? 21.699 17.711 -28.118 1.00 83.56 538 MET A CA 1
ATOM 4322 C C . MET A 1 538 ? 22.025 16.209 -28.080 1.00 83.56 538 MET A C 1
ATOM 4324 O O . MET A 1 538 ? 23.088 15.823 -27.584 1.00 83.56 538 MET A O 1
ATOM 4328 N N . VAL A 1 539 ? 21.121 15.355 -28.571 1.00 81.56 539 VAL A N 1
ATOM 4329 C CA . VAL A 1 539 ? 21.359 13.903 -28.625 1.00 81.56 539 VAL A CA 1
ATOM 4330 C C . VAL A 1 539 ? 22.461 13.563 -29.626 1.00 81.56 539 VAL A C 1
ATOM 4332 O O . VAL A 1 539 ? 23.351 12.783 -29.285 1.00 81.56 539 VAL A O 1
ATOM 4335 N N . ASP A 1 540 ? 22.458 14.178 -30.809 1.00 83.69 540 ASP A N 1
ATOM 4336 C CA . ASP A 1 540 ? 23.494 13.952 -31.825 1.00 83.69 540 ASP A CA 1
ATOM 4337 C C . ASP A 1 540 ? 24.883 14.425 -31.352 1.00 83.69 540 ASP A C 1
ATOM 4339 O O . ASP A 1 540 ? 25.863 13.693 -31.497 1.00 83.69 540 ASP A O 1
ATOM 4343 N N . ASP A 1 541 ? 24.972 15.571 -30.665 1.00 83.44 541 ASP A N 1
ATOM 4344 C CA . ASP A 1 541 ? 26.213 16.069 -30.054 1.00 83.44 541 ASP A CA 1
ATOM 4345 C C . ASP A 1 541 ? 26.750 15.094 -28.990 1.00 83.44 541 ASP A C 1
ATOM 4347 O O . ASP A 1 541 ? 27.957 14.847 -28.912 1.00 83.44 541 ASP A O 1
ATOM 4351 N N . LYS A 1 542 ? 25.868 14.517 -28.160 1.00 80.31 542 LYS A N 1
ATOM 4352 C CA . LYS A 1 542 ? 26.252 13.526 -27.138 1.00 80.31 542 LYS A CA 1
ATOM 4353 C C . LYS A 1 542 ? 26.750 12.227 -27.764 1.00 80.31 542 LYS A C 1
ATOM 4355 O O . LYS A 1 542 ? 27.789 11.723 -27.341 1.00 80.31 542 LYS A O 1
ATOM 4360 N N . LEU A 1 543 ? 26.045 11.702 -28.767 1.00 80.06 543 LEU A N 1
ATOM 4361 C CA . LEU A 1 543 ? 26.476 10.510 -29.504 1.00 80.06 543 LEU A CA 1
ATOM 4362 C C . LEU A 1 543 ? 27.812 10.755 -30.209 1.00 80.06 543 LEU A C 1
ATOM 4364 O O . LEU A 1 543 ? 28.706 9.913 -30.146 1.00 80.06 543 LEU A O 1
ATOM 4368 N N . SER A 1 544 ? 27.973 11.933 -30.811 1.00 83.81 544 SER A N 1
ATOM 4369 C CA . SER A 1 544 ? 29.195 12.306 -31.515 1.00 83.81 544 SER A CA 1
ATOM 4370 C C . SER A 1 544 ? 30.402 12.368 -30.587 1.00 83.81 544 SER A C 1
ATOM 4372 O O . SER A 1 544 ? 31.455 11.828 -30.918 1.00 83.81 544 SER A O 1
ATOM 4374 N N . ARG A 1 545 ? 30.249 12.956 -29.394 1.00 81.31 545 ARG A N 1
ATOM 4375 C CA . ARG A 1 545 ? 31.301 12.948 -28.362 1.00 81.31 545 ARG A CA 1
ATOM 4376 C C . ARG A 1 545 ? 31.663 11.526 -27.937 1.00 81.31 545 ARG A C 1
ATOM 4378 O O . ARG A 1 545 ? 32.834 11.181 -27.966 1.00 81.31 545 ARG A O 1
ATOM 4385 N N . LEU A 1 546 ? 30.670 10.680 -27.646 1.00 77.94 546 LEU A N 1
ATOM 4386 C CA . LEU A 1 546 ? 30.910 9.291 -27.231 1.00 77.94 546 LEU A CA 1
ATOM 4387 C C . LEU A 1 546 ? 31.705 8.479 -28.262 1.00 77.94 546 LEU A C 1
ATOM 4389 O O . LEU A 1 546 ? 32.531 7.658 -27.872 1.00 77.94 546 LEU A O 1
ATOM 4393 N N . ILE A 1 547 ? 31.450 8.695 -29.556 1.00 80.56 547 ILE A N 1
ATOM 4394 C CA . ILE A 1 547 ? 32.167 8.019 -30.648 1.00 80.56 547 ILE A CA 1
ATOM 4395 C C . ILE A 1 547 ? 33.584 8.586 -30.797 1.00 80.56 547 ILE A C 1
ATOM 4397 O O . ILE A 1 547 ? 34.533 7.816 -30.926 1.00 80.56 547 ILE A O 1
ATOM 4401 N N . ASN A 1 548 ? 33.735 9.912 -30.760 1.00 81.94 548 ASN A N 1
ATOM 4402 C CA . ASN A 1 548 ? 35.027 10.580 -30.940 1.00 81.94 548 ASN A CA 1
ATOM 4403 C C . ASN A 1 548 ? 35.984 10.395 -29.750 1.00 81.94 548 ASN A C 1
ATOM 4405 O O . ASN A 1 548 ? 37.195 10.472 -29.938 1.00 81.94 548 ASN A O 1
ATOM 4409 N N . ASP A 1 549 ? 35.463 10.116 -28.553 1.00 80.19 549 ASP A N 1
ATOM 4410 C CA . ASP A 1 549 ? 36.264 9.796 -27.365 1.00 80.19 549 ASP A CA 1
ATOM 4411 C C . ASP A 1 549 ? 36.887 8.383 -27.431 1.00 80.19 549 ASP A C 1
ATOM 4413 O O . ASP A 1 549 ? 37.749 8.042 -26.617 1.00 80.19 549 ASP A O 1
ATOM 4417 N N . GLN A 1 550 ? 36.473 7.541 -28.387 1.00 75.88 550 GLN A N 1
ATOM 4418 C CA . GLN A 1 550 ? 37.076 6.225 -28.610 1.00 75.88 550 GLN A CA 1
ATOM 4419 C C . GLN A 1 550 ? 38.328 6.330 -29.499 1.00 75.88 550 GLN A C 1
ATOM 4421 O O . GLN A 1 550 ? 38.354 7.134 -30.432 1.00 75.88 550 GLN A O 1
ATOM 4426 N N . PRO A 1 551 ? 39.356 5.482 -29.294 1.00 80.12 551 PRO A N 1
ATOM 4427 C CA . PRO A 1 551 ? 40.578 5.479 -30.103 1.00 80.12 551 PRO A CA 1
ATOM 4428 C C . PRO A 1 551 ? 40.340 4.845 -31.489 1.00 80.12 551 PRO A C 1
ATOM 4430 O O . PRO A 1 551 ? 40.836 3.760 -31.796 1.00 80.12 551 PRO A O 1
ATOM 4433 N N . LEU A 1 552 ? 39.543 5.504 -32.332 1.00 80.75 552 LEU A N 1
ATOM 4434 C CA . LEU A 1 552 ? 39.179 5.060 -33.679 1.00 80.75 552 LEU A CA 1
ATOM 4435 C C . LEU A 1 552 ? 40.029 5.766 -34.746 1.00 80.75 552 LEU A C 1
ATOM 4437 O O . LEU A 1 552 ? 40.387 6.934 -34.620 1.00 80.75 552 LEU A O 1
ATOM 4441 N N . SER A 1 553 ? 40.344 5.057 -35.834 1.00 85.12 553 SER A N 1
ATOM 4442 C CA . SER A 1 553 ? 41.022 5.649 -36.990 1.00 85.12 553 SER A CA 1
ATOM 4443 C C . SER A 1 553 ? 40.075 6.573 -37.767 1.00 85.12 553 SER A C 1
ATOM 4445 O O . SER A 1 553 ? 38.862 6.358 -37.800 1.00 85.12 553 SER A O 1
ATOM 4447 N N . LYS A 1 554 ? 40.627 7.583 -38.452 1.00 84.12 554 LYS A N 1
ATOM 4448 C CA . LYS A 1 554 ? 39.840 8.541 -39.248 1.00 84.12 554 LYS A CA 1
ATOM 4449 C C . LYS A 1 554 ? 38.880 7.870 -40.261 1.00 84.12 554 LYS A C 1
ATOM 4451 O O . LYS A 1 554 ? 37.713 8.254 -40.271 1.00 84.12 554 LYS A O 1
ATOM 4456 N N . PRO A 1 555 ? 39.282 6.823 -41.016 1.00 86.50 555 PRO A N 1
ATOM 4457 C CA . PRO A 1 555 ? 38.363 6.113 -41.914 1.00 86.50 555 PRO A CA 1
ATOM 4458 C C . PRO A 1 555 ? 37.201 5.413 -41.191 1.00 86.50 555 PRO A C 1
ATOM 4460 O O . PRO A 1 555 ? 36.102 5.313 -41.732 1.00 86.50 555 PRO A O 1
ATOM 4463 N N . HIS A 1 556 ? 37.411 4.930 -39.959 1.00 86.75 556 HIS A N 1
ATOM 4464 C CA . HIS A 1 556 ? 36.331 4.332 -39.169 1.00 86.75 556 HIS A CA 1
ATOM 4465 C C . HIS A 1 556 ? 35.306 5.382 -38.740 1.00 86.75 556 HIS A C 1
ATOM 4467 O O . HIS A 1 556 ? 34.108 5.123 -38.822 1.00 86.75 556 HIS A O 1
ATOM 4473 N N . VAL A 1 557 ? 35.765 6.563 -38.322 1.00 86.56 557 VAL A N 1
ATOM 4474 C CA . VAL A 1 557 ? 34.885 7.679 -37.945 1.00 86.56 557 VAL A CA 1
ATOM 4475 C C . VAL A 1 557 ? 34.054 8.134 -39.148 1.00 86.56 557 VAL A C 1
ATOM 4477 O O . VAL A 1 557 ? 32.836 8.248 -39.038 1.00 86.56 557 VAL A O 1
ATOM 4480 N N . GLU A 1 558 ? 34.678 8.301 -40.317 1.00 88.06 558 GLU A N 1
ATOM 4481 C CA . GLU A 1 558 ? 33.979 8.666 -41.561 1.00 88.06 558 GLU A CA 1
ATOM 4482 C C . GLU A 1 558 ? 32.891 7.643 -41.935 1.00 88.06 558 GLU A C 1
ATOM 4484 O O . GLU A 1 558 ? 31.769 8.029 -42.255 1.00 88.06 558 GLU A O 1
ATOM 4489 N N . CYS A 1 559 ? 33.171 6.343 -41.796 1.00 87.06 559 CYS A N 1
ATOM 4490 C CA . CYS A 1 559 ? 32.181 5.281 -42.000 1.00 87.06 559 CYS A CA 1
ATOM 4491 C C . CYS A 1 559 ? 31.001 5.371 -41.008 1.00 87.06 559 CYS A C 1
ATOM 4493 O O . CYS A 1 559 ? 29.835 5.276 -41.399 1.00 87.06 559 CYS A O 1
ATOM 4495 N N . ILE A 1 560 ? 31.272 5.611 -39.722 1.00 87.38 560 ILE A N 1
ATOM 4496 C CA . ILE A 1 560 ? 30.232 5.695 -38.681 1.00 87.38 560 ILE A CA 1
ATOM 4497 C C . ILE A 1 560 ? 29.280 6.877 -38.916 1.00 87.38 560 ILE A C 1
ATOM 4499 O O . ILE A 1 560 ? 28.069 6.742 -38.714 1.00 87.38 560 ILE A O 1
ATOM 4503 N N . PHE A 1 561 ? 29.803 8.019 -39.364 1.00 89.62 561 PHE A N 1
ATOM 4504 C CA . PHE A 1 561 ? 29.016 9.235 -39.596 1.00 89.62 561 PHE A CA 1
ATOM 4505 C C . PHE A 1 561 ? 28.496 9.397 -41.029 1.00 89.62 561 PHE A C 1
ATOM 4507 O O . PHE A 1 561 ? 27.788 10.368 -41.290 1.00 89.62 561 PHE A O 1
ATOM 4514 N N . HIS A 1 562 ? 28.789 8.459 -41.937 1.00 89.56 562 HIS A N 1
ATOM 4515 C CA . HIS A 1 562 ? 28.299 8.497 -43.317 1.00 89.56 562 HIS A CA 1
ATOM 4516 C C . HIS A 1 562 ? 26.765 8.652 -43.374 1.00 89.56 562 HIS A C 1
ATOM 4518 O O . HIS A 1 562 ? 26.037 8.063 -42.572 1.00 89.56 562 HIS A O 1
ATOM 4524 N N . GLN A 1 563 ? 26.257 9.446 -44.310 1.00 87.56 563 GLN A N 1
ATOM 4525 C CA . GLN A 1 563 ? 24.823 9.670 -44.500 1.00 87.56 563 GLN A CA 1
ATOM 4526 C C . GLN A 1 563 ? 24.423 9.292 -45.932 1.00 87.56 563 GLN A C 1
ATOM 4528 O O . GLN A 1 563 ? 25.240 9.481 -46.833 1.00 87.56 563 GLN A O 1
ATOM 4533 N N . PRO A 1 564 ? 23.191 8.802 -46.155 1.00 87.75 564 PRO A N 1
ATOM 4534 C CA . PRO A 1 564 ? 22.133 8.591 -45.161 1.00 87.75 564 PRO A CA 1
ATOM 4535 C C . PRO A 1 564 ? 22.383 7.357 -44.268 1.00 87.75 564 PRO A C 1
ATOM 4537 O O . PRO A 1 564 ? 23.153 6.462 -44.611 1.00 87.75 564 PRO A O 1
ATOM 4540 N N . SER A 1 565 ? 21.781 7.324 -43.075 1.00 87.19 565 SER A N 1
ATOM 4541 C CA . SER A 1 565 ? 21.812 6.162 -42.170 1.00 87.19 565 SER A CA 1
ATOM 4542 C C . SER A 1 565 ? 20.559 5.318 -42.383 1.00 87.19 565 SER A C 1
ATOM 4544 O O . SER A 1 565 ? 19.572 5.489 -41.674 1.00 87.19 565 SER A O 1
ATOM 4546 N N . LEU A 1 566 ? 20.593 4.432 -43.380 1.00 88.31 566 LEU A N 1
ATOM 4547 C CA . LEU A 1 566 ? 19.447 3.612 -43.777 1.00 88.31 566 LEU A CA 1
ATOM 4548 C C . LEU A 1 566 ? 19.675 2.159 -43.369 1.00 88.31 566 LEU A C 1
ATOM 4550 O O . LEU A 1 566 ? 20.559 1.492 -43.900 1.00 88.31 566 LEU A O 1
ATOM 4554 N N . PHE A 1 567 ? 18.863 1.660 -42.442 1.00 90.00 567 PHE A N 1
ATOM 4555 C CA . PHE A 1 567 ? 18.920 0.271 -41.997 1.00 90.00 567 PHE A CA 1
ATOM 4556 C C . PHE A 1 567 ? 17.537 -0.367 -42.032 1.00 90.00 567 PHE A C 1
ATOM 4558 O O . PHE A 1 567 ? 16.535 0.276 -41.715 1.00 90.00 567 PHE A O 1
ATOM 4565 N N . GLY A 1 568 ? 17.485 -1.648 -42.378 1.00 87.56 568 GLY A N 1
ATOM 4566 C CA . GLY A 1 568 ? 16.238 -2.400 -42.396 1.00 87.56 568 GLY A CA 1
ATOM 4567 C C . GLY A 1 568 ? 16.416 -3.823 -42.896 1.00 87.56 568 GLY A C 1
ATOM 4568 O O . GLY A 1 568 ? 17.518 -4.244 -43.240 1.00 87.56 568 GLY A O 1
ATOM 4569 N N . ASP A 1 569 ? 15.313 -4.563 -42.917 1.00 86.88 569 ASP A N 1
ATOM 4570 C CA . ASP A 1 569 ? 15.236 -5.973 -43.299 1.00 86.88 569 ASP A CA 1
ATOM 4571 C C . ASP A 1 569 ? 14.308 -6.202 -44.505 1.00 86.88 569 ASP A C 1
ATOM 4573 O O . ASP A 1 569 ? 13.614 -7.212 -44.609 1.00 86.88 569 ASP A O 1
ATOM 4577 N N . TYR A 1 570 ? 14.292 -5.234 -45.425 1.00 85.06 570 TYR A N 1
ATOM 4578 C CA . TYR A 1 570 ? 13.278 -5.136 -46.474 1.00 85.06 570 TYR A CA 1
ATOM 4579 C C . TYR A 1 570 ? 13.458 -6.120 -47.634 1.00 85.06 570 TYR A C 1
ATOM 4581 O O . TYR A 1 570 ? 12.456 -6.537 -48.200 1.00 85.06 570 TYR A O 1
ATOM 4589 N N . ARG A 1 571 ? 14.691 -6.519 -47.990 1.00 81.75 571 ARG A N 1
ATOM 4590 C CA . ARG A 1 571 ? 14.970 -7.289 -49.225 1.00 81.75 571 ARG A CA 1
ATOM 4591 C C . ARG A 1 571 ? 14.200 -8.606 -49.343 1.00 81.75 571 ARG A C 1
ATOM 4593 O O . ARG A 1 571 ? 13.841 -8.974 -50.448 1.00 81.75 571 ARG A O 1
ATOM 4600 N N . THR A 1 572 ? 13.952 -9.282 -48.225 1.00 79.25 572 THR A N 1
ATOM 4601 C CA . THR A 1 572 ? 13.234 -10.568 -48.162 1.00 79.25 572 THR A CA 1
ATOM 4602 C C . THR A 1 572 ? 11.892 -10.432 -47.437 1.00 79.25 572 THR A C 1
ATOM 4604 O O . THR A 1 572 ? 11.369 -11.385 -46.864 1.00 79.25 572 THR A O 1
ATOM 4607 N N . ALA A 1 573 ? 11.315 -9.223 -47.396 1.00 79.62 573 ALA A N 1
ATOM 4608 C CA . ALA A 1 573 ? 10.144 -8.939 -46.568 1.00 79.62 573 ALA A CA 1
ATOM 4609 C C . ALA A 1 573 ? 8.882 -9.723 -46.976 1.00 79.62 573 ALA A C 1
ATOM 4611 O O . ALA A 1 573 ? 8.047 -9.985 -46.100 1.00 79.62 573 ALA A O 1
ATOM 4612 N N . LEU A 1 574 ? 8.754 -10.080 -48.259 1.00 78.88 574 LEU A N 1
ATOM 4613 C CA . LEU A 1 574 ? 7.618 -10.821 -48.826 1.00 78.88 574 LEU A CA 1
ATOM 4614 C C . LEU A 1 574 ? 7.857 -12.338 -48.916 1.00 78.88 574 LEU A C 1
ATOM 4616 O O . LEU A 1 574 ? 6.901 -13.101 -49.060 1.00 78.88 574 LEU A O 1
ATOM 4620 N N . ASP A 1 575 ? 9.096 -12.795 -48.729 1.00 81.31 575 ASP A N 1
ATOM 4621 C CA . ASP A 1 575 ? 9.456 -14.210 -48.796 1.00 81.31 575 ASP A CA 1
ATOM 4622 C C . ASP A 1 575 ? 9.172 -14.922 -47.469 1.00 81.31 575 ASP A C 1
ATOM 4624 O O . ASP A 1 575 ? 9.977 -14.933 -46.539 1.00 81.31 575 ASP A O 1
ATOM 4628 N N . VAL A 1 576 ? 8.015 -15.583 -47.381 1.00 74.44 576 VAL A N 1
ATOM 4629 C CA . VAL A 1 576 ? 7.543 -16.276 -46.161 1.00 74.44 576 VAL A CA 1
ATOM 4630 C C . VAL A 1 576 ? 8.484 -17.415 -45.707 1.00 74.44 576 VAL A C 1
ATOM 4632 O O . VAL A 1 576 ? 8.429 -17.842 -44.553 1.00 74.44 576 VAL A O 1
ATOM 4635 N N . GLY A 1 577 ? 9.355 -17.909 -46.595 1.00 76.00 577 GLY A N 1
ATOM 4636 C CA . GLY A 1 577 ? 10.317 -18.983 -46.322 1.00 76.00 577 GLY A CA 1
ATOM 4637 C C . GLY A 1 577 ? 11.745 -18.529 -45.999 1.00 76.00 577 GLY A C 1
ATOM 4638 O O . GLY A 1 577 ? 12.547 -19.365 -45.575 1.00 76.00 577 GLY A O 1
ATOM 4639 N N . GLU A 1 578 ? 12.077 -17.247 -46.177 1.00 80.06 578 GLU A N 1
ATOM 4640 C CA . GLU A 1 578 ? 13.427 -16.730 -45.939 1.00 80.06 578 GLU A CA 1
ATOM 4641 C C . GLU A 1 578 ? 13.514 -15.921 -44.643 1.00 80.06 578 GLU A C 1
ATOM 4643 O O . GLU A 1 578 ? 12.597 -15.208 -44.235 1.00 80.06 578 GLU A O 1
ATOM 4648 N N . ALA A 1 579 ? 14.652 -16.034 -43.955 1.00 78.44 579 ALA A N 1
ATOM 4649 C CA . ALA A 1 579 ? 14.902 -15.210 -42.784 1.00 78.44 579 ALA A CA 1
ATOM 4650 C C . ALA A 1 579 ? 15.069 -13.748 -43.217 1.00 78.44 579 ALA A C 1
ATOM 4652 O O . ALA A 1 579 ? 15.849 -13.448 -44.121 1.00 78.44 579 ALA A O 1
ATOM 4653 N N . ARG A 1 580 ? 14.386 -12.829 -42.532 1.00 82.69 580 ARG A N 1
ATOM 4654 C CA . ARG A 1 580 ? 14.600 -11.393 -42.718 1.00 82.69 580 ARG A CA 1
ATOM 4655 C C . ARG A 1 580 ? 15.985 -10.998 -42.217 1.00 82.69 580 ARG A C 1
ATOM 4657 O O . ARG A 1 580 ? 16.363 -11.331 -41.092 1.00 82.69 580 ARG A O 1
ATOM 4664 N N . ILE A 1 581 ? 16.754 -10.319 -43.062 1.00 81.56 581 ILE A N 1
ATOM 4665 C CA . ILE A 1 581 ? 18.150 -9.968 -42.780 1.00 81.56 581 ILE A CA 1
ATOM 4666 C C . ILE A 1 581 ? 18.239 -8.464 -42.568 1.00 81.56 581 ILE A C 1
ATOM 4668 O O . ILE A 1 581 ? 18.085 -7.701 -43.512 1.00 81.56 581 ILE A O 1
ATOM 4672 N N . TYR A 1 582 ? 18.554 -8.053 -41.342 1.00 87.50 582 TYR A N 1
ATOM 4673 C CA . TYR A 1 582 ? 18.817 -6.654 -41.027 1.00 87.50 582 TYR A CA 1
ATOM 4674 C C . TYR A 1 582 ? 20.179 -6.212 -41.575 1.00 87.50 582 TYR A C 1
ATOM 4676 O O . TYR A 1 582 ? 21.209 -6.828 -41.271 1.00 87.50 582 TYR A O 1
ATOM 4684 N N . GLU A 1 583 ? 20.203 -5.147 -42.369 1.00 88.00 583 GLU A N 1
ATOM 4685 C CA . GLU A 1 583 ? 21.415 -4.665 -43.032 1.00 88.00 583 GLU A CA 1
ATOM 4686 C C . GLU A 1 583 ? 21.443 -3.145 -43.229 1.00 88.00 583 GLU A C 1
ATOM 4688 O O . GLU A 1 583 ? 20.435 -2.460 -43.069 1.00 88.00 583 GLU A O 1
ATOM 4693 N N . ASP A 1 584 ? 22.631 -2.631 -43.558 1.00 89.31 584 ASP A N 1
ATOM 4694 C CA . ASP A 1 584 ? 22.855 -1.237 -43.948 1.00 89.31 584 ASP A CA 1
ATOM 4695 C C . ASP A 1 584 ? 22.615 -1.087 -45.459 1.00 89.31 584 ASP A C 1
ATOM 4697 O O . ASP A 1 584 ? 23.351 -1.661 -46.271 1.00 89.31 584 ASP A O 1
ATOM 4701 N N . ILE A 1 585 ? 21.586 -0.323 -45.822 1.00 87.38 585 ILE A N 1
ATOM 4702 C CA . ILE A 1 585 ? 21.116 -0.102 -47.199 1.00 87.38 585 ILE A CA 1
ATOM 4703 C C . ILE A 1 585 ? 22.051 0.859 -47.957 1.00 87.38 585 ILE A C 1
ATOM 4705 O O . ILE A 1 585 ? 22.002 0.909 -49.182 1.00 87.38 585 ILE A O 1
ATOM 4709 N N . GLN A 1 586 ? 22.982 1.520 -47.257 1.00 85.06 586 GLN A N 1
ATOM 4710 C CA . GLN A 1 586 ? 23.999 2.444 -47.775 1.00 85.06 586 GLN A CA 1
ATOM 4711 C C . GLN A 1 586 ? 23.450 3.795 -48.256 1.00 85.06 586 GLN A C 1
ATOM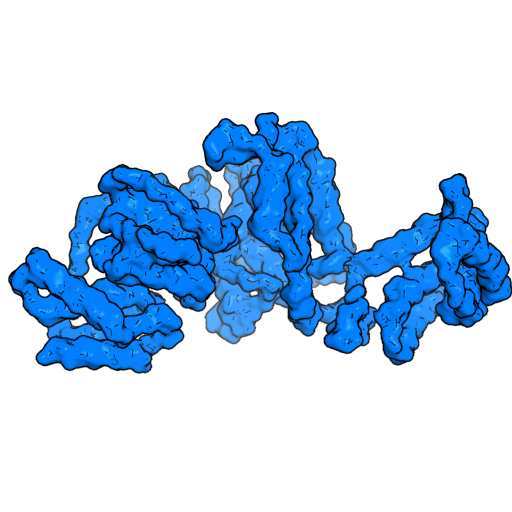 4713 O O . GLN A 1 586 ? 23.801 4.824 -47.677 1.00 85.06 586 GLN A O 1
ATOM 4718 N N . ASP A 1 587 ? 22.614 3.810 -49.297 1.00 87.56 587 ASP A N 1
ATOM 4719 C CA . ASP A 1 587 ? 22.178 5.035 -49.976 1.00 87.56 587 ASP A CA 1
ATOM 4720 C C . ASP A 1 587 ? 20.729 4.976 -50.497 1.00 87.56 587 ASP A C 1
ATOM 4722 O O . ASP A 1 587 ? 20.056 3.942 -50.458 1.00 87.56 587 ASP A O 1
ATOM 4726 N N . TYR A 1 588 ? 20.227 6.127 -50.955 1.00 86.25 588 TYR A N 1
ATOM 4727 C CA . TYR A 1 588 ? 18.851 6.268 -51.431 1.00 86.25 588 TYR A CA 1
ATOM 4728 C C . TYR A 1 588 ? 18.576 5.539 -52.749 1.00 86.25 588 TYR A C 1
ATOM 4730 O O . TYR A 1 588 ? 17.433 5.164 -53.001 1.00 86.25 588 TYR A O 1
ATOM 4738 N N . ASP A 1 589 ? 19.579 5.317 -53.598 1.00 84.94 589 ASP A N 1
ATOM 4739 C CA . ASP A 1 589 ? 19.363 4.630 -54.873 1.00 84.94 589 ASP A CA 1
ATOM 4740 C C . ASP A 1 589 ? 19.216 3.119 -54.650 1.00 84.94 589 ASP A C 1
ATOM 4742 O O . ASP A 1 589 ? 18.312 2.492 -55.212 1.00 84.94 589 ASP A O 1
ATOM 4746 N N . ALA A 1 590 ? 20.004 2.553 -53.733 1.00 83.81 590 ALA A N 1
ATOM 4747 C CA . ALA A 1 590 ? 19.814 1.197 -53.231 1.00 83.81 590 ALA A CA 1
ATOM 4748 C C . ALA A 1 590 ? 18.467 1.031 -52.507 1.00 83.81 590 ALA A C 1
ATOM 4750 O O . ALA A 1 590 ? 17.838 -0.022 -52.627 1.00 83.81 590 ALA A O 1
ATOM 4751 N N . ALA A 1 591 ? 17.997 2.061 -51.794 1.00 83.50 591 ALA A N 1
ATOM 4752 C CA . ALA A 1 591 ? 16.682 2.049 -51.155 1.00 83.50 591 ALA A CA 1
ATOM 4753 C C . ALA A 1 591 ? 15.529 2.090 -52.174 1.00 83.50 591 ALA A C 1
ATOM 4755 O O . ALA A 1 591 ? 14.571 1.334 -52.036 1.00 83.50 591 ALA A O 1
ATOM 4756 N N . LYS A 1 592 ? 15.629 2.896 -53.241 1.00 82.06 592 LYS A N 1
ATOM 4757 C CA . LYS A 1 592 ? 14.615 2.951 -54.315 1.00 82.06 592 LYS A CA 1
ATOM 4758 C C . LYS A 1 592 ? 14.424 1.611 -55.016 1.00 82.06 592 LYS A C 1
ATOM 4760 O O . LYS A 1 592 ? 13.300 1.293 -55.393 1.00 82.06 592 LYS A O 1
ATOM 4765 N N . ALA A 1 593 ? 15.484 0.816 -55.161 1.00 79.81 593 ALA A N 1
ATOM 4766 C CA . ALA A 1 593 ? 15.379 -0.530 -55.725 1.00 79.81 593 ALA A CA 1
ATOM 4767 C C . ALA A 1 593 ? 14.451 -1.446 -54.898 1.00 79.81 593 ALA A C 1
ATOM 4769 O O . ALA A 1 593 ? 13.845 -2.361 -55.443 1.00 79.81 593 ALA A O 1
ATOM 4770 N N . LEU A 1 594 ? 14.264 -1.168 -53.602 1.00 78.00 594 LEU A N 1
ATOM 4771 C CA . LEU A 1 594 ? 13.327 -1.897 -52.740 1.00 78.00 594 LEU A CA 1
ATOM 4772 C C . LEU A 1 594 ? 11.855 -1.535 -53.010 1.00 78.00 594 LEU A C 1
ATOM 4774 O O . LEU A 1 594 ? 10.966 -2.196 -52.483 1.00 78.00 594 LEU A O 1
ATOM 4778 N N . PHE A 1 595 ? 11.556 -0.517 -53.826 1.00 75.06 595 PHE A N 1
ATOM 4779 C CA . PHE A 1 595 ? 10.176 -0.130 -54.147 1.00 75.06 595 PHE A CA 1
ATOM 4780 C C . PHE A 1 595 ? 9.429 -1.174 -54.985 1.00 75.06 595 PHE A C 1
ATOM 4782 O O . PHE A 1 595 ? 8.199 -1.224 -54.939 1.00 75.06 595 PHE A O 1
ATOM 4789 N N . GLU A 1 596 ? 10.145 -2.038 -55.709 1.00 77.56 596 GLU A N 1
ATOM 4790 C CA . GLU A 1 596 ? 9.541 -3.189 -56.396 1.00 77.56 596 GLU A CA 1
ATOM 4791 C C . GLU A 1 596 ? 8.746 -4.065 -55.408 1.00 77.56 596 GLU A C 1
ATOM 4793 O O . GLU A 1 596 ? 7.653 -4.529 -55.726 1.00 77.56 596 GLU A O 1
ATOM 4798 N N . ILE A 1 597 ? 9.199 -4.141 -54.152 1.00 82.31 597 ILE A N 1
ATOM 4799 C CA . ILE A 1 597 ? 8.525 -4.853 -53.058 1.00 82.31 597 ILE A CA 1
ATOM 4800 C C . ILE A 1 597 ? 7.180 -4.199 -52.707 1.00 82.31 597 ILE A C 1
ATOM 4802 O O . ILE A 1 597 ? 6.220 -4.891 -52.380 1.00 82.31 597 ILE A O 1
ATOM 4806 N N . LEU A 1 598 ? 7.050 -2.869 -52.798 1.00 80.81 598 LEU A N 1
ATOM 4807 C CA . LEU A 1 598 ? 5.754 -2.214 -52.581 1.00 80.81 598 LEU A CA 1
ATOM 4808 C C . LEU A 1 598 ? 4.771 -2.537 -53.713 1.00 80.81 598 LEU A C 1
ATOM 4810 O O . LEU A 1 598 ? 3.568 -2.642 -53.466 1.00 80.81 598 LEU A O 1
ATOM 4814 N N . GLN A 1 599 ? 5.259 -2.683 -54.947 1.00 81.88 599 GLN A N 1
ATOM 4815 C CA . GLN A 1 599 ? 4.415 -3.084 -56.073 1.00 81.88 599 GLN A CA 1
ATOM 4816 C C . GLN A 1 599 ? 3.888 -4.503 -55.859 1.00 81.88 599 GLN A C 1
ATOM 4818 O O . GLN A 1 599 ? 2.676 -4.698 -55.902 1.00 81.88 599 GLN A O 1
ATOM 4823 N N . GLU A 1 600 ? 4.764 -5.437 -55.494 1.00 85.00 600 GLU A N 1
ATOM 4824 C CA . GLU A 1 600 ? 4.391 -6.818 -55.173 1.00 85.00 600 GLU A CA 1
ATOM 4825 C C . GLU A 1 600 ? 3.447 -6.898 -53.955 1.00 85.00 600 GLU A C 1
ATOM 4827 O O . GLU A 1 600 ? 2.436 -7.605 -53.976 1.00 85.00 600 GLU A O 1
ATOM 4832 N N . TYR A 1 601 ? 3.682 -6.090 -52.916 1.00 84.94 601 TYR A N 1
ATOM 4833 C CA . TYR A 1 601 ? 2.759 -5.964 -51.784 1.00 84.94 601 TYR A CA 1
ATOM 4834 C C . TYR A 1 601 ? 1.368 -5.482 -52.229 1.00 84.94 601 TYR A C 1
ATOM 4836 O O . TYR A 1 601 ? 0.348 -6.012 -51.788 1.00 84.94 601 TYR A O 1
ATOM 4844 N N . ASN A 1 602 ? 1.313 -4.482 -53.112 1.00 87.38 602 ASN A N 1
ATOM 4845 C CA . ASN A 1 602 ? 0.069 -3.910 -53.630 1.00 87.38 602 ASN A CA 1
ATOM 4846 C C . ASN A 1 602 ? -0.701 -4.855 -54.567 1.00 87.38 602 ASN A C 1
ATOM 4848 O O . ASN A 1 602 ? -1.882 -4.609 -54.819 1.00 87.38 602 ASN A O 1
ATOM 4852 N N . GLU A 1 603 ? -0.060 -5.903 -55.087 1.00 86.62 603 GLU A N 1
ATOM 4853 C CA . GLU A 1 603 ? -0.723 -6.975 -55.837 1.00 86.62 603 GLU A CA 1
ATOM 4854 C C . GLU A 1 603 ? -1.423 -7.974 -54.907 1.00 86.62 603 GLU A C 1
ATOM 4856 O O . GLU A 1 603 ? -2.495 -8.483 -55.241 1.00 86.62 603 GLU A O 1
ATOM 4861 N N . GLN A 1 604 ? -0.849 -8.234 -53.727 1.00 84.31 604 GLN A N 1
ATOM 4862 C CA . GLN A 1 604 ? -1.380 -9.196 -52.753 1.00 84.31 604 GLN A CA 1
ATOM 4863 C C . GLN A 1 604 ? -2.357 -8.571 -51.743 1.00 84.31 604 GLN A C 1
ATOM 4865 O O . GLN A 1 604 ? -3.241 -9.255 -51.221 1.00 84.31 604 GLN A O 1
ATOM 4870 N N . TYR A 1 605 ? -2.216 -7.275 -51.462 1.00 86.31 605 TYR A N 1
ATOM 4871 C CA . TYR A 1 605 ? -2.968 -6.560 -50.432 1.00 86.31 605 TYR A CA 1
ATOM 4872 C C . TYR A 1 605 ? -3.672 -5.314 -50.978 1.00 86.31 605 TYR A C 1
ATOM 4874 O O . TYR A 1 605 ? -3.564 -4.949 -52.144 1.00 86.31 605 TYR A O 1
ATOM 4882 N N . THR A 1 606 ? -4.448 -4.643 -50.119 1.00 88.31 606 THR A N 1
ATOM 4883 C CA . THR A 1 606 ? -5.121 -3.396 -50.504 1.00 88.31 606 THR A CA 1
ATOM 4884 C C . THR A 1 606 ? -4.084 -2.345 -50.884 1.00 88.31 606 THR A C 1
ATOM 4886 O O . THR A 1 606 ? -3.248 -1.964 -50.066 1.00 88.31 606 THR A O 1
ATOM 4889 N N . ARG A 1 607 ? -4.170 -1.872 -52.129 1.00 87.06 607 ARG A N 1
ATOM 4890 C CA . ARG A 1 607 ? -3.194 -0.973 -52.737 1.00 87.06 607 ARG A CA 1
ATOM 4891 C C . ARG A 1 607 ? -2.983 0.306 -51.920 1.00 87.06 607 ARG A C 1
ATOM 4893 O O . ARG A 1 607 ? -3.899 1.114 -51.760 1.00 87.06 607 ARG A O 1
ATOM 4900 N N . MET A 1 608 ? -1.743 0.526 -51.497 1.00 82.31 608 MET A N 1
ATOM 4901 C CA . MET A 1 608 ? -1.255 1.773 -50.922 1.00 82.31 608 MET A CA 1
ATOM 4902 C C . MET A 1 608 ? -0.589 2.619 -52.013 1.00 82.31 608 MET A C 1
ATOM 4904 O O . MET A 1 608 ? 0.480 2.285 -52.521 1.00 82.31 608 MET A O 1
ATOM 4908 N N . ASN A 1 609 ? -1.223 3.735 -52.376 1.00 81.00 609 ASN A N 1
ATOM 4909 C CA . ASN A 1 609 ? -0.685 4.695 -53.345 1.00 81.00 609 ASN A CA 1
ATOM 4910 C C . ASN A 1 609 ? 0.310 5.650 -52.666 1.00 81.00 609 ASN A C 1
ATOM 4912 O O . ASN A 1 609 ? 0.032 6.840 -52.518 1.00 81.00 609 ASN A O 1
ATOM 4916 N N . LEU A 1 610 ? 1.439 5.114 -52.207 1.00 80.75 610 LEU A N 1
ATOM 4917 C CA . LEU A 1 610 ? 2.511 5.901 -51.602 1.00 80.75 610 LEU A CA 1
ATOM 4918 C C . LEU A 1 610 ? 3.463 6.420 -52.682 1.00 80.75 610 LEU A C 1
ATOM 4920 O O . LEU A 1 610 ? 3.802 5.708 -53.627 1.00 80.75 610 LEU A O 1
ATOM 4924 N N . VAL A 1 611 ? 3.895 7.668 -52.519 1.00 79.69 611 VAL A N 1
ATOM 4925 C CA . VAL A 1 611 ? 4.979 8.277 -53.294 1.00 79.69 611 VAL A CA 1
ATOM 4926 C C . VAL A 1 611 ? 6.170 8.389 -52.351 1.00 79.69 611 VAL A C 1
ATOM 4928 O O . VAL A 1 611 ? 6.032 8.984 -51.283 1.00 79.69 611 VAL A O 1
ATOM 4931 N N . LEU A 1 612 ? 7.304 7.792 -52.722 1.00 72.94 612 LEU A N 1
ATOM 4932 C CA . LEU A 1 612 ? 8.526 7.847 -51.920 1.00 72.94 612 LEU A CA 1
ATOM 4933 C C . LEU A 1 612 ? 9.203 9.214 -52.074 1.00 72.94 612 LEU A C 1
ATOM 4935 O O . LEU A 1 612 ? 9.460 9.675 -53.189 1.00 72.94 612 LEU A O 1
ATOM 4939 N N . PHE A 1 613 ? 9.505 9.825 -50.938 1.00 81.25 613 PHE A N 1
ATOM 4940 C CA . PHE A 1 613 ? 10.407 10.963 -50.776 1.00 81.25 613 PHE A CA 1
ATOM 4941 C C . PHE A 1 613 ? 11.546 10.501 -49.865 1.00 81.25 613 PHE A C 1
ATOM 4943 O O . PHE A 1 613 ? 11.408 9.461 -49.246 1.00 81.25 613 PHE A O 1
ATOM 4950 N N . ASP A 1 614 ? 12.634 11.254 -49.718 1.00 79.19 614 ASP A N 1
ATOM 4951 C CA . ASP A 1 614 ? 13.765 10.817 -48.875 1.00 79.19 614 ASP A CA 1
ATOM 4952 C C . ASP A 1 614 ? 13.367 10.505 -47.408 1.00 79.19 614 ASP A C 1
ATOM 4954 O O . ASP A 1 614 ? 14.028 9.707 -46.749 1.00 79.19 614 ASP A O 1
ATOM 4958 N N . ASP A 1 615 ? 12.275 11.105 -46.913 1.00 70.94 615 ASP A N 1
ATOM 4959 C CA . ASP A 1 615 ? 11.696 10.847 -45.583 1.00 70.94 615 ASP A CA 1
ATOM 4960 C C . ASP A 1 615 ? 10.832 9.564 -45.494 1.00 70.94 615 ASP A C 1
ATOM 4962 O O . ASP A 1 615 ? 10.516 9.123 -44.386 1.00 70.94 615 ASP A O 1
ATOM 4966 N N . ALA A 1 616 ? 10.387 9.012 -46.629 1.00 59.66 616 ALA A N 1
ATOM 4967 C CA . ALA A 1 616 ? 9.450 7.886 -46.741 1.00 59.66 616 ALA A CA 1
ATOM 4968 C C . ALA A 1 616 ? 10.147 6.641 -47.294 1.00 59.66 616 ALA A C 1
ATOM 4970 O O . ALA A 1 616 ? 9.825 5.537 -46.796 1.00 59.66 616 ALA A O 1
#

InterPro domains:
  IPR026983 Dynein heavy chain [PTHR22878] (2-471)
  IPR027417 P-loop containing nucleoside triphosphate hydrolase [G3DSA:3.40.50.300] (92-170)
  IPR027417 P-loop containing nucleoside triphosphate hydrolase [G3DSA:3.40.50.300] (171-231)
  IPR027417 P-loop containing nucleoside triphosphate hydrolase [G3DSA:3.40.50.300] (362-471)
  IPR027417 P-loop containing nucleoside triphosphate hydrolase [SSF52540] (351-543)
  IPR035699 Dynein heavy chain, hydrolytic ATP-binding dynein motor region [PF12774] (2-139)
  IPR041466 Dynein heavy chain, AAA 5 extension domain [PF17852] (250-351)
  IPR041589 Dynein heavy chain 3, AAA+ lid domain [PF17857] (477-540)
  IPR043157 Dynein heavy chain, AAA1 domain, small subdomain [G3DSA:1.10.8.710] (1-90)

Foldseek 3Di:
DVVVLLLVLLVCCVVPADDFPQQDSDPVLVVLLVVQLVVVCVVPVPDDSLLSSLVSVCLSRVLRGFPVCNVVSVVSSCVSPPPDDNDDDDPPVVLVVQVVQCCVVFVDDDPVVSVNVVSVVVVVVSFLEEEDEAAPPLPPPGDPDPEAEAEDACQLDPLQVVDDDDDDDDAQYEYEHEEADDPVNVVQCVCCRDPNVWHQDPVRDIDHDDPSYGYYYYHRDRPDHDCSQVVVLNRLLVVQPDPVLSVLVVVLCVLQLPQLLCCQAQVDHPNDGDDHFDFQDDDDSVQLNVQLSLQLCLLCVVVSPPPDDDDSVVSNVSSLVSNCRRVVPRGDPVSNVVSVVVSCVSVVPDPDPPDPPPPPLVVVLVVVLVVVVSCVVVVHDDDDDDDPQSCPVVSVVVSVVPDDPQAEDEQEAEDDPPDGSVNVVVSQPVQWDDPDPPDTHHDPNYHYDYHYHYDPPVVSLVVLVPDDDDDVLCNVQPQDPVLVVQDDHNVLVVQLVVQLVLADCVAQVDPLQSLLSSVVSQCVSRVVSDDDPVSNVVSVVVSLCVVVVDPDDPVSSCSSPDPDADWDQQPCVPPPPDDRHIHGLRDDVSVVVSCVVLVVVVVVDPRDPDDDDVVD

Solvent-accessible surface area (backbone atoms only — not comparable to full-atom values): 36972 Å² total; per-residue (Å²): 113,67,67,57,51,54,54,48,49,45,52,48,50,69,72,72,42,78,95,52,93,80,64,70,76,49,72,70,48,54,49,52,33,51,54,48,25,52,50,52,40,69,78,37,71,87,58,55,70,66,59,40,45,53,45,25,52,45,67,70,48,58,80,69,54,53,79,86,41,46,66,59,52,51,49,54,50,43,74,74,42,69,94,67,80,80,79,79,87,78,52,70,70,58,55,49,52,50,51,54,49,40,46,75,78,34,94,64,86,53,70,69,57,53,52,51,48,52,52,50,51,57,47,54,73,80,34,55,50,49,74,52,76,39,50,82,85,69,66,88,86,74,81,88,63,102,54,58,72,46,80,42,44,75,81,72,46,56,86,76,67,72,70,78,87,92,79,94,71,92,62,52,32,40,41,32,34,53,49,76,86,52,71,80,62,48,65,60,39,46,48,35,59,41,97,72,23,34,35,60,44,98,87,69,52,74,46,73,64,54,90,50,49,32,40,38,35,42,26,50,77,78,97,71,66,78,84,53,47,61,64,53,52,53,55,57,46,66,71,49,84,52,65,67,58,38,55,53,52,52,53,50,41,71,66,48,48,61,60,52,48,36,27,42,72,61,9,33,56,97,87,42,83,52,72,49,46,53,54,76,52,95,70,52,67,51,55,33,50,52,40,29,52,54,40,42,50,46,70,44,54,83,50,70,84,45,92,68,76,80,56,70,69,59,52,51,52,53,49,53,55,19,42,48,71,22,64,42,59,40,36,34,75,75,35,37,55,56,50,50,52,50,52,31,58,74,68,68,51,80,86,70,85,76,66,91,70,75,82,54,73,64,57,61,50,52,52,50,51,52,49,51,53,38,32,57,74,70,69,48,92,82,87,87,84,77,65,80,55,66,51,58,70,57,53,52,51,58,52,60,70,71,51,60,70,81,48,35,42,80,46,82,44,76,45,52,98,79,64,47,64,66,59,53,50,53,55,50,58,76,66,34,44,76,78,50,102,89,40,73,40,46,57,91,82,37,41,73,43,77,48,78,50,62,66,61,62,71,62,53,54,62,46,62,72,74,61,82,80,67,56,77,64,54,49,76,45,59,55,38,95,94,40,65,76,44,73,80,45,58,52,52,56,51,50,34,51,54,53,61,67,54,52,49,71,89,80,46,79,45,72,38,56,48,50,27,48,50,50,48,33,49,37,63,66,57,43,71,66,50,87,49,70,68,61,41,48,53,52,52,54,50,54,50,47,62,58,68,75,44,100,67,54,71,71,39,53,52,58,40,69,48,77,60,84,45,69,48,37,65,94,39,67,84,43,91,88,53,79,66,58,51,44,77,52,59,42,70,69,61,49,56,65,55,49,60,55,56,54,57,46,36,73,78,44,86,68,73,92,76,79,83,50,100,94,101

Nearest PDB structures (foldseek):
  8glv-assembly1_Fm  TM=8.120E-01  e=2.111E-31  Chlamydomonas reinhardtii
  8j07-assembly1_r9  TM=8.056E-01  e=3.892E-28  Homo sapiens
  8j07-assembly1_g1  TM=8.016E-01  e=9.409E-27  Homo sapiens
  8glv-assembly1_Lm  TM=7.622E-01  e=5.582E-27  Chlamydomonas reinhardtii
  8glv-assembly1_JG  TM=8.029E-01  e=2.525E-25  Chlamydomonas reinhardtii

Sequence (616 aa):
MLAKKMTVFYKLSREQLSKQPHYAFGLRALKSVLVMADELKRSSAELPEDLVLMRALRDINMPNFVYEDVPLFQGLIADLFPGLKCERVTYSQFDKAVRDTITSMHNVIDEVQIDKVVQLYETTMTRHSTMVVGPTGGGNRLMNLPTKLYTLNPRDCSVIELYGFLDTTTQRRYILYDGDVDALWIENMNSVMDDNKLLTLANGKRIRLQNHCAMLFEVGDLQFASSATKPYWVKWSTMREKKEERACLNRLYEKYVPPLISLILEGTIDGKQGEKLKQIIPLTNLNMNSQLCYMLESLLLPYENTTDSLIDPIYECYFIQALYWSLGVSLTELAREIFDKQVKYLSSMNSTDEGPTGQAKSVDTIRSDWLLQLCYKIKRPVLFMGESGASKTATINAFLRKLNPDQNLVLNINFSSRTSSMDVQRNFESNVEKRAKDTYGPPPGKKLIVDICGTQQPIALLKLLLEKGGISIVKDLPPTPSKFHYIFNLRDLSRIYNGLVSTTPKRFQTAAQLTRMWRNECLRVLYDRLIDSQDRKMVDDKLSRLINDQPLSKPHVECIFHQPSLFGDYRTALDVGEARIYEDIQDYDAAKALFEILQEYNEQYTRMNLVLFDDA

pLDDT: mean 75.57, std 14.59, range [27.75, 95.06]

Organism: NCBI:txid1234261

Mean predicted aligned error: 15.84 Å

Radius of gyration: 33.54 Å; Cα contacts (8 Å, |Δi|>4): 583; chains: 1; bounding box: 80×58×98 Å